Protein AF-0000000070176789 (afdb_homodimer)

Organism: Crotalus adamanteus (NCBI:txid8729)

Secondary structure (DSSP, 8-state):
--HHHHHHHHHHHTSHHHHHHHHHTTTTT----S---SHHHHHHHHHHHHTSHHHHHHHHHHH---------TT--HHHHHHHHHHHHHHHHHHHHHTS-EEE-SPPP-HHHHHHSTTSHHHHHHHHHHHHHHHHHHTTSTTHHHHHHHHHTS-HHHHHHHHHHHHHHHT-TTTEEE---TT--HHHHHHHHHHHHHHHHHHHHHHHHHHHHHHHHHHHS-S-HHHHHHHHHHHHHHHHHHHHHHHHHHHHT-/--HHHHHHHHHHHTSHHHHHHHHHTTTTT----S---SHHHHHHHHHHHHT-HHHHHHHHHHH---------TT--HHHHHHHHHHHHHHHHHHHHHTS-EEE-SPPP-HHHHHHSTTSHHHHHHHHHHHHHHHHHHTTSTTHHHHHHHHHTS-HHHHHHHHHHHHHHHT-TTTEEE---TT--HHHHHHHHHHHHHHHHHHHHHHHHHHHHHHHHHHHS-S-HHHHHHHHHHHHHHHHHHHHHHHHHHHHT-

pLDDT: mean 86.07, std 14.72, range [37.22, 98.19]

Structure (mmCIF, N/CA/C/O backbone):
data_AF-0000000070176789-model_v1
#
loop_
_entity.id
_entity.type
_entity.pdbx_description
1 polymer 'Coiled-coil domain-containing protein 88B'
#
loop_
_atom_site.group_PDB
_atom_site.id
_atom_site.type_symbol
_atom_site.label_atom_id
_atom_site.label_alt_id
_atom_site.label_comp_id
_atom_site.label_asym_id
_atom_site.label_entity_id
_atom_site.label_seq_id
_atom_site.pdbx_PDB_ins_code
_atom_site.Cartn_x
_atom_site.Cartn_y
_atom_site.Cartn_z
_atom_site.occupancy
_atom_site.B_iso_or_equiv
_atom_site.auth_seq_id
_atom_site.auth_comp_id
_atom_site.auth_asym_id
_atom_site.auth_atom_id
_atom_site.pdbx_PDB_model_num
ATOM 1 N N . MET A 1 1 ? 23.734 -22.578 2.379 1 61.59 1 MET A N 1
ATOM 2 C CA . MET A 1 1 ? 22.312 -22.781 2.127 1 61.59 1 MET A CA 1
ATOM 3 C C . MET A 1 1 ? 21.594 -23.203 3.402 1 61.59 1 MET A C 1
ATOM 5 O O . MET A 1 1 ? 22.125 -23.953 4.211 1 61.59 1 MET A O 1
ATOM 9 N N . ASP A 1 2 ? 20.578 -22.469 3.783 1 75.5 2 ASP A N 1
ATOM 10 C CA . ASP A 1 2 ? 19.781 -22.641 4.992 1 75.5 2 ASP A CA 1
ATOM 11 C C . ASP A 1 2 ? 19.047 -23.984 4.984 1 75.5 2 ASP A C 1
ATOM 13 O O . ASP A 1 2 ? 18.406 -24.328 4.004 1 75.5 2 ASP A O 1
ATOM 17 N N . GLU A 1 3 ? 19.5 -24.953 5.891 1 87.19 3 GLU A N 1
ATOM 18 C CA . GLU A 1 3 ? 18.922 -26.297 5.992 1 87.19 3 GLU A CA 1
ATOM 19 C C . GLU A 1 3 ? 17.391 -26.234 5.984 1 87.19 3 GLU A C 1
ATOM 21 O O . GLU A 1 3 ? 16.734 -27.062 5.344 1 87.19 3 GLU A O 1
ATOM 26 N N . ASP A 1 4 ? 16.859 -25.281 6.672 1 92.62 4 ASP A N 1
ATOM 27 C CA . ASP A 1 4 ? 15.406 -25.109 6.715 1 92.62 4 ASP A CA 1
ATOM 28 C C . ASP A 1 4 ? 14.852 -24.766 5.336 1 92.62 4 ASP A C 1
ATOM 30 O O . ASP A 1 4 ? 13.773 -25.219 4.961 1 92.62 4 ASP A O 1
ATOM 34 N N . GLY A 1 5 ? 15.656 -24.078 4.633 1 93.69 5 GLY A N 1
ATOM 35 C CA . GLY A 1 5 ? 15.258 -23.703 3.285 1 93.69 5 GLY A CA 1
ATOM 36 C C . GLY A 1 5 ? 15.234 -24.875 2.322 1 93.69 5 GLY A C 1
ATOM 37 O O . GLY A 1 5 ? 14.32 -25 1.511 1 93.69 5 GLY A O 1
ATOM 38 N N . LEU A 1 6 ? 16.156 -25.734 2.457 1 92.81 6 LEU A N 1
ATOM 39 C CA . LEU A 1 6 ? 16.25 -26.906 1.598 1 92.81 6 LEU A CA 1
ATOM 40 C C . LEU A 1 6 ? 15.102 -27.875 1.891 1 92.81 6 LEU A C 1
ATOM 42 O O . LEU A 1 6 ? 14.523 -28.453 0.97 1 92.81 6 LEU A O 1
ATOM 46 N N . GLU A 1 7 ? 14.828 -27.938 3.172 1 94.12 7 GLU A N 1
ATOM 47 C CA . GLU A 1 7 ? 13.711 -28.797 3.562 1 94.12 7 GLU A CA 1
ATOM 48 C C . GLU A 1 7 ? 12.391 -28.266 3.014 1 94.12 7 GLU A C 1
ATOM 50 O O . GLU A 1 7 ? 11.57 -29.031 2.518 1 94.12 7 GLU A O 1
ATOM 55 N N . ALA A 1 8 ? 12.18 -26.984 3.15 1 95.69 8 ALA A N 1
ATOM 56 C CA . ALA A 1 8 ? 10.977 -26.344 2.625 1 95.69 8 ALA A CA 1
ATOM 57 C C . ALA A 1 8 ? 10.867 -26.531 1.113 1 95.69 8 ALA A C 1
ATOM 59 O O . ALA A 1 8 ? 9.789 -26.812 0.587 1 95.69 8 ALA A O 1
ATOM 60 N N . MET A 1 9 ? 11.969 -26.453 0.484 1 95.5 9 MET A N 1
ATOM 61 C CA . MET A 1 9 ? 12.016 -26.609 -0.967 1 95.5 9 MET A CA 1
ATOM 62 C C . MET A 1 9 ? 11.641 -28.031 -1.37 1 95.5 9 MET A C 1
ATOM 64 O O . MET A 1 9 ? 10.852 -28.234 -2.293 1 95.5 9 MET A O 1
ATOM 68 N N . GLU A 1 10 ? 12.195 -28.969 -0.683 1 94.81 10 GLU A N 1
ATOM 69 C CA . GLU A 1 10 ? 11.898 -30.375 -0.982 1 94.81 10 GLU A CA 1
ATOM 70 C C . GLU A 1 10 ? 10.422 -30.672 -0.773 1 94.81 10 GLU A C 1
ATOM 72 O O . GLU A 1 10 ? 9.805 -31.375 -1.581 1 94.81 10 GLU A O 1
ATOM 77 N N . GLU A 1 11 ? 9.906 -30.125 0.283 1 94.81 11 GLU A N 1
ATOM 78 C CA . GLU A 1 11 ? 8.492 -30.312 0.571 1 94.81 11 GLU A CA 1
ATOM 79 C C . GLU A 1 11 ? 7.617 -29.703 -0.521 1 94.81 11 GLU A C 1
ATOM 81 O O . GLU A 1 11 ? 6.613 -30.281 -0.925 1 94.81 11 GLU A O 1
ATOM 86 N N . PHE A 1 12 ? 7.996 -28.609 -0.911 1 96.75 12 PHE A N 1
ATOM 87 C CA . PHE A 1 12 ? 7.254 -27.938 -1.965 1 96.75 12 PHE A CA 1
ATOM 88 C C . PHE A 1 12 ? 7.312 -28.734 -3.266 1 96.75 12 PHE A C 1
ATOM 90 O O . PHE A 1 12 ? 6.281 -28.953 -3.906 1 96.75 12 PHE A O 1
ATOM 97 N N . VAL A 1 13 ? 8.5 -29.141 -3.66 1 95.06 13 VAL A N 1
ATOM 98 C CA . VAL A 1 13 ? 8.719 -29.828 -4.93 1 95.06 13 VAL A CA 1
ATOM 99 C C . VAL A 1 13 ? 7.988 -31.156 -4.926 1 95.06 13 VAL A C 1
ATOM 101 O O . VAL A 1 13 ? 7.484 -31.609 -5.965 1 95.06 13 VAL A O 1
ATOM 104 N N . SER A 1 14 ? 7.867 -31.797 -3.771 1 93.81 14 SER A N 1
ATOM 105 C CA . SER A 1 14 ? 7.16 -33.062 -3.652 1 93.81 14 SER A CA 1
ATOM 106 C C . SER A 1 14 ? 5.684 -32.844 -3.348 1 93.81 14 SER A C 1
ATOM 108 O O . SER A 1 14 ? 4.938 -33.812 -3.148 1 93.81 14 SER A O 1
ATOM 110 N N . GLY A 1 15 ? 5.199 -31.625 -3.32 1 95.44 15 GLY A N 1
ATOM 111 C CA . GLY A 1 15 ? 3.854 -31.281 -2.895 1 95.44 15 GLY A CA 1
ATOM 112 C C . GLY A 1 15 ? 2.848 -31.281 -4.031 1 95.44 15 GLY A C 1
ATOM 113 O O . GLY A 1 15 ? 3.205 -31.547 -5.184 1 95.44 15 GLY A O 1
ATOM 114 N N . PRO A 1 16 ? 1.619 -31.047 -3.719 1 97.44 16 PRO A N 1
ATOM 115 C CA . PRO A 1 16 ? 0.519 -31.141 -4.68 1 97.44 16 PRO A CA 1
ATOM 116 C C . PRO A 1 16 ? 0.633 -30.109 -5.809 1 97.44 16 PRO A C 1
ATOM 118 O O . PRO A 1 16 ? 0.314 -30.422 -6.961 1 97.44 16 PRO A O 1
ATOM 121 N N . LEU A 1 17 ? 1.053 -28.938 -5.508 1 97.38 17 LEU A N 1
ATOM 122 C CA . LEU A 1 17 ? 1.133 -27.891 -6.512 1 97.38 17 LEU A CA 1
ATOM 123 C C . LEU A 1 17 ? 2.117 -28.266 -7.617 1 97.38 17 LEU A C 1
ATOM 125 O O . LEU A 1 17 ? 1.815 -28.109 -8.805 1 97.38 17 LEU A O 1
ATOM 129 N N . VAL A 1 18 ? 3.254 -28.719 -7.199 1 95.75 18 VAL A N 1
ATOM 130 C CA . VAL A 1 18 ? 4.273 -29.094 -8.172 1 95.75 18 VAL A CA 1
ATOM 131 C C . VAL A 1 18 ? 3.832 -30.359 -8.922 1 95.75 18 VAL A C 1
ATOM 133 O O . VAL A 1 18 ? 4.082 -30.484 -10.125 1 95.75 18 VAL A O 1
ATOM 136 N N . THR A 1 19 ? 3.217 -31.297 -8.219 1 95.56 19 THR A N 1
ATOM 137 C CA . THR A 1 19 ? 2.656 -32.469 -8.883 1 95.56 19 THR A CA 1
ATOM 138 C C . THR A 1 19 ? 1.736 -32.062 -10.023 1 95.56 19 THR A C 1
ATOM 140 O O . THR A 1 19 ? 1.806 -32.625 -11.117 1 95.56 19 THR A O 1
ATOM 143 N N . TRP A 1 20 ? 0.928 -31.109 -9.805 1 96.69 20 TRP A N 1
ATOM 144 C CA . TRP A 1 20 ? 0.055 -30.578 -10.844 1 96.69 20 TRP A CA 1
ATOM 145 C C . TRP A 1 20 ? 0.871 -29.953 -11.969 1 96.69 20 TRP A C 1
ATOM 147 O O . TRP A 1 20 ? 0.614 -30.203 -13.148 1 96.69 20 TRP A O 1
ATOM 157 N N . MET A 1 21 ? 1.822 -29.156 -11.648 1 94.62 21 MET A N 1
ATOM 158 C CA . MET A 1 21 ? 2.656 -28.5 -12.648 1 94.62 21 MET A CA 1
ATOM 159 C C . MET A 1 21 ? 3.318 -29.516 -13.562 1 94.62 21 MET A C 1
ATOM 161 O O . MET A 1 21 ? 3.439 -29.297 -14.773 1 94.62 21 MET A O 1
ATOM 165 N N . GLN A 1 22 ? 3.736 -30.578 -12.977 1 92.25 22 GLN A N 1
ATOM 166 C CA . GLN A 1 22 ? 4.41 -31.641 -13.734 1 92.25 22 GLN A CA 1
ATOM 167 C C . GLN A 1 22 ? 3.492 -32.219 -14.797 1 92.25 22 GLN A C 1
ATOM 169 O O . GLN A 1 22 ? 3.953 -32.625 -15.867 1 92.25 22 GLN A O 1
ATOM 174 N N . THR A 1 23 ? 2.238 -32.281 -14.484 1 93.94 23 THR A N 1
ATOM 175 C CA . THR A 1 23 ? 1.288 -32.812 -15.461 1 93.94 23 THR A CA 1
ATOM 176 C C . THR A 1 23 ? 1.19 -31.891 -16.672 1 93.94 23 THR A C 1
ATOM 178 O O . THR A 1 23 ? 0.666 -32.281 -17.719 1 93.94 23 THR A O 1
ATOM 181 N N . LEU A 1 24 ? 1.646 -30.641 -16.562 1 94.38 24 LEU A N 1
ATOM 182 C CA . LEU A 1 24 ? 1.505 -29.672 -17.641 1 94.38 24 LEU A CA 1
ATOM 183 C C . LEU A 1 24 ? 2.73 -29.672 -18.547 1 94.38 24 LEU A C 1
ATOM 185 O O . LEU A 1 24 ? 2.725 -29.047 -19.609 1 94.38 24 LEU A O 1
ATOM 189 N N . GLU A 1 25 ? 3.756 -30.297 -18.062 1 90.06 25 GLU A N 1
ATOM 190 C CA . GLU A 1 25 ? 5.023 -30.266 -18.797 1 90.06 25 GLU A CA 1
ATOM 191 C C . GLU A 1 25 ? 4.855 -30.766 -20.219 1 90.06 25 GLU A C 1
ATOM 193 O O . GLU A 1 25 ? 5.461 -30.234 -21.156 1 90.06 25 GLU A O 1
ATOM 198 N N . ASP A 1 26 ? 4.098 -31.781 -20.344 1 88 26 ASP A N 1
ATOM 199 C CA . ASP A 1 26 ? 3.898 -32.344 -21.672 1 88 26 ASP A CA 1
ATOM 200 C C . ASP A 1 26 ? 3.131 -31.391 -22.578 1 88 26 ASP A C 1
ATOM 202 O O . ASP A 1 26 ? 3.295 -31.406 -23.797 1 88 26 ASP A O 1
ATOM 206 N N . LEU A 1 27 ? 2.309 -30.562 -22 1 86.06 27 LEU A N 1
ATOM 207 C CA . LEU A 1 27 ? 1.509 -29.609 -22.766 1 86.06 27 LEU A CA 1
ATOM 208 C C . LEU A 1 27 ? 2.381 -28.5 -23.328 1 86.06 27 LEU A C 1
ATOM 210 O O . LEU A 1 27 ? 2.084 -27.938 -24.391 1 86.06 27 LEU A O 1
ATOM 214 N N . VAL A 1 28 ? 3.412 -28.172 -22.609 1 83.12 28 VAL A N 1
ATOM 215 C CA . VAL A 1 28 ? 4.242 -27.047 -23.016 1 83.12 28 VAL A CA 1
ATOM 216 C C . VAL A 1 28 ? 5.5 -27.562 -23.719 1 83.12 28 VAL A C 1
ATOM 218 O O . VAL A 1 28 ? 6.41 -26.797 -24.031 1 83.12 28 VAL A O 1
ATOM 221 N N . GLY A 1 29 ? 5.594 -28.797 -24.031 1 76.69 29 GLY A N 1
ATOM 222 C CA . GLY A 1 29 ? 6.699 -29.391 -24.766 1 76.69 29 GLY A CA 1
ATOM 223 C C . GLY A 1 29 ? 7.98 -29.453 -23.953 1 76.69 29 GLY A C 1
ATOM 224 O O . GLY A 1 29 ? 9.078 -29.359 -24.516 1 76.69 29 GLY A O 1
ATOM 225 N N . ARG A 1 30 ? 7.809 -29.375 -22.688 1 68.94 30 ARG A N 1
ATOM 226 C CA . ARG A 1 30 ? 8.969 -29.469 -21.812 1 68.94 30 ARG A CA 1
ATOM 227 C C . ARG A 1 30 ? 8.945 -30.75 -21 1 68.94 30 ARG A C 1
ATOM 229 O O . ARG A 1 30 ? 7.871 -31.281 -20.703 1 68.94 30 ARG A O 1
ATOM 236 N N . SER A 1 31 ? 10.062 -31.5 -20.969 1 63.84 31 SER A N 1
ATOM 237 C CA . SER A 1 31 ? 10.18 -32.625 -20.062 1 63.84 31 SER A CA 1
ATOM 238 C C . SER A 1 31 ? 11.211 -32.375 -18.969 1 63.84 31 SER A C 1
ATOM 240 O O . SER A 1 31 ? 12.383 -32.094 -19.266 1 63.84 31 SER A O 1
ATOM 242 N N . PHE A 1 32 ? 10.562 -31.859 -17.828 1 62.25 32 PHE A N 1
ATOM 243 C CA . PHE A 1 32 ? 11.508 -31.797 -16.719 1 62.25 32 PHE A CA 1
ATOM 244 C C . PHE A 1 32 ? 11.836 -33.188 -16.203 1 62.25 32 PHE A C 1
ATOM 246 O O . PHE A 1 32 ? 10.984 -34.094 -16.25 1 62.25 32 PHE A O 1
ATOM 253 N N . ASN A 1 33 ? 12.836 -33.781 -16.438 1 58.66 33 ASN A N 1
ATOM 254 C CA . ASN A 1 33 ? 13.188 -35.125 -16.062 1 58.66 33 ASN A CA 1
ATOM 255 C C . ASN A 1 33 ? 12.336 -35.625 -14.891 1 58.66 33 ASN A C 1
ATOM 257 O O . ASN A 1 33 ? 11.609 -34.844 -14.273 1 58.66 33 ASN A O 1
ATOM 261 N N . GLN A 1 34 ? 12.539 -36.969 -14.336 1 59.84 34 GLN A N 1
ATOM 262 C CA . GLN A 1 34 ? 11.828 -37.812 -13.375 1 59.84 34 GLN A CA 1
ATOM 263 C C . GLN A 1 34 ? 11.594 -37.062 -12.062 1 59.84 34 GLN A C 1
ATOM 265 O O . GLN A 1 34 ? 12.297 -36.094 -11.758 1 59.84 34 GLN A O 1
ATOM 270 N N . ARG A 1 35 ? 10.359 -37.312 -11.43 1 64.25 35 ARG A N 1
ATOM 271 C CA . ARG A 1 35 ? 10.078 -36.844 -10.07 1 64.25 35 ARG A CA 1
ATOM 272 C C . ARG A 1 35 ? 11.344 -36.844 -9.227 1 64.25 35 ARG A C 1
ATOM 274 O O . ARG A 1 35 ? 12.031 -37.875 -9.125 1 64.25 35 ARG A O 1
ATOM 281 N N . PRO A 1 36 ? 11.719 -35.594 -8.781 1 66.12 36 PRO A N 1
ATOM 282 C CA . PRO A 1 36 ? 12.945 -35.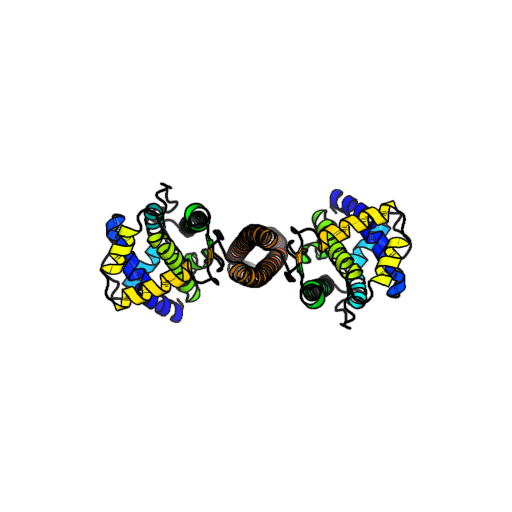531 -7.988 1 66.12 36 PRO A CA 1
ATOM 283 C C . PRO A 1 36 ? 12.938 -36.469 -6.801 1 66.12 36 PRO A C 1
ATOM 285 O O . PRO A 1 36 ? 11.977 -36.5 -6.023 1 66.12 36 PRO A O 1
ATOM 288 N N . GLN A 1 37 ? 13.719 -37.531 -6.852 1 68 37 GLN A N 1
ATOM 289 C CA . GLN A 1 37 ? 13.828 -38.5 -5.754 1 68 37 GLN A CA 1
ATOM 290 C C . GLN A 1 37 ? 14.906 -38.062 -4.758 1 68 37 GLN A C 1
ATOM 292 O O . GLN A 1 37 ? 14.844 -38.438 -3.58 1 68 37 GLN A O 1
ATOM 297 N N . ARG A 1 38 ? 15.82 -37.344 -5.234 1 81.06 38 ARG A N 1
ATOM 298 C CA . ARG A 1 38 ? 16.922 -36.906 -4.387 1 81.06 38 ARG A CA 1
ATOM 299 C C . ARG A 1 38 ? 16.938 -35.375 -4.238 1 81.06 38 ARG A C 1
ATOM 301 O O . ARG A 1 38 ? 16.328 -34.656 -5.043 1 81.06 38 ARG A O 1
ATOM 308 N N . GLU A 1 39 ? 17.469 -35 -3.254 1 83.88 39 GLU A N 1
ATOM 309 C CA . GLU A 1 39 ? 17.578 -33.562 -2.941 1 83.88 39 GLU A CA 1
ATOM 310 C C . GLU A 1 39 ? 18.172 -32.781 -4.113 1 83.88 39 GLU A C 1
ATOM 312 O O . GLU A 1 39 ? 17.703 -31.703 -4.438 1 83.88 39 GLU A O 1
ATOM 317 N N . GLU A 1 40 ? 19.125 -33.375 -4.684 1 85.62 40 GLU A N 1
ATOM 318 C CA . GLU A 1 40 ? 19.812 -32.719 -5.797 1 85.62 40 GLU A CA 1
ATOM 319 C C . GLU A 1 40 ? 18.859 -32.5 -6.98 1 85.62 40 GLU A C 1
ATOM 321 O O . GLU A 1 40 ? 18.891 -31.469 -7.633 1 85.62 40 GLU A O 1
ATOM 326 N N . GLU A 1 41 ? 18.109 -33.531 -7.188 1 87.06 41 GLU A N 1
ATOM 327 C CA . GLU A 1 41 ? 17.141 -33.438 -8.281 1 87.06 41 GLU A CA 1
ATOM 328 C C . GLU A 1 41 ? 16.062 -32.406 -7.988 1 87.06 41 GLU A C 1
ATOM 330 O O . GLU A 1 41 ? 15.625 -31.672 -8.883 1 87.06 41 GLU A O 1
ATOM 335 N N . ALA A 1 42 ? 15.625 -32.406 -6.738 1 90.38 42 ALA A N 1
ATOM 336 C CA . ALA A 1 42 ? 14.617 -31.438 -6.312 1 90.38 42 ALA A CA 1
ATOM 337 C C . ALA A 1 42 ? 15.133 -30.016 -6.473 1 90.38 42 ALA A C 1
ATOM 339 O O . ALA A 1 42 ? 14.398 -29.125 -6.922 1 90.38 42 ALA A O 1
ATOM 340 N N . SER A 1 43 ? 16.375 -29.828 -6.117 1 91 43 SER A N 1
ATOM 341 C CA . SER A 1 43 ? 17 -28.5 -6.23 1 91 43 SER A CA 1
ATOM 342 C C . SER A 1 43 ? 17.078 -28.062 -7.684 1 91 43 SER A C 1
ATOM 344 O O . SER A 1 43 ? 16.844 -26.891 -7.996 1 91 43 SER A O 1
ATOM 346 N N . LYS A 1 44 ? 17.438 -28.984 -8.516 1 89.38 44 LYS A N 1
ATOM 347 C CA . LYS A 1 44 ? 17.531 -28.672 -9.938 1 89.38 44 LYS A CA 1
ATOM 348 C C . LYS A 1 44 ? 16.172 -28.281 -10.5 1 89.38 44 LYS A C 1
ATOM 350 O O . LYS A 1 44 ? 16.047 -27.328 -11.266 1 89.38 44 LYS A O 1
ATOM 355 N N . TYR A 1 45 ? 15.188 -29.062 -10.125 1 90.69 45 TYR A N 1
ATOM 356 C CA . TYR A 1 45 ? 13.828 -28.781 -10.562 1 90.69 45 TYR A CA 1
ATOM 357 C C . TYR A 1 45 ? 13.383 -27.406 -10.094 1 90.69 45 TYR A C 1
ATOM 359 O O . TYR A 1 45 ? 12.82 -26.625 -10.875 1 90.69 45 TYR A O 1
ATOM 367 N N . PHE A 1 46 ? 13.625 -27.156 -8.82 1 94 46 PHE A N 1
ATOM 368 C CA . PHE A 1 46 ? 13.203 -25.891 -8.234 1 94 46 PHE A CA 1
ATOM 369 C C . PHE A 1 46 ? 13.883 -24.719 -8.938 1 94 46 PHE A C 1
ATOM 371 O O . PHE A 1 46 ? 13.258 -23.688 -9.172 1 94 46 PHE A O 1
ATOM 378 N N . ARG A 1 47 ? 15.07 -24.859 -9.336 1 90.06 47 ARG A N 1
ATOM 379 C CA . ARG A 1 47 ? 15.789 -23.812 -10.062 1 90.06 47 ARG A CA 1
ATOM 380 C C . ARG A 1 47 ? 15.133 -23.547 -11.414 1 90.06 47 ARG A C 1
ATOM 382 O O . ARG A 1 47 ? 15.078 -22.391 -11.859 1 90.06 47 ARG A O 1
ATOM 389 N N . LYS A 1 48 ? 14.711 -24.578 -11.977 1 88.31 48 LYS A N 1
ATOM 390 C CA . LYS A 1 48 ? 14.016 -24.422 -13.258 1 88.31 48 LYS A CA 1
ATOM 391 C C . LYS A 1 48 ? 12.727 -23.641 -13.086 1 88.31 48 LYS A C 1
ATOM 393 O O . LYS A 1 48 ? 12.352 -22.859 -13.961 1 88.31 48 LYS A O 1
ATOM 398 N N . LEU A 1 49 ? 12.078 -23.844 -11.977 1 91.88 49 LEU A N 1
ATOM 399 C CA . LEU A 1 49 ? 10.859 -23.094 -11.688 1 91.88 49 LEU A CA 1
ATOM 400 C C . LEU A 1 49 ? 11.188 -21.625 -11.453 1 91.88 49 LEU A C 1
ATOM 402 O O . LEU A 1 49 ? 10.477 -20.734 -11.945 1 91.88 49 LEU A O 1
ATOM 406 N N . VAL A 1 50 ? 12.258 -21.422 -10.758 1 93.62 50 VAL A N 1
ATOM 407 C CA . VAL A 1 50 ? 12.648 -20.062 -10.352 1 93.62 50 VAL A CA 1
ATOM 408 C C . VAL A 1 50 ? 13.07 -19.266 -11.578 1 93.62 50 VAL A C 1
ATOM 410 O O . VAL A 1 50 ? 12.984 -18.031 -11.586 1 93.62 50 VAL A O 1
ATOM 413 N N . ASN A 1 51 ? 13.57 -19.953 -12.633 1 91.62 51 ASN A N 1
ATOM 414 C CA . ASN A 1 51 ? 13.961 -19.219 -13.828 1 91.62 51 ASN A CA 1
ATOM 415 C C . ASN A 1 51 ? 12.75 -18.594 -14.516 1 91.62 51 ASN A C 1
ATOM 417 O O . ASN A 1 51 ? 12.898 -17.656 -15.312 1 91.62 51 ASN A O 1
ATOM 421 N N . GLY A 1 52 ? 11.508 -19.094 -14.234 1 94.06 52 GLY A N 1
ATOM 422 C CA . GLY A 1 52 ? 10.273 -18.438 -14.625 1 94.06 52 GLY A CA 1
ATOM 423 C C . GLY A 1 52 ? 9.797 -18.844 -16 1 94.06 52 GLY A C 1
ATOM 424 O O . GLY A 1 52 ? 8.672 -18.531 -16.406 1 94.06 52 GLY A O 1
ATOM 425 N N . ASP A 1 53 ? 10.703 -19.531 -16.766 1 92.25 53 ASP A N 1
ATOM 426 C CA . ASP A 1 53 ? 10.375 -19.859 -18.156 1 92.25 53 ASP A CA 1
ATOM 427 C C . ASP A 1 53 ? 9.18 -20.812 -18.219 1 92.25 53 ASP A C 1
ATOM 429 O O . ASP A 1 53 ? 8.273 -20.594 -19.031 1 92.25 53 ASP A O 1
ATOM 433 N N . PHE A 1 54 ? 9.242 -21.844 -17.406 1 93.38 54 PHE A N 1
ATOM 434 C CA . PHE A 1 54 ? 8.133 -22.797 -17.391 1 93.38 54 PHE A CA 1
ATOM 435 C C . PHE A 1 54 ? 6.84 -22.109 -16.984 1 93.38 54 PHE A C 1
ATOM 437 O O . PHE A 1 54 ? 5.801 -22.297 -17.609 1 93.38 54 PHE A O 1
ATOM 444 N N . LEU A 1 55 ? 6.84 -21.312 -15.93 1 95.75 55 LEU A N 1
ATOM 445 C CA . LEU A 1 55 ? 5.664 -20.594 -15.461 1 95.75 55 LEU A CA 1
ATOM 446 C C . LEU A 1 55 ? 5.117 -19.672 -16.547 1 95.75 55 LEU A C 1
ATOM 448 O O . LEU A 1 55 ? 3.902 -19.547 -16.703 1 95.75 55 LEU A O 1
ATOM 452 N N . HIS A 1 56 ? 6.035 -19.047 -17.25 1 95.31 56 HIS A N 1
ATOM 453 C CA . HIS A 1 56 ? 5.648 -18.172 -18.344 1 95.31 56 HIS A CA 1
ATOM 454 C C . HIS A 1 56 ? 4.891 -18.953 -19.422 1 95.31 56 HIS A C 1
ATOM 456 O O . HIS A 1 56 ? 3.879 -18.484 -19.938 1 95.31 56 HIS A O 1
ATOM 462 N N . GLN A 1 57 ? 5.344 -20.094 -19.75 1 93.94 57 GLN A N 1
ATOM 463 C CA . GLN A 1 57 ? 4.691 -20.938 -20.75 1 93.94 57 GLN A CA 1
ATOM 464 C C . GLN A 1 57 ? 3.293 -21.344 -20.297 1 93.94 57 GLN A C 1
ATOM 466 O O . GLN A 1 57 ? 2.346 -21.312 -21.094 1 93.94 57 GLN A O 1
ATOM 471 N N . VAL A 1 58 ? 3.188 -21.766 -19.062 1 95.12 58 VAL A N 1
ATOM 472 C CA . VAL A 1 58 ? 1.888 -22.141 -18.516 1 95.12 58 VAL A CA 1
ATOM 473 C C . VAL A 1 58 ? 0.942 -20.938 -18.578 1 95.12 58 VAL A C 1
ATOM 475 O O . VAL A 1 58 ? -0.224 -21.078 -18.953 1 95.12 58 VAL A O 1
ATOM 478 N N . MET A 1 59 ? 1.471 -19.734 -18.25 1 96 59 MET A N 1
ATOM 479 C CA . MET A 1 59 ? 0.659 -18.516 -18.297 1 96 59 MET A CA 1
ATOM 480 C C . MET A 1 59 ? 0.157 -18.234 -19.703 1 96 59 MET A C 1
ATOM 482 O O . MET A 1 59 ? -0.971 -17.781 -19.891 1 96 59 MET A O 1
ATOM 486 N N . GLN A 1 60 ? 0.986 -18.547 -20.625 1 93.88 60 GLN A N 1
ATOM 487 C CA . GLN A 1 60 ? 0.589 -18.359 -22.016 1 93.88 60 GLN A CA 1
ATOM 488 C C . GLN A 1 60 ? -0.581 -19.266 -22.375 1 93.88 60 GLN A C 1
ATOM 490 O O . GLN A 1 60 ? -1.463 -18.859 -23.141 1 93.88 60 GLN A O 1
ATOM 495 N N . MET A 1 61 ? -0.587 -20.422 -21.859 1 93.5 61 MET A N 1
ATOM 496 C CA . MET A 1 61 ? -1.692 -21.344 -22.094 1 93.5 61 MET A CA 1
ATOM 497 C C . MET A 1 61 ? -2.971 -20.844 -21.422 1 93.5 61 MET A C 1
ATOM 499 O O . MET A 1 61 ? -4.07 -21.062 -21.938 1 93.5 61 MET A O 1
ATOM 503 N N . ILE A 1 62 ? -2.803 -20.188 -20.344 1 95.94 62 ILE A N 1
ATOM 504 C CA . ILE A 1 62 ? -3.939 -19.734 -19.547 1 95.94 62 ILE A CA 1
ATOM 505 C C . ILE A 1 62 ? -4.578 -18.516 -20.219 1 95.94 62 ILE A C 1
ATOM 507 O O . ILE A 1 62 ? -5.793 -18.484 -20.422 1 95.94 62 ILE A O 1
ATOM 511 N N . ASP A 1 63 ? -3.781 -17.484 -20.531 1 93.06 63 ASP A N 1
ATOM 512 C CA . ASP A 1 63 ? -4.371 -16.234 -20.984 1 93.06 63 ASP A CA 1
ATOM 513 C C . ASP A 1 63 ? -4.363 -16.125 -22.516 1 93.06 63 ASP A C 1
ATOM 515 O O . ASP A 1 63 ? -4.945 -15.203 -23.078 1 93.06 63 ASP A O 1
ATOM 519 N N . LEU A 1 64 ? -3.682 -17.078 -23.234 1 90 64 LEU A N 1
ATOM 520 C CA . LEU A 1 64 ? -3.682 -17.234 -24.688 1 90 64 LEU A CA 1
ATOM 521 C C . LEU A 1 64 ? -3.123 -15.992 -25.359 1 90 64 LEU A C 1
ATOM 523 O O . LEU A 1 64 ? -3.584 -15.602 -26.438 1 90 64 LEU A O 1
ATOM 527 N N . ILE A 1 65 ? -2.289 -15.273 -24.719 1 89.81 65 ILE A N 1
ATOM 528 C CA . ILE A 1 65 ? -1.622 -14.102 -25.266 1 89.81 65 ILE A CA 1
ATOM 529 C C . ILE A 1 65 ? -0.155 -14.422 -25.547 1 89.81 65 ILE A C 1
ATOM 531 O O . ILE A 1 65 ? 0.626 -14.633 -24.609 1 89.81 65 ILE A O 1
ATOM 535 N N . PRO A 1 66 ? 0.135 -14.453 -26.75 1 87.94 66 PRO A N 1
ATOM 536 C CA . PRO A 1 66 ? 1.533 -14.758 -27.062 1 87.94 66 PRO A CA 1
ATOM 537 C C . PRO A 1 66 ? 2.484 -13.625 -26.656 1 87.94 66 PRO A C 1
ATOM 539 O O . PRO A 1 66 ? 2.301 -12.484 -27.078 1 87.94 66 PRO A O 1
ATOM 542 N N . THR A 1 67 ? 3.375 -13.875 -25.781 1 89.19 67 THR A N 1
ATOM 543 C CA . THR A 1 67 ? 4.387 -12.938 -25.312 1 89.19 67 THR A CA 1
ATOM 544 C C . THR A 1 67 ? 5.766 -13.594 -25.297 1 89.19 67 THR A C 1
ATOM 546 O O . THR A 1 67 ? 5.93 -14.688 -24.75 1 89.19 67 THR A O 1
ATOM 549 N N . PRO A 1 68 ? 6.734 -12.945 -25.859 1 89.19 68 PRO A N 1
ATOM 550 C CA . PRO A 1 68 ? 8.07 -13.531 -25.797 1 89.19 68 PRO A CA 1
ATOM 551 C C . PRO A 1 68 ? 8.633 -13.578 -24.375 1 89.19 68 PRO A C 1
ATOM 553 O O . PRO A 1 68 ? 8.398 -12.656 -23.594 1 89.19 68 PRO A O 1
ATOM 556 N N . SER A 1 69 ? 9.289 -14.641 -24.078 1 86 69 SER A N 1
ATOM 557 C CA . SER A 1 69 ? 9.914 -14.766 -22.766 1 86 69 SER A CA 1
ATOM 558 C C . SER A 1 69 ? 11.211 -13.977 -22.703 1 86 69 SER A C 1
ATOM 560 O O . SER A 1 69 ? 12.039 -14.055 -23.609 1 86 69 SER A O 1
ATOM 562 N N . PRO A 1 70 ? 11.414 -13.258 -21.625 1 84.5 70 PRO A N 1
ATOM 563 C CA . PRO A 1 70 ? 12.695 -12.586 -21.406 1 84.5 70 PRO A CA 1
ATOM 564 C C . PRO A 1 70 ? 13.82 -13.562 -21.062 1 84.5 70 PRO A C 1
ATOM 566 O O . PRO A 1 70 ? 14.992 -13.195 -21.109 1 84.5 70 PRO A O 1
ATOM 569 N N . TRP A 1 71 ? 13.344 -14.781 -20.656 1 81.62 71 TRP A N 1
ATOM 570 C CA . TRP A 1 71 ? 14.336 -15.75 -20.188 1 81.62 71 TRP A CA 1
ATOM 571 C C . TRP A 1 71 ? 15.211 -16.219 -21.344 1 81.62 71 TRP A C 1
ATOM 573 O O . TRP A 1 71 ? 14.703 -16.578 -22.406 1 81.62 71 TRP A O 1
ATOM 583 N N . ARG A 1 72 ? 16.516 -16.047 -21.109 1 77.06 72 ARG A N 1
ATOM 584 C CA . ARG A 1 72 ? 17.516 -16.578 -22.016 1 77.06 72 ARG A CA 1
ATOM 585 C C . ARG A 1 72 ? 18.25 -17.766 -21.391 1 77.06 72 ARG A C 1
ATOM 587 O O . ARG A 1 72 ? 18.516 -17.781 -20.188 1 77.06 72 ARG A O 1
ATOM 594 N N . ASP A 1 73 ? 18.344 -18.75 -22.25 1 73.31 73 ASP A N 1
ATOM 595 C CA . ASP A 1 73 ? 19.094 -19.922 -21.797 1 73.31 73 ASP A CA 1
ATOM 596 C C . ASP A 1 73 ? 20.453 -19.5 -21.234 1 73.31 73 ASP A C 1
ATOM 598 O O . ASP A 1 73 ? 21.203 -18.766 -21.875 1 73.31 73 ASP A O 1
ATOM 602 N N . GLU A 1 74 ? 20.734 -19.641 -19.875 1 69.69 74 GLU A N 1
ATOM 603 C CA . GLU A 1 74 ? 21.922 -19.25 -19.141 1 69.69 74 GLU A CA 1
ATOM 604 C C . GLU A 1 74 ? 21.828 -17.797 -18.672 1 69.69 74 GLU A C 1
ATOM 606 O O . GLU A 1 74 ? 22.859 -17.125 -18.531 1 69.69 74 GLU A O 1
ATOM 611 N N . GLY A 1 75 ? 20.703 -17.359 -18.797 1 76.62 75 GLY A N 1
ATOM 612 C CA . GLY A 1 75 ? 20.547 -15.984 -18.344 1 76.62 75 GLY A CA 1
ATOM 613 C C . GLY A 1 75 ? 20.844 -15.812 -16.859 1 76.62 75 GLY A C 1
ATOM 614 O O . GLY A 1 75 ? 20.938 -16.797 -16.125 1 76.62 75 GLY A O 1
ATOM 615 N N . GLY A 1 76 ? 21.188 -14.586 -16.438 1 87 76 GLY A N 1
ATOM 616 C CA . GLY A 1 76 ? 21.547 -14.258 -15.07 1 87 76 GLY A CA 1
ATOM 617 C C . GLY A 1 76 ? 20.344 -13.875 -14.227 1 87 76 GLY A C 1
ATOM 618 O O . GLY A 1 76 ? 19.203 -14.227 -14.555 1 87 76 GLY A O 1
ATOM 619 N N . GLU A 1 77 ? 20.531 -13.414 -13.148 1 88.81 77 GLU A N 1
ATOM 620 C CA . GLU A 1 77 ? 19.516 -13.023 -12.172 1 88.81 77 GLU A CA 1
ATOM 621 C C . GLU A 1 77 ? 18.531 -12.031 -12.773 1 88.81 77 GLU A C 1
ATOM 623 O O . GLU A 1 77 ? 17.328 -12.102 -12.5 1 88.81 77 GLU A O 1
ATOM 628 N N . GLU A 1 78 ? 19.062 -11.164 -13.586 1 89.31 78 GLU A N 1
ATOM 629 C CA . GLU A 1 78 ? 18.219 -10.133 -14.172 1 89.31 78 GLU A CA 1
ATOM 630 C C . GLU A 1 78 ? 17.188 -10.734 -15.125 1 89.31 78 GLU A C 1
ATOM 632 O O . GLU A 1 78 ? 16.031 -10.312 -15.141 1 89.31 78 GLU A O 1
ATOM 637 N N . ASP A 1 79 ? 17.609 -11.664 -15.898 1 92.56 79 ASP A N 1
ATOM 638 C CA . ASP A 1 79 ? 16.703 -12.328 -16.828 1 92.56 79 ASP A CA 1
ATOM 639 C C . ASP A 1 79 ? 15.609 -13.086 -16.078 1 92.56 79 ASP A C 1
ATOM 641 O O . ASP A 1 79 ? 14.445 -13.062 -16.484 1 92.56 79 ASP A O 1
ATOM 645 N N . ARG A 1 80 ? 16 -13.766 -15.039 1 93.75 80 ARG A N 1
ATOM 646 C CA . ARG A 1 80 ? 15.039 -14.492 -14.211 1 93.75 80 ARG A CA 1
ATOM 647 C C . ARG A 1 80 ? 14.008 -13.547 -13.609 1 93.75 80 ARG A C 1
ATOM 649 O O . ARG A 1 80 ? 12.805 -13.82 -13.664 1 93.75 80 ARG A O 1
ATOM 656 N N . LEU A 1 81 ? 14.531 -12.43 -13.102 1 94.44 81 LEU A N 1
ATOM 657 C CA . LEU A 1 81 ? 13.656 -11.445 -12.484 1 94.44 81 LEU A CA 1
ATOM 658 C C . LEU A 1 81 ? 12.656 -10.883 -13.492 1 94.44 81 LEU A C 1
ATOM 660 O O . LEU A 1 81 ? 11.461 -10.789 -13.203 1 94.44 81 LEU A O 1
ATOM 664 N N . GLN A 1 82 ? 13.156 -10.57 -14.633 1 94.5 82 GLN A N 1
ATOM 665 C CA . GLN A 1 82 ? 12.297 -10.008 -15.664 1 94.5 82 GLN A CA 1
ATOM 666 C C . GLN A 1 82 ? 11.227 -11.008 -16.094 1 94.5 82 GLN A C 1
ATOM 668 O O . GLN A 1 82 ? 10.078 -10.641 -16.344 1 94.5 82 GLN A O 1
ATOM 673 N N . THR A 1 83 ? 11.625 -12.242 -16.219 1 95.69 83 THR A N 1
ATOM 674 C CA . THR A 1 83 ? 10.688 -13.281 -16.625 1 95.69 83 THR A CA 1
ATOM 675 C C . THR A 1 83 ? 9.594 -13.453 -15.57 1 95.69 83 THR A C 1
ATOM 677 O O . THR A 1 83 ? 8.406 -13.5 -15.914 1 95.69 83 THR A O 1
ATOM 680 N N . LEU A 1 84 ? 9.992 -13.516 -14.336 1 96.75 84 LEU A N 1
ATOM 681 C CA . LEU A 1 84 ? 9.039 -13.703 -13.25 1 96.75 84 LEU A CA 1
ATOM 682 C C . LEU A 1 84 ? 8.133 -12.484 -13.109 1 96.75 84 LEU A C 1
ATOM 684 O O . LEU A 1 84 ? 6.949 -12.617 -12.797 1 96.75 84 LEU A O 1
ATOM 688 N N . GLN A 1 85 ? 8.711 -11.281 -13.336 1 95.81 85 GLN A N 1
ATOM 689 C CA . GLN A 1 85 ? 7.914 -10.062 -13.312 1 95.81 85 GLN A CA 1
ATOM 690 C C . GLN A 1 85 ? 6.844 -10.086 -14.398 1 95.81 85 GLN A C 1
ATOM 692 O O . GLN A 1 85 ? 5.715 -9.641 -14.18 1 95.81 85 GLN A O 1
ATOM 697 N N . LEU A 1 86 ? 7.254 -10.547 -15.531 1 96.31 86 LEU A N 1
ATOM 698 C CA . LEU A 1 86 ? 6.305 -10.672 -16.625 1 96.31 86 LEU A CA 1
ATOM 699 C C . LEU A 1 86 ? 5.168 -11.617 -16.266 1 96.31 86 LEU A C 1
ATOM 701 O O . LEU A 1 86 ? 3.996 -11.312 -16.484 1 96.31 86 LEU A O 1
ATOM 705 N N . VAL A 1 87 ? 5.473 -12.742 -15.688 1 96.94 87 VAL A N 1
ATOM 706 C CA . VAL A 1 87 ? 4.48 -13.734 -15.297 1 96.94 87 VAL A CA 1
ATOM 707 C C . VAL A 1 87 ? 3.514 -13.125 -14.281 1 96.94 87 VAL A C 1
ATOM 709 O O . VAL A 1 87 ? 2.295 -13.234 -14.438 1 96.94 87 VAL A O 1
ATOM 712 N N . LEU A 1 88 ? 4.082 -12.477 -13.281 1 96.88 88 LEU A N 1
ATOM 713 C CA . LEU A 1 88 ? 3.264 -11.875 -12.227 1 96.88 88 LEU A CA 1
ATOM 714 C C . LEU A 1 88 ? 2.34 -10.805 -12.805 1 96.88 88 LEU A C 1
ATOM 716 O O . LEU A 1 88 ? 1.158 -10.75 -12.453 1 96.88 88 LEU A O 1
ATOM 720 N N . LYS A 1 89 ? 2.879 -10.008 -13.656 1 95.31 89 LYS A N 1
ATOM 721 C CA . LYS A 1 89 ? 2.082 -8.953 -14.273 1 95.31 89 LYS A CA 1
ATOM 722 C C . LYS A 1 89 ? 0.927 -9.539 -15.086 1 95.31 89 LYS A C 1
ATOM 724 O O . LYS A 1 89 ? -0.201 -9.047 -15.008 1 95.31 89 LYS A O 1
ATOM 729 N N . ARG A 1 90 ? 1.177 -10.539 -15.805 1 95.94 90 ARG A N 1
ATOM 730 C CA . ARG A 1 90 ? 0.142 -11.188 -16.609 1 95.94 90 ARG A CA 1
ATOM 731 C C . ARG A 1 90 ? -0.912 -11.836 -15.711 1 95.94 90 ARG A C 1
ATOM 733 O O . ARG A 1 90 ? -2.105 -11.789 -16.016 1 95.94 90 ARG A O 1
ATOM 740 N N . LEU A 1 91 ? -0.446 -12.422 -14.656 1 96.56 91 LEU A N 1
ATOM 741 C CA . LEU A 1 91 ? -1.362 -13.016 -13.688 1 96.56 91 LEU A CA 1
ATOM 742 C C . LEU A 1 91 ? -2.291 -11.953 -13.102 1 96.56 91 LEU A C 1
ATOM 744 O O . LEU A 1 91 ? -3.51 -12.148 -13.062 1 96.56 91 LEU A O 1
ATOM 748 N N . GLN A 1 92 ? -1.759 -10.859 -12.695 1 94.75 92 GLN A N 1
ATOM 749 C CA . GLN A 1 92 ? -2.535 -9.773 -12.117 1 94.75 92 GLN A CA 1
ATOM 750 C C . GLN A 1 92 ? -3.529 -9.211 -13.125 1 94.75 92 GLN A C 1
ATOM 752 O O . GLN A 1 92 ? -4.691 -8.961 -12.789 1 94.75 92 GLN A O 1
ATOM 757 N N . ASN A 1 93 ? -3.014 -9.008 -14.328 1 94.5 93 ASN A N 1
ATOM 758 C CA . ASN A 1 93 ? -3.893 -8.516 -15.383 1 94.5 93 ASN A CA 1
ATOM 759 C C . ASN A 1 93 ? -5.031 -9.492 -15.672 1 94.5 93 ASN A C 1
ATOM 761 O O . ASN A 1 93 ? -6.176 -9.086 -15.867 1 94.5 93 ASN A O 1
ATOM 765 N N . PHE A 1 94 ? -4.738 -10.758 -15.711 1 96.56 94 PHE A N 1
ATOM 766 C CA . PHE A 1 94 ? -5.738 -11.781 -15.984 1 96.56 94 PHE A CA 1
ATOM 767 C C . PHE A 1 94 ? -6.828 -11.773 -14.922 1 96.56 94 PHE A C 1
ATOM 769 O O . PHE A 1 94 ? -8.016 -11.781 -15.242 1 96.56 94 PHE A O 1
ATOM 776 N N . TYR A 1 95 ? -6.441 -11.781 -13.656 1 95.31 95 TYR A N 1
ATOM 777 C CA . TYR A 1 95 ? -7.402 -11.719 -12.555 1 95.31 95 TYR A CA 1
ATOM 778 C C . TYR A 1 95 ? -8.297 -10.492 -12.688 1 95.31 95 TYR A C 1
ATOM 780 O O . TYR A 1 95 ? -9.516 -10.586 -12.523 1 95.31 95 TYR A O 1
ATOM 788 N N . ARG A 1 96 ? -7.695 -9.406 -13.047 1 92.31 96 ARG A N 1
ATOM 789 C CA . ARG A 1 96 ? -8.406 -8.133 -13.102 1 92.31 96 ARG A CA 1
ATOM 790 C C . ARG A 1 96 ? -9.32 -8.07 -14.328 1 92.31 96 ARG A C 1
ATOM 792 O O . ARG A 1 96 ? -10.516 -7.809 -14.203 1 92.31 96 ARG A O 1
ATOM 799 N N . ASP A 1 97 ? -8.781 -8.398 -15.484 1 93.5 97 ASP A N 1
ATOM 800 C CA . ASP A 1 97 ? -9.461 -8.109 -16.75 1 93.5 97 ASP A CA 1
ATOM 801 C C . ASP A 1 97 ? -10.375 -9.266 -17.156 1 93.5 97 ASP A C 1
ATOM 803 O O . ASP A 1 97 ? -11.453 -9.039 -17.703 1 93.5 97 ASP A O 1
ATOM 807 N N . GLU A 1 98 ? -9.977 -10.516 -16.906 1 93.94 98 GLU A N 1
ATOM 808 C CA . GLU A 1 98 ? -10.734 -11.672 -17.375 1 93.94 98 GLU A CA 1
ATOM 809 C C . GLU A 1 98 ? -11.648 -12.203 -16.266 1 93.94 98 GLU A C 1
ATOM 811 O O . GLU A 1 98 ? -12.797 -12.555 -16.531 1 93.94 98 GLU A O 1
ATOM 816 N N . LEU A 1 99 ? -11.133 -12.25 -15.094 1 93.38 99 LEU A N 1
ATOM 817 C CA . LEU A 1 99 ? -11.898 -12.852 -14.008 1 93.38 99 LEU A CA 1
ATOM 818 C C . LEU A 1 99 ? -12.664 -11.789 -13.227 1 93.38 99 LEU A C 1
ATOM 820 O O . LEU A 1 99 ? -13.562 -12.109 -12.438 1 93.38 99 LEU A O 1
ATOM 824 N N . HIS A 1 100 ? -12.305 -10.461 -13.414 1 92.31 100 HIS A N 1
ATOM 825 C CA . HIS A 1 100 ? -12.906 -9.344 -12.695 1 92.31 100 HIS A CA 1
ATOM 826 C C . HIS A 1 100 ? -12.805 -9.539 -11.188 1 92.31 100 HIS A C 1
ATOM 828 O O . HIS A 1 100 ? -13.781 -9.359 -10.461 1 92.31 100 HIS A O 1
ATOM 834 N N . GLN A 1 101 ? -11.578 -9.984 -10.82 1 93.31 101 GLN A N 1
ATOM 835 C CA . GLN A 1 101 ? -11.227 -10.203 -9.422 1 93.31 101 GLN A CA 1
ATOM 836 C C . GLN A 1 101 ? -9.984 -9.406 -9.031 1 93.31 101 GLN A C 1
ATOM 838 O O . GLN A 1 101 ? -9.117 -9.148 -9.875 1 93.31 101 GLN A O 1
ATOM 843 N N . VAL A 1 102 ? -9.977 -8.992 -7.793 1 93.19 102 VAL A N 1
ATOM 844 C CA . VAL A 1 102 ? -8.812 -8.289 -7.266 1 93.19 102 VAL A CA 1
ATOM 845 C C . VAL A 1 102 ? -8.07 -9.18 -6.273 1 93.19 102 VAL A C 1
ATOM 847 O O . VAL A 1 102 ? -8.672 -9.711 -5.34 1 93.19 102 VAL A O 1
ATOM 850 N N . ILE A 1 103 ? -6.793 -9.414 -6.543 1 95 103 ILE A N 1
ATOM 851 C CA . ILE A 1 103 ? -5.973 -10.164 -5.598 1 95 103 ILE A CA 1
ATOM 852 C C . ILE A 1 103 ? -5.656 -9.289 -4.383 1 95 103 ILE A C 1
ATOM 854 O O . ILE A 1 103 ? -4.961 -8.273 -4.504 1 95 103 ILE A O 1
ATOM 858 N N . LEU A 1 104 ? -6.102 -9.68 -3.178 1 93.44 104 LEU A N 1
ATOM 859 C CA . LEU A 1 104 ? -5.953 -8.875 -1.975 1 93.44 104 LEU A CA 1
ATOM 860 C C . LEU A 1 104 ? -4.676 -9.242 -1.225 1 93.44 104 LEU A C 1
ATOM 862 O O . LEU A 1 104 ? -4.113 -8.422 -0.5 1 93.44 104 LEU A O 1
ATOM 866 N N . SER A 1 105 ? -4.254 -10.43 -1.357 1 92.31 105 SER A N 1
ATOM 867 C CA . SER A 1 105 ? -3.014 -10.852 -0.712 1 92.31 105 SER A CA 1
ATOM 868 C C . SER A 1 105 ? -1.81 -10.133 -1.312 1 92.31 105 SER A C 1
ATOM 870 O O . SER A 1 105 ? -1.841 -9.719 -2.473 1 92.31 105 SER A O 1
ATOM 872 N N . SER A 1 106 ? -0.739 -9.945 -0.5 1 93.25 106 SER A N 1
ATOM 873 C CA . SER A 1 106 ? 0.473 -9.305 -0.995 1 93.25 106 SER A CA 1
ATOM 874 C C . SER A 1 106 ? 1.102 -10.102 -2.131 1 93.25 106 SER A C 1
ATOM 876 O O . SER A 1 106 ? 1.06 -11.336 -2.123 1 93.25 106 SER A O 1
ATOM 878 N N . PRO A 1 107 ? 1.626 -9.391 -3.109 1 94.75 107 PRO A N 1
ATOM 879 C CA . PRO A 1 107 ? 2.281 -10.094 -4.215 1 94.75 107 PRO A CA 1
ATOM 880 C C . PRO A 1 107 ? 3.543 -10.836 -3.777 1 94.75 107 PRO A C 1
ATOM 882 O O . PRO A 1 107 ? 4.141 -10.492 -2.754 1 94.75 107 PRO A O 1
ATOM 885 N N . PRO A 1 108 ? 3.889 -11.844 -4.512 1 96.44 108 PRO A N 1
ATOM 886 C CA . PRO A 1 108 ? 5.137 -12.539 -4.191 1 96.44 108 PRO A CA 1
ATOM 887 C C . PRO A 1 108 ? 6.363 -11.648 -4.328 1 96.44 108 PRO A C 1
ATOM 889 O O . PRO A 1 108 ? 6.43 -10.812 -5.234 1 96.44 108 PRO A O 1
ATOM 892 N N . ASN A 1 109 ? 7.328 -11.797 -3.441 1 95.94 109 ASN A N 1
ATOM 893 C CA . ASN A 1 109 ? 8.602 -11.102 -3.508 1 95.94 109 ASN A CA 1
ATOM 894 C C . ASN A 1 109 ? 9.547 -11.75 -4.516 1 95.94 109 ASN A C 1
ATOM 896 O O . ASN A 1 109 ? 10.336 -12.625 -4.156 1 95.94 109 ASN A O 1
ATOM 900 N N . LEU A 1 110 ? 9.547 -11.312 -5.715 1 97 110 LEU A N 1
ATOM 901 C CA . LEU A 1 110 ? 10.305 -11.906 -6.812 1 97 110 LEU A CA 1
ATOM 902 C C . LEU A 1 110 ? 11.805 -11.695 -6.617 1 97 110 LEU A C 1
ATOM 904 O O . LEU A 1 110 ? 12.609 -12.531 -7.023 1 97 110 LEU A O 1
ATOM 908 N N . HIS A 1 111 ? 12.156 -10.602 -5.973 1 94.44 111 HIS A N 1
ATOM 909 C CA . HIS A 1 111 ? 13.57 -10.32 -5.734 1 94.44 111 HIS A CA 1
ATOM 910 C C . HIS A 1 111 ? 14.188 -11.344 -4.789 1 94.44 111 HIS A C 1
ATOM 912 O O . HIS A 1 111 ? 15.281 -11.844 -5.039 1 94.44 111 HIS A O 1
ATOM 918 N N . LEU A 1 112 ? 13.453 -11.617 -3.811 1 94 112 LEU A N 1
ATOM 919 C CA . LEU A 1 112 ? 13.906 -12.633 -2.867 1 94 112 LEU A CA 1
ATOM 920 C C . LEU A 1 112 ? 14.016 -13.992 -3.545 1 94 112 LEU A C 1
ATOM 922 O O . LEU A 1 112 ? 15 -14.711 -3.355 1 94 112 LEU A O 1
ATOM 926 N N . MET A 1 113 ? 13.062 -14.367 -4.34 1 95.5 113 MET A N 1
ATOM 927 C CA . MET A 1 113 ? 13.008 -15.648 -5.031 1 95.5 113 MET A CA 1
ATOM 928 C C . MET A 1 113 ? 14.219 -15.828 -5.945 1 95.5 113 MET A C 1
ATOM 930 O O . MET A 1 113 ? 14.742 -16.938 -6.074 1 95.5 113 MET A O 1
ATOM 934 N N . VAL A 1 114 ? 14.617 -14.766 -6.578 1 94.44 114 VAL A N 1
ATOM 935 C CA . VAL A 1 114 ? 15.695 -14.828 -7.559 1 94.44 114 VAL A CA 1
ATOM 936 C C . VAL A 1 114 ? 17.047 -14.789 -6.844 1 94.44 114 VAL A C 1
ATOM 938 O O . VAL A 1 114 ? 17.953 -15.555 -7.176 1 94.44 114 VAL A O 1
ATOM 941 N N . ARG A 1 115 ? 17.203 -14.031 -5.773 1 91.81 115 ARG A N 1
ATOM 942 C CA . ARG A 1 115 ? 18.484 -13.805 -5.117 1 91.81 115 ARG A CA 1
ATOM 943 C C . ARG A 1 115 ? 18.781 -14.914 -4.117 1 91.81 115 ARG A C 1
ATOM 945 O O . ARG A 1 115 ? 19.922 -15.375 -4.023 1 91.81 115 ARG A O 1
ATOM 952 N N . GLU A 1 116 ? 17.766 -15.273 -3.387 1 92.69 116 GLU A N 1
ATOM 953 C CA . GLU A 1 116 ? 17.922 -16.297 -2.365 1 92.69 116 GLU A CA 1
ATOM 954 C C . GLU A 1 116 ? 16.828 -17.359 -2.475 1 92.69 116 GLU A C 1
ATOM 956 O O . GLU A 1 116 ? 16.031 -17.531 -1.546 1 92.69 116 GLU A O 1
ATOM 961 N N . PRO A 1 117 ? 16.859 -18.141 -3.516 1 93.62 117 PRO A N 1
ATOM 962 C CA . PRO A 1 117 ? 15.75 -19.047 -3.844 1 93.62 117 PRO A CA 1
ATOM 963 C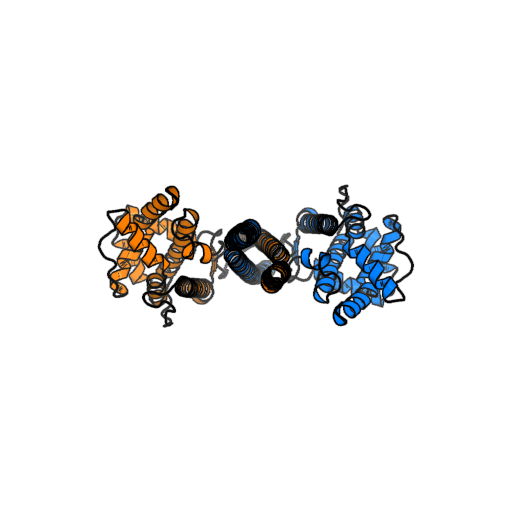 C . PRO A 1 117 ? 15.594 -20.172 -2.832 1 93.62 117 PRO A C 1
ATOM 965 O O . PRO A 1 117 ? 14.508 -20.75 -2.713 1 93.62 117 PRO A O 1
ATOM 968 N N . PHE A 1 118 ? 16.656 -20.469 -2.031 1 94.19 118 PHE A N 1
ATOM 969 C CA . PHE A 1 118 ? 16.594 -21.656 -1.194 1 94.19 118 PHE A CA 1
ATOM 970 C C . PHE A 1 118 ? 16.406 -21.281 0.27 1 94.19 118 PHE A C 1
ATOM 972 O O . PHE A 1 118 ? 16.938 -21.953 1.162 1 94.19 118 PHE A O 1
ATOM 979 N N . THR A 1 119 ? 15.711 -20.141 0.545 1 95.06 119 THR A N 1
ATOM 980 C CA . THR A 1 119 ? 15.242 -19.797 1.886 1 95.06 119 THR A CA 1
ATOM 981 C C . THR A 1 119 ? 13.789 -20.219 2.074 1 95.06 119 THR A C 1
ATOM 983 O O . THR A 1 119 ? 13.055 -20.375 1.1 1 95.06 119 THR A O 1
ATOM 986 N N . VAL A 1 120 ? 13.398 -20.422 3.277 1 96.5 120 VAL A N 1
ATOM 987 C CA . VAL A 1 120 ? 12.016 -20.797 3.588 1 96.5 120 VAL A CA 1
ATOM 988 C C . VAL A 1 120 ? 11.062 -19.75 2.996 1 96.5 120 VAL A C 1
ATOM 990 O O . VAL A 1 120 ? 10.055 -20.109 2.379 1 96.5 120 VAL A O 1
ATOM 993 N N . GLN A 1 121 ? 11.422 -18.5 3.15 1 95.56 121 GLN A N 1
ATOM 994 C CA . GLN A 1 121 ? 10.57 -17.406 2.676 1 95.56 121 GLN A CA 1
ATOM 995 C C . GLN A 1 121 ? 10.461 -17.422 1.154 1 95.56 121 GLN A C 1
ATOM 997 O O . GLN A 1 121 ? 9.383 -17.203 0.601 1 95.56 121 GLN A O 1
ATOM 1002 N N . ALA A 1 122 ? 11.562 -17.672 0.496 1 95.75 122 ALA A N 1
ATOM 1003 C CA . ALA A 1 122 ? 11.555 -17.688 -0.964 1 95.75 122 ALA A CA 1
ATOM 1004 C C . ALA A 1 122 ? 10.672 -18.812 -1.497 1 95.75 122 ALA A C 1
ATOM 1006 O O . ALA A 1 122 ? 9.945 -18.625 -2.48 1 95.75 122 ALA A O 1
ATOM 1007 N N . VAL A 1 123 ? 10.711 -19.891 -0.824 1 97.31 123 VAL A N 1
ATOM 1008 C CA . VAL A 1 123 ? 9.883 -21.031 -1.227 1 97.31 123 VAL A CA 1
ATOM 1009 C C . VAL A 1 123 ? 8.406 -20.688 -1.041 1 97.31 123 VAL A C 1
ATOM 1011 O O . VAL A 1 123 ? 7.578 -21.016 -1.89 1 97.31 123 VAL A O 1
ATOM 1014 N N . HIS A 1 124 ? 8.133 -20 0.046 1 97.38 124 HIS A N 1
ATOM 1015 C CA . HIS A 1 124 ? 6.766 -19.562 0.306 1 97.38 124 HIS A CA 1
ATOM 1016 C C . HIS A 1 124 ? 6.273 -18.625 -0.786 1 97.38 124 HIS A C 1
ATOM 1018 O O . HIS A 1 124 ? 5.121 -18.719 -1.219 1 97.38 124 HIS A O 1
ATOM 1024 N N . GLU A 1 125 ? 7.094 -17.734 -1.206 1 97.19 125 GLU A N 1
ATOM 1025 C CA . GLU A 1 125 ? 6.734 -16.812 -2.275 1 97.19 125 GLU A CA 1
ATOM 1026 C C . GLU A 1 125 ? 6.445 -17.562 -3.576 1 97.19 125 GLU A C 1
ATOM 1028 O O . GLU A 1 125 ? 5.512 -17.219 -4.301 1 97.19 125 GLU A O 1
ATOM 1033 N N . MET A 1 126 ? 7.246 -18.578 -3.861 1 97.56 126 MET A N 1
ATOM 1034 C CA . MET A 1 126 ? 7.016 -19.391 -5.047 1 97.56 126 MET A CA 1
ATOM 1035 C C . MET A 1 126 ? 5.68 -20.125 -4.953 1 97.56 126 MET A C 1
ATOM 1037 O O . MET A 1 126 ? 4.934 -20.188 -5.934 1 97.56 126 MET A O 1
ATOM 1041 N N . LYS A 1 127 ? 5.43 -20.641 -3.783 1 97.5 127 LYS A N 1
ATOM 1042 C CA . LYS A 1 127 ? 4.148 -21.297 -3.557 1 97.5 127 LYS A CA 1
ATOM 1043 C C . LYS A 1 127 ? 2.982 -20.375 -3.873 1 97.5 127 LYS A C 1
ATOM 1045 O O . LYS A 1 127 ? 2.021 -20.781 -4.531 1 97.5 127 LYS A O 1
ATOM 1050 N N . LYS A 1 128 ? 3.08 -19.125 -3.434 1 96.38 128 LYS A N 1
ATOM 1051 C CA . LYS A 1 128 ? 2.051 -18.125 -3.695 1 96.38 128 LYS A CA 1
ATOM 1052 C C . LYS A 1 128 ? 1.85 -17.922 -5.195 1 96.38 128 LYS A C 1
ATOM 1054 O O . LYS A 1 128 ? 0.714 -17.891 -5.672 1 96.38 128 LYS A O 1
ATOM 1059 N N . LEU A 1 129 ? 2.932 -17.828 -5.898 1 97.56 129 LEU A N 1
ATOM 1060 C CA . LEU A 1 129 ? 2.895 -17.578 -7.336 1 97.56 129 LEU A CA 1
ATOM 1061 C C . LEU A 1 129 ? 2.232 -18.734 -8.07 1 97.56 129 LEU A C 1
ATOM 1063 O O . LEU A 1 129 ? 1.351 -18.531 -8.906 1 97.56 129 LEU A O 1
ATOM 1067 N N . VAL A 1 130 ? 2.605 -19.953 -7.707 1 97.88 130 VAL A N 1
ATOM 1068 C CA . VAL A 1 130 ? 2.076 -21.141 -8.352 1 97.88 130 VAL A CA 1
ATOM 1069 C C . VAL A 1 130 ? 0.595 -21.297 -8.016 1 97.88 130 VAL A C 1
ATOM 1071 O O . VAL A 1 130 ? -0.2 -21.703 -8.867 1 97.88 130 VAL A O 1
ATOM 1074 N N . GLN A 1 131 ? 0.264 -20.969 -6.82 1 97.31 131 GLN A N 1
ATOM 1075 C CA . GLN A 1 131 ? -1.138 -21.031 -6.422 1 97.31 131 GLN A CA 1
ATOM 1076 C C . GLN A 1 131 ? -1.996 -20.094 -7.258 1 97.31 131 GLN A C 1
ATOM 1078 O O . GLN A 1 131 ? -3.098 -20.453 -7.68 1 97.31 131 GLN A O 1
ATOM 1083 N N . LEU A 1 132 ? -1.535 -18.891 -7.418 1 96.88 132 LEU A N 1
ATOM 1084 C CA . LEU A 1 132 ? -2.25 -17.938 -8.25 1 96.88 132 LEU A CA 1
ATOM 1085 C C . LEU A 1 132 ? -2.393 -18.453 -9.68 1 96.88 132 LEU A C 1
ATOM 1087 O O . LEU A 1 132 ? -3.443 -18.297 -10.305 1 96.88 132 LEU A O 1
ATOM 1091 N N . LEU A 1 133 ? -1.313 -19.062 -10.195 1 97.75 133 LEU A N 1
ATOM 1092 C CA . LEU A 1 133 ? -1.337 -19.656 -11.523 1 97.75 133 LEU A CA 1
ATOM 1093 C C . LEU A 1 133 ? -2.396 -20.75 -11.609 1 97.75 133 LEU A C 1
ATOM 1095 O O . LEU A 1 133 ? -3.17 -20.797 -12.562 1 97.75 133 LEU A O 1
ATOM 1099 N N . LEU A 1 134 ? -2.418 -21.594 -10.578 1 97.88 134 LEU A N 1
ATOM 1100 C CA . LEU A 1 134 ? -3.412 -22.656 -10.492 1 97.88 134 LEU A CA 1
ATOM 1101 C C . LEU A 1 134 ? -4.824 -22.078 -10.5 1 97.88 134 LEU A C 1
ATOM 1103 O O . LEU A 1 134 ? -5.688 -22.562 -11.242 1 97.88 134 LEU A O 1
ATOM 1107 N N . GLY A 1 135 ? -5.023 -21.125 -9.664 1 96.81 135 GLY A N 1
ATOM 1108 C CA . GLY A 1 135 ? -6.324 -20.469 -9.625 1 96.81 135 GLY A CA 1
ATOM 1109 C C . GLY A 1 135 ? -6.758 -19.922 -10.977 1 96.81 135 GLY A C 1
ATOM 1110 O O . GLY A 1 135 ? -7.926 -20.031 -11.352 1 96.81 135 GLY A O 1
ATOM 1111 N N . SER A 1 136 ? -5.871 -19.297 -11.688 1 97.38 136 SER A N 1
ATOM 1112 C CA . SER A 1 136 ? -6.152 -18.781 -13.023 1 97.38 136 SER A CA 1
ATOM 1113 C C . SER A 1 136 ? -6.449 -19.906 -14.008 1 97.38 136 SER A C 1
ATOM 1115 O O . SER A 1 136 ? -7.355 -19.797 -14.836 1 97.38 136 SER A O 1
ATOM 1117 N N . ALA A 1 137 ? -5.73 -20.953 -13.891 1 97.5 137 ALA A N 1
ATOM 1118 C CA . ALA A 1 137 ? -5.859 -22.094 -14.805 1 97.5 137 ALA A CA 1
ATOM 1119 C C . ALA A 1 137 ? -7.258 -22.703 -14.727 1 97.5 137 ALA A C 1
ATOM 1121 O O . ALA A 1 137 ? -7.863 -23.016 -15.758 1 97.5 137 ALA A O 1
ATOM 1122 N N . VAL A 1 138 ? -7.82 -22.812 -13.578 1 97.44 138 VAL A N 1
ATOM 1123 C CA . VAL A 1 138 ? -9.086 -23.516 -13.398 1 97.44 138 VAL A CA 1
ATOM 1124 C C . VAL A 1 138 ? -10.25 -22.562 -13.68 1 97.44 138 VAL A C 1
ATOM 1126 O O . VAL A 1 138 ? -11.414 -22.969 -13.656 1 97.44 138 VAL A O 1
ATOM 1129 N N . GLN A 1 139 ? -9.922 -21.281 -13.922 1 96.06 139 GLN A N 1
ATOM 1130 C CA . GLN A 1 139 ? -10.977 -20.312 -14.188 1 96.06 139 GLN A CA 1
ATOM 1131 C C . GLN A 1 139 ? -10.859 -19.75 -15.594 1 96.06 139 GLN A C 1
ATOM 1133 O O . GLN A 1 139 ? -11.625 -18.859 -15.984 1 96.06 139 GLN A O 1
ATOM 1138 N N . CYS A 1 140 ? -9.891 -20.156 -16.359 1 96.94 140 CYS A N 1
ATOM 1139 C CA . CYS A 1 140 ? -9.656 -19.609 -17.688 1 96.94 140 CYS A CA 1
ATOM 1140 C C . CYS A 1 140 ? -10.578 -20.25 -18.719 1 96.94 140 CYS A C 1
ATOM 1142 O O . CYS A 1 140 ? -11.445 -21.047 -18.359 1 96.94 140 CYS A O 1
ATOM 1144 N N . GLU A 1 141 ? -10.477 -19.828 -20 1 95.5 141 GLU A N 1
ATOM 1145 C CA . GLU A 1 141 ? -11.305 -20.328 -21.094 1 95.5 141 GLU A CA 1
ATOM 1146 C C . GLU A 1 141 ? -11.062 -21.812 -21.328 1 95.5 141 GLU A C 1
ATOM 1148 O O . GLU A 1 141 ? -12 -22.562 -21.609 1 95.5 141 GLU A O 1
ATOM 1153 N N . GLU A 1 142 ? -9.758 -22.344 -21.172 1 94.38 142 GLU A N 1
ATOM 1154 C CA . GLU A 1 142 ? -9.383 -23.734 -21.391 1 94.38 142 GLU A CA 1
ATOM 1155 C C . GLU A 1 142 ? -9.359 -24.516 -20.078 1 94.38 142 GLU A C 1
ATOM 1157 O O . GLU A 1 142 ? -8.578 -25.438 -19.906 1 94.38 142 GLU A O 1
ATOM 1162 N N . ARG A 1 143 ? -10.172 -24.125 -19.156 1 96.62 143 ARG A N 1
ATOM 1163 C CA . ARG A 1 143 ? -10.148 -24.688 -17.812 1 96.62 143 ARG A CA 1
ATOM 1164 C C . ARG A 1 143 ? -10.344 -26.203 -17.844 1 96.62 143 ARG A C 1
ATOM 1166 O O . ARG A 1 143 ? -9.836 -26.906 -16.969 1 96.62 143 ARG A O 1
ATOM 1173 N N . ASP A 1 144 ? -11.055 -26.734 -18.828 1 97.12 144 ASP A N 1
ATOM 1174 C CA . ASP A 1 144 ? -11.352 -28.156 -18.891 1 97.12 144 ASP A CA 1
ATOM 1175 C C . ASP A 1 144 ? -10.07 -28.984 -19 1 97.12 144 ASP A C 1
ATOM 1177 O O . ASP A 1 144 ? -9.977 -30.078 -18.453 1 97.12 144 ASP A O 1
ATOM 1181 N N . VAL A 1 145 ? -9.125 -28.453 -19.75 1 96 145 VAL A N 1
ATOM 1182 C CA . VAL A 1 145 ? -7.836 -29.125 -19.906 1 96 145 VAL A CA 1
ATOM 1183 C C . VAL A 1 145 ? -7.141 -29.219 -18.547 1 96 145 VAL A C 1
ATOM 1185 O O . VAL A 1 145 ? -6.699 -30.297 -18.141 1 96 145 VAL A O 1
ATOM 1188 N N . PHE A 1 146 ? -7.098 -28.125 -17.797 1 96.94 146 PHE A N 1
ATOM 1189 C CA . PHE A 1 146 ? -6.402 -28.062 -16.516 1 96.94 146 PHE A CA 1
ATOM 1190 C C . PHE A 1 146 ? -7.141 -28.875 -15.453 1 96.94 146 PHE A C 1
ATOM 1192 O O . PHE A 1 146 ? -6.52 -29.562 -14.656 1 96.94 146 PHE A O 1
ATOM 1199 N N . ILE A 1 147 ? -8.438 -28.734 -15.438 1 97.75 147 ILE A N 1
ATOM 1200 C CA . ILE A 1 147 ? -9.25 -29.484 -14.484 1 97.75 147 ILE A CA 1
ATOM 1201 C C . ILE A 1 147 ? -9.094 -30.984 -14.742 1 97.75 147 ILE A C 1
ATOM 1203 O O . ILE A 1 147 ? -8.984 -31.781 -13.805 1 97.75 147 ILE A O 1
ATOM 1207 N N . GLY A 1 148 ? -9.07 -31.391 -16.031 1 97.5 148 GLY A N 1
ATOM 1208 C CA . GLY A 1 148 ? -8.844 -32.781 -16.391 1 97.5 148 GLY A CA 1
ATOM 1209 C C . GLY A 1 148 ? -7.531 -33.312 -15.844 1 97.5 148 GLY A C 1
ATOM 1210 O O . GLY A 1 148 ? -7.477 -34.438 -15.352 1 97.5 148 GLY A O 1
ATOM 1211 N N . ARG A 1 149 ? -6.473 -32.5 -15.898 1 96.44 149 ARG A N 1
ATOM 1212 C CA . ARG A 1 149 ? -5.172 -32.906 -15.375 1 96.44 149 ARG A CA 1
ATOM 1213 C C . ARG A 1 149 ? -5.23 -33.094 -13.859 1 96.44 149 ARG A C 1
ATOM 1215 O O . ARG A 1 149 ? -4.664 -34.062 -13.32 1 96.44 149 ARG A O 1
ATOM 1222 N N . ILE A 1 150 ? -5.938 -32.219 -13.172 1 97.75 150 ILE A N 1
ATOM 1223 C CA . ILE A 1 150 ? -6.082 -32.312 -11.727 1 97.75 150 ILE A CA 1
ATOM 1224 C C . ILE A 1 150 ? -6.852 -33.562 -11.359 1 97.75 150 ILE A C 1
ATOM 1226 O O . ILE A 1 150 ? -6.473 -34.281 -10.43 1 97.75 150 ILE A O 1
ATOM 1230 N N . GLN A 1 151 ? -7.879 -33.906 -12.086 1 97.31 151 GLN A N 1
ATOM 1231 C CA . GLN A 1 151 ? -8.758 -35.031 -11.797 1 97.31 151 GLN A CA 1
ATOM 1232 C C . GLN A 1 151 ? -8.047 -36.344 -12.016 1 97.31 151 GLN A C 1
ATOM 1234 O O . GLN A 1 151 ? -8.484 -37.406 -11.523 1 97.31 151 GLN A O 1
ATOM 1239 N N . SER A 1 152 ? -6.984 -36.344 -12.836 1 96.5 152 SER A N 1
ATOM 1240 C CA . SER A 1 152 ? -6.242 -37.562 -13.133 1 96.5 152 SER A CA 1
ATOM 1241 C C . SER A 1 152 ? -5.273 -37.906 -12.008 1 96.5 152 SER A C 1
ATOM 1243 O O . SER A 1 152 ? -4.676 -39 -12 1 96.5 152 SER A O 1
ATOM 1245 N N . LEU A 1 153 ? -5.105 -37 -11.008 1 97 153 LEU A N 1
ATOM 1246 C CA . LEU A 1 153 ? -4.152 -37.188 -9.922 1 97 153 LEU A CA 1
ATOM 1247 C C . LEU A 1 153 ? -4.785 -37.969 -8.773 1 97 153 LEU A C 1
ATOM 1249 O O . LEU A 1 153 ? -5.977 -38.281 -8.812 1 97 153 LEU A O 1
ATOM 1253 N N . ASP A 1 154 ? -3.967 -38.406 -7.844 1 97 154 ASP A N 1
ATOM 1254 C CA . ASP A 1 154 ? -4.445 -39.125 -6.672 1 97 154 ASP A CA 1
ATOM 1255 C C . ASP A 1 154 ? -5.422 -38.281 -5.859 1 97 154 ASP A C 1
ATOM 1257 O O . ASP A 1 154 ? -5.305 -37.062 -5.836 1 97 154 ASP A O 1
ATOM 1261 N N . ILE A 1 155 ? -6.32 -38.875 -5.191 1 97.25 155 ILE A N 1
ATOM 1262 C CA . ILE A 1 155 ? -7.418 -38.219 -4.48 1 97.25 155 ILE A CA 1
ATOM 1263 C C . ILE A 1 155 ? -6.855 -37.25 -3.449 1 97.25 155 ILE A C 1
ATOM 1265 O O . ILE A 1 155 ? -7.391 -36.156 -3.268 1 97.25 155 ILE A O 1
ATOM 1269 N N . SER A 1 156 ? -5.852 -37.656 -2.783 1 97.06 156 SER A N 1
ATOM 1270 C CA . SER A 1 156 ? -5.266 -36.812 -1.764 1 97.06 156 SER A CA 1
ATOM 1271 C C . SER A 1 156 ? -4.695 -35.531 -2.381 1 97.06 156 SER A C 1
ATOM 1273 O O . SER A 1 156 ? -4.824 -34.438 -1.808 1 97.06 156 SER A O 1
ATOM 1275 N N . VAL A 1 157 ? -4.055 -35.656 -3.525 1 97.19 157 VAL A N 1
ATOM 1276 C CA . VAL A 1 157 ? -3.49 -34.5 -4.234 1 97.19 157 VAL A CA 1
ATOM 1277 C C . VAL A 1 157 ? -4.617 -33.625 -4.75 1 97.19 157 VAL A C 1
ATOM 1279 O O . VAL A 1 157 ? -4.543 -32.375 -4.648 1 97.19 157 VAL A O 1
ATOM 1282 N N . GLN A 1 158 ? -5.715 -34.219 -5.199 1 97.69 158 GLN A N 1
ATOM 1283 C CA . GLN A 1 158 ? -6.875 -33.469 -5.672 1 97.69 158 GLN A CA 1
ATOM 1284 C C . GLN A 1 158 ? -7.453 -32.625 -4.559 1 97.69 158 GLN A C 1
ATOM 1286 O O . GLN A 1 158 ? -7.766 -31.438 -4.781 1 97.69 158 GLN A O 1
ATOM 1291 N N . ALA A 1 159 ? -7.551 -33.219 -3.434 1 97.81 159 ALA A N 1
ATOM 1292 C CA . ALA A 1 159 ? -8.117 -32.5 -2.289 1 97.81 159 ALA A CA 1
ATOM 1293 C C . ALA A 1 159 ? -7.25 -31.312 -1.91 1 97.81 159 ALA A C 1
ATOM 1295 O O . ALA A 1 159 ? -7.77 -30.234 -1.623 1 97.81 159 ALA A O 1
ATOM 1296 N N . ALA A 1 160 ? -5.969 -31.516 -1.881 1 97.88 160 ALA A N 1
ATOM 1297 C CA . ALA A 1 160 ? -5.043 -30.438 -1.557 1 97.88 160 ALA A CA 1
ATOM 1298 C C . ALA A 1 160 ? -5.121 -29.328 -2.592 1 97.88 160 ALA A C 1
ATOM 1300 O O . ALA A 1 160 ? -5.102 -28.141 -2.24 1 97.88 160 ALA A O 1
ATOM 1301 N N . LEU A 1 161 ? -5.199 -29.688 -3.846 1 98.19 161 LEU A N 1
ATOM 1302 C CA . LEU A 1 161 ? -5.301 -28.703 -4.918 1 98.19 161 LEU A CA 1
ATOM 1303 C C . LEU A 1 161 ? -6.625 -27.953 -4.84 1 98.19 161 LEU A C 1
ATOM 1305 O O . LEU A 1 161 ? -6.672 -26.734 -5.082 1 98.19 161 LEU A O 1
ATOM 1309 N N . ALA A 1 162 ? -7.742 -28.703 -4.504 1 97.06 162 ALA A N 1
ATOM 1310 C CA . ALA A 1 162 ? -9.039 -28.047 -4.328 1 97.06 162 ALA A CA 1
ATOM 1311 C C . ALA A 1 162 ? -8.977 -26.969 -3.248 1 97.06 162 ALA A C 1
ATOM 1313 O O . ALA A 1 162 ? -9.523 -25.891 -3.416 1 97.06 162 ALA A O 1
ATOM 1314 N N . SER A 1 163 ? -8.305 -27.312 -2.217 1 96.62 163 SER A N 1
ATOM 1315 C CA . SER A 1 163 ? -8.125 -26.344 -1.135 1 96.62 163 SER A CA 1
ATOM 1316 C C . SER A 1 163 ? -7.312 -25.141 -1.595 1 96.62 163 SER A C 1
ATOM 1318 O O . SER A 1 163 ? -7.652 -24 -1.277 1 96.62 163 SER A O 1
ATOM 1320 N N . ALA A 1 164 ? -6.238 -25.375 -2.324 1 95.94 164 ALA A N 1
ATOM 1321 C CA . ALA A 1 164 ? -5.398 -24.297 -2.852 1 95.94 164 ALA A CA 1
ATOM 1322 C C . ALA A 1 164 ? -6.195 -23.391 -3.791 1 95.94 164 ALA A C 1
ATOM 1324 O O . ALA A 1 164 ? -6.059 -22.172 -3.742 1 95.94 164 ALA A O 1
ATOM 1325 N N . ILE A 1 165 ? -7 -23.984 -4.605 1 96.19 165 ILE A N 1
ATOM 1326 C CA . ILE A 1 165 ? -7.832 -23.25 -5.551 1 96.19 165 ILE A CA 1
ATOM 1327 C C . ILE A 1 165 ? -8.812 -22.359 -4.793 1 96.19 165 ILE A C 1
ATOM 1329 O O . ILE A 1 165 ? -8.984 -21.188 -5.129 1 96.19 165 ILE A O 1
ATOM 1333 N N . ARG A 1 166 ? -9.438 -22.922 -3.791 1 93.88 166 ARG A N 1
ATOM 1334 C CA . ARG A 1 166 ? -10.391 -22.156 -2.979 1 93.88 166 ARG A CA 1
ATOM 1335 C C . ARG A 1 166 ? -9.727 -20.938 -2.348 1 93.88 166 ARG A C 1
ATOM 1337 O O . ARG A 1 166 ? -10.32 -19.859 -2.289 1 93.88 166 ARG A O 1
ATOM 1344 N N . GLU A 1 167 ? -8.57 -21.078 -1.936 1 91.56 167 GLU A N 1
ATOM 1345 C CA . GLU A 1 167 ? -7.832 -20.016 -1.27 1 91.56 167 GLU A CA 1
ATOM 1346 C C . GLU A 1 167 ? -7.617 -18.828 -2.203 1 91.56 167 GLU A C 1
ATOM 1348 O O . GLU A 1 167 ? -7.645 -17.672 -1.766 1 91.56 167 GLU A O 1
ATOM 1353 N N . VAL A 1 168 ? -7.449 -19.062 -3.484 1 90.44 168 VAL A N 1
ATOM 1354 C CA . VAL A 1 168 ? -7.066 -17.984 -4.387 1 90.44 168 VAL A CA 1
ATOM 1355 C C . VAL A 1 168 ? -8.25 -17.594 -5.273 1 90.44 168 VAL A C 1
ATOM 1357 O O . VAL A 1 168 ? -8.125 -16.75 -6.156 1 90.44 168 VAL A O 1
ATOM 1360 N N . SER A 1 169 ? -9.445 -18.172 -5.066 1 87.31 169 SER A N 1
ATOM 1361 C CA . SER A 1 169 ? -10.594 -17.859 -5.918 1 87.31 169 SER A CA 1
ATOM 1362 C C . SER A 1 169 ? -11.812 -17.5 -5.086 1 87.31 169 SER A C 1
ATOM 1364 O O . SER A 1 169 ? -12.711 -16.797 -5.559 1 87.31 169 SER A O 1
ATOM 1366 N N . GLN A 1 170 ? -11.867 -17.984 -3.811 1 83.31 170 GLN A N 1
ATOM 1367 C CA . GLN A 1 170 ? -13.109 -17.828 -3.066 1 83.31 170 GLN A CA 1
ATOM 1368 C C . GLN A 1 170 ? -12.859 -17.188 -1.702 1 83.31 170 GLN A C 1
ATOM 1370 O O . GLN A 1 170 ? -13.781 -16.672 -1.078 1 83.31 170 GLN A O 1
ATOM 1375 N N . GLU A 1 171 ? -11.633 -17.281 -1.268 1 86 171 GLU A N 1
ATOM 1376 C CA . GLU A 1 171 ? -11.352 -16.734 0.054 1 86 171 GLU A CA 1
ATOM 1377 C C . GLU A 1 171 ? -11.297 -15.211 0.019 1 86 171 GLU A C 1
ATOM 1379 O O . GLU A 1 171 ? -10.414 -14.633 -0.613 1 86 171 GLU A O 1
ATOM 1384 N N . PRO A 1 172 ? -12.156 -14.594 0.738 1 80.44 172 PRO A N 1
ATOM 1385 C CA . PRO A 1 172 ? -12.289 -13.141 0.667 1 80.44 172 PRO A CA 1
ATOM 1386 C C . PRO A 1 172 ? -11.031 -12.406 1.131 1 80.44 172 PRO A C 1
ATOM 1388 O O . PRO A 1 172 ? -10.828 -11.242 0.778 1 80.44 172 PRO A O 1
ATOM 1391 N N . GLU A 1 173 ? -10.242 -13.078 1.9 1 82.75 173 GLU A N 1
ATOM 1392 C CA . GLU A 1 173 ? -9.023 -12.453 2.395 1 82.75 173 GLU A CA 1
ATOM 1393 C C . GLU A 1 173 ? -7.961 -12.375 1.3 1 82.75 173 GLU A C 1
ATOM 1395 O O . GLU A 1 173 ? -7.035 -11.562 1.382 1 82.75 173 GLU A O 1
ATOM 1400 N N . ASN A 1 174 ? -8.227 -13.18 0.304 1 89.81 174 ASN A N 1
ATOM 1401 C CA . ASN A 1 174 ? -7.164 -13.281 -0.693 1 89.81 174 ASN A CA 1
ATOM 1402 C C . ASN A 1 174 ? -7.602 -12.703 -2.035 1 89.81 174 ASN A C 1
ATOM 1404 O O . ASN A 1 174 ? -6.777 -12.172 -2.787 1 89.81 174 ASN A O 1
ATOM 1408 N N . VAL A 1 175 ? -8.883 -12.836 -2.299 1 92.12 175 VAL A N 1
ATOM 1409 C CA . VAL A 1 175 ? -9.398 -12.383 -3.586 1 92.12 175 VAL A CA 1
ATOM 1410 C C . VAL A 1 175 ? -10.789 -11.781 -3.4 1 92.12 175 VAL A C 1
ATOM 1412 O O . VAL A 1 175 ? -11.594 -12.281 -2.607 1 92.12 175 VAL A O 1
ATOM 1415 N N . LEU A 1 176 ? -11.047 -10.719 -4.109 1 91.44 176 LEU A N 1
ATOM 1416 C CA . LEU A 1 176 ? -12.336 -10.047 -4.066 1 91.44 176 LEU A CA 1
ATOM 1417 C C . LEU A 1 176 ? -12.961 -9.969 -5.457 1 91.44 176 LEU A C 1
ATOM 1419 O O . LEU A 1 176 ? -12.359 -9.43 -6.387 1 91.44 176 LEU A O 1
ATOM 1423 N N . GLY A 1 177 ? -14.102 -10.609 -5.516 1 90.38 177 GLY A N 1
ATOM 1424 C CA . GLY A 1 177 ? -14.859 -10.469 -6.75 1 90.38 177 GLY A CA 1
ATOM 1425 C C . GLY A 1 177 ? -15.555 -9.125 -6.875 1 90.38 177 GLY A C 1
ATOM 1426 O O . GLY A 1 177 ? -16.078 -8.602 -5.891 1 90.38 177 GLY A O 1
ATOM 1427 N N . LEU A 1 178 ? -15.578 -8.484 -8.047 1 83.69 178 LEU A N 1
ATOM 1428 C CA . LEU A 1 178 ? -16.141 -7.152 -8.234 1 83.69 178 LEU A CA 1
ATOM 1429 C C . LEU A 1 178 ? -17.469 -7.227 -8.992 1 83.69 178 LEU A C 1
ATOM 1431 O O . LEU A 1 178 ? -18.062 -6.195 -9.305 1 83.69 178 LEU A O 1
ATOM 1435 N N . GLN A 1 179 ? -18.016 -8.406 -9.234 1 79.62 179 GLN A N 1
ATOM 1436 C CA . GLN A 1 179 ? -19.281 -8.547 -9.922 1 79.62 179 GLN A CA 1
ATOM 1437 C C . GLN A 1 179 ? -20.438 -8.688 -8.922 1 79.62 179 GLN A C 1
ATOM 1439 O O . GLN A 1 179 ? -20.922 -9.797 -8.68 1 79.62 179 GLN A O 1
ATOM 1444 N N . TRP A 1 180 ? -20.906 -7.562 -8.391 1 75.69 180 TRP A N 1
ATOM 1445 C CA . TRP A 1 180 ? -21.922 -7.559 -7.34 1 75.69 180 TRP A CA 1
ATOM 1446 C C . TRP A 1 180 ? -23.312 -7.406 -7.93 1 75.69 180 TRP A C 1
ATOM 1448 O O . TRP A 1 180 ? -24.234 -6.918 -7.262 1 75.69 180 TRP A O 1
ATOM 1458 N N . ARG A 1 181 ? -23.672 -8.047 -8.992 1 75.25 181 ARG A N 1
ATOM 1459 C CA . ARG A 1 181 ? -25.016 -7.922 -9.562 1 75.25 181 ARG A CA 1
ATOM 1460 C C . ARG A 1 181 ? -26.016 -8.773 -8.797 1 75.25 181 ARG A C 1
ATOM 1462 O O . ARG A 1 181 ? -25.688 -9.875 -8.344 1 75.25 181 ARG A O 1
ATOM 1469 N N . GLU A 1 182 ? -27.188 -8.188 -8.562 1 78.06 182 GLU A N 1
ATOM 1470 C CA . GLU A 1 182 ? -28.391 -8.844 -8.078 1 78.06 182 GLU A CA 1
ATOM 1471 C C . GLU A 1 182 ? -28.234 -9.312 -6.637 1 78.06 182 GLU A C 1
ATOM 1473 O O . GLU A 1 182 ? -28.484 -10.477 -6.324 1 78.06 182 GLU A O 1
ATOM 1478 N N . MET A 1 183 ? -27.656 -8.531 -5.789 1 84.56 183 MET A N 1
ATOM 1479 C CA . MET A 1 183 ? -27.531 -8.875 -4.375 1 84.56 183 MET A CA 1
ATOM 1480 C C . MET A 1 183 ? -28.703 -8.336 -3.566 1 84.56 183 MET A C 1
ATOM 1482 O O . MET A 1 183 ? -29.219 -7.262 -3.871 1 84.56 183 MET A O 1
ATOM 1486 N N . ASP A 1 184 ? -29.125 -9.18 -2.748 1 89.81 184 ASP A N 1
ATOM 1487 C CA . ASP A 1 184 ? -30.141 -8.68 -1.819 1 89.81 184 ASP A CA 1
ATOM 1488 C C . ASP A 1 184 ? -29.531 -7.645 -0.863 1 89.81 184 ASP A C 1
ATOM 1490 O O . ASP A 1 184 ? -28.328 -7.648 -0.619 1 89.81 184 ASP A O 1
ATOM 1494 N N . PRO A 1 185 ? -30.375 -6.816 -0.326 1 88.62 185 PRO A N 1
ATOM 1495 C CA . PRO A 1 185 ? -29.891 -5.707 0.496 1 88.62 185 PRO A CA 1
ATOM 1496 C C . PRO A 1 185 ? -29.062 -6.176 1.698 1 88.62 185 PRO A C 1
ATOM 1498 O O . PRO A 1 185 ? -28.078 -5.539 2.061 1 88.62 185 PRO A O 1
ATOM 1501 N N . ALA A 1 186 ? -29.453 -7.23 2.264 1 89.62 186 ALA A N 1
ATOM 1502 C CA . ALA A 1 186 ? -28.734 -7.73 3.43 1 89.62 186 ALA A CA 1
ATOM 1503 C C . ALA A 1 186 ? -27.328 -8.18 3.053 1 89.62 186 ALA A C 1
ATOM 1505 O O . ALA A 1 186 ? -26.375 -7.895 3.771 1 89.62 186 ALA A O 1
ATOM 1506 N N . SER A 1 187 ? -27.25 -8.867 2.004 1 89.94 187 SER A N 1
ATOM 1507 C CA . SER A 1 187 ? -25.953 -9.32 1.507 1 89.94 187 SER A CA 1
ATOM 1508 C C . SER A 1 187 ? -25.062 -8.148 1.103 1 89.94 187 SER A C 1
ATOM 1510 O O . SER A 1 187 ? -23.859 -8.164 1.331 1 89.94 187 SER A O 1
ATOM 1512 N N . MET A 1 188 ? -25.672 -7.18 0.56 1 89.94 188 MET A N 1
ATOM 1513 C CA . MET A 1 188 ? -24.938 -5.98 0.158 1 89.94 188 MET A CA 1
ATOM 1514 C C . MET A 1 188 ? -24.359 -5.262 1.373 1 89.94 188 MET A C 1
ATOM 1516 O O . MET A 1 188 ? -23.203 -4.828 1.351 1 89.94 188 MET A O 1
ATOM 1520 N N . GLN A 1 189 ? -25.219 -5.176 2.365 1 90.06 189 GLN A N 1
ATOM 1521 C CA . GLN A 1 189 ? -24.781 -4.523 3.596 1 90.06 189 GLN A CA 1
ATOM 1522 C C . GLN A 1 189 ? -23.594 -5.25 4.211 1 90.06 189 GLN A C 1
ATOM 1524 O O . GLN A 1 189 ? -22.641 -4.617 4.66 1 90.06 189 GLN A O 1
ATOM 1529 N N . GLN A 1 190 ? -23.688 -6.551 4.207 1 89.69 190 GLN A N 1
ATOM 1530 C CA . GLN A 1 190 ? -22.594 -7.344 4.746 1 89.69 190 GLN A CA 1
ATOM 1531 C C . GLN A 1 190 ? -21.312 -7.145 3.934 1 89.69 190 GLN A C 1
ATOM 1533 O O . GLN A 1 190 ? -20.219 -7.031 4.496 1 89.69 190 GLN A O 1
ATOM 1538 N N . LEU A 1 191 ? -21.453 -7.129 2.66 1 90 191 LEU A N 1
ATOM 1539 C CA . LEU A 1 191 ? -20.312 -6.922 1.776 1 90 191 LEU A CA 1
ATOM 1540 C C . LEU A 1 191 ? -19.688 -5.547 1.999 1 90 191 LEU A C 1
ATOM 1542 O O . LEU A 1 191 ? -18.469 -5.402 1.977 1 90 191 LEU A O 1
ATOM 1546 N N . LEU A 1 192 ? -20.5 -4.582 2.248 1 90.62 192 LEU A N 1
ATOM 1547 C CA . LEU A 1 192 ? -20.016 -3.232 2.521 1 90.62 192 LEU A CA 1
ATOM 1548 C C . LEU A 1 192 ? -19.156 -3.209 3.781 1 90.62 192 LEU A C 1
ATOM 1550 O O . LEU A 1 192 ? -18.094 -2.584 3.803 1 90.62 192 LEU A O 1
ATOM 1554 N N . TRP A 1 193 ? -19.594 -3.893 4.75 1 89.19 193 TRP A N 1
ATOM 1555 C CA . TRP A 1 193 ? -18.828 -3.971 5.996 1 89.19 193 TRP A CA 1
ATOM 1556 C C . TRP A 1 193 ? -17.5 -4.672 5.773 1 89.19 193 TRP A C 1
ATOM 1558 O O . TRP A 1 193 ? -16.453 -4.191 6.227 1 89.19 193 TRP A O 1
ATOM 1568 N N . ASP A 1 194 ? -17.531 -5.742 5.055 1 89.75 194 ASP A N 1
ATOM 1569 C CA . ASP A 1 194 ? -16.312 -6.488 4.766 1 89.75 194 ASP A CA 1
ATOM 1570 C C . ASP A 1 194 ? -15.32 -5.637 3.98 1 89.75 194 ASP A C 1
ATOM 1572 O O . ASP A 1 194 ? -14.125 -5.652 4.262 1 89.75 194 ASP A O 1
ATOM 1576 N N . LEU A 1 195 ? -15.898 -4.934 3.045 1 90.88 195 LEU A N 1
ATOM 1577 C CA . LEU A 1 195 ? -15.047 -4.082 2.221 1 90.88 195 LEU A CA 1
ATOM 1578 C C . LEU A 1 195 ? -14.438 -2.953 3.047 1 90.88 195 LEU A C 1
ATOM 1580 O O . LEU A 1 195 ? -13.289 -2.568 2.83 1 90.88 195 LEU A O 1
ATOM 1584 N N . GLY A 1 196 ? -15.25 -2.416 3.965 1 90.81 196 GLY A N 1
ATOM 1585 C CA . GLY A 1 196 ? -14.719 -1.398 4.859 1 90.81 196 GLY A CA 1
ATOM 1586 C C . GLY A 1 196 ? -13.516 -1.868 5.652 1 90.81 196 GLY A C 1
ATOM 1587 O O . GLY A 1 196 ? -12.508 -1.157 5.742 1 90.81 196 GLY A O 1
ATOM 1588 N N . VAL A 1 197 ? -13.586 -3.041 6.129 1 90.75 197 VAL A N 1
ATOM 1589 C CA . VAL A 1 197 ? -12.492 -3.635 6.898 1 90.75 197 VAL A CA 1
ATOM 1590 C C . VAL A 1 197 ? -11.281 -3.842 5.992 1 90.75 197 VA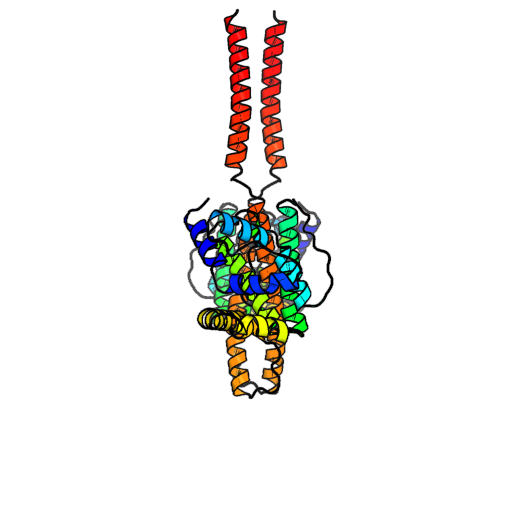L A C 1
ATOM 1592 O O . VAL A 1 197 ? -10.148 -3.543 6.383 1 90.75 197 VAL A O 1
ATOM 1595 N N . ARG A 1 198 ? -11.555 -4.301 4.805 1 92.56 198 ARG A N 1
ATOM 1596 C CA . ARG A 1 198 ? -10.477 -4.562 3.861 1 92.56 198 ARG A CA 1
ATOM 1597 C C . ARG A 1 198 ? -9.773 -3.268 3.467 1 92.56 198 ARG A C 1
ATOM 1599 O O . ARG A 1 198 ? -8.539 -3.232 3.359 1 92.56 198 ARG A O 1
ATOM 1606 N N . VAL A 1 199 ? -10.547 -2.285 3.225 1 93.75 199 VAL A N 1
ATOM 1607 C CA . VAL A 1 199 ? -9.992 -0.989 2.85 1 93.75 199 VAL A CA 1
ATOM 1608 C C . VAL A 1 199 ? -9.078 -0.478 3.957 1 93.75 199 VAL A C 1
ATOM 1610 O O . VAL A 1 199 ? -7.969 -0.007 3.686 1 93.75 199 VAL A O 1
ATOM 1613 N N . GLN A 1 200 ? -9.5 -0.603 5.156 1 93.75 200 GLN A N 1
ATOM 1614 C CA . GLN A 1 200 ? -8.672 -0.174 6.285 1 93.75 200 GLN A CA 1
ATOM 1615 C C . GLN A 1 200 ? -7.355 -0.94 6.324 1 93.75 200 GLN A C 1
ATOM 1617 O O . GLN A 1 200 ? -6.293 -0.348 6.531 1 93.75 200 GLN A O 1
ATOM 1622 N N . LYS A 1 201 ? -7.461 -2.17 6.117 1 94.06 201 LYS A N 1
ATOM 1623 C CA . LYS A 1 201 ? -6.27 -3.012 6.121 1 94.06 201 LYS A CA 1
ATOM 1624 C C . LYS A 1 201 ? -5.32 -2.627 4.992 1 94.06 201 LYS A C 1
ATOM 1626 O O . LYS A 1 201 ? -4.113 -2.502 5.203 1 94.06 201 LYS A O 1
ATOM 1631 N N . LEU A 1 202 ? -5.879 -2.449 3.83 1 94.94 202 LEU A N 1
ATOM 1632 C CA . LEU A 1 202 ? -5.082 -2.109 2.656 1 94.94 202 LEU A CA 1
ATOM 1633 C C . LEU A 1 202 ? -4.402 -0.754 2.836 1 94.94 202 LEU A C 1
ATOM 1635 O O . LEU A 1 202 ? -3.24 -0.584 2.465 1 94.94 202 LEU A O 1
ATOM 1639 N N . VAL A 1 203 ? -5.109 0.21 3.389 1 95.75 203 VAL A N 1
ATOM 1640 C CA . VAL A 1 203 ? -4.543 1.528 3.654 1 95.75 203 VAL A CA 1
ATOM 1641 C C . VAL A 1 203 ? -3.377 1.402 4.633 1 95.75 203 VAL A C 1
ATOM 1643 O O . VAL A 1 203 ? -2.316 1.993 4.422 1 95.75 203 VAL A O 1
ATOM 1646 N N . SER A 1 204 ? -3.568 0.643 5.668 1 94.81 204 SER A N 1
ATOM 1647 C CA . SER A 1 204 ? -2.516 0.442 6.656 1 94.81 204 SER A CA 1
ATOM 1648 C C . SER A 1 204 ? -1.276 -0.186 6.027 1 94.81 204 SER A C 1
ATOM 1650 O O . SER A 1 204 ? -0.152 0.241 6.301 1 94.81 204 SER A O 1
ATOM 1652 N N . GLU A 1 205 ? -1.479 -1.171 5.195 1 94.12 205 GLU A N 1
ATOM 1653 C CA . GLU A 1 205 ? -0.37 -1.834 4.52 1 94.12 205 GLU A CA 1
ATOM 1654 C C . GLU A 1 205 ? 0.353 -0.876 3.574 1 94.12 205 GLU A C 1
ATOM 1656 O O . GLU A 1 205 ? 1.584 -0.839 3.543 1 94.12 205 GLU A O 1
ATOM 1661 N N . ARG A 1 206 ? -0.454 -0.193 2.822 1 94.5 206 ARG A N 1
ATOM 1662 C CA . ARG A 1 206 ? 0.106 0.786 1.897 1 94.5 206 ARG A CA 1
ATOM 1663 C C . ARG A 1 206 ? 0.932 1.831 2.639 1 94.5 206 ARG A C 1
ATOM 1665 O O . ARG A 1 206 ? 2.061 2.135 2.244 1 94.5 206 ARG A O 1
ATOM 1672 N N . ASP A 1 207 ? 0.402 2.375 3.713 1 94.38 207 ASP A N 1
ATOM 1673 C CA . ASP A 1 207 ? 1.078 3.42 4.473 1 94.38 207 ASP A CA 1
ATOM 1674 C C . ASP A 1 207 ? 2.361 2.891 5.109 1 94.38 207 ASP A C 1
ATOM 1676 O O . ASP A 1 207 ? 3.389 3.572 5.105 1 94.38 207 ASP A O 1
ATOM 1680 N N . ALA A 1 208 ? 2.324 1.708 5.641 1 93.31 208 ALA A N 1
ATOM 1681 C CA . ALA A 1 208 ? 3.502 1.087 6.242 1 93.31 208 ALA A CA 1
ATOM 1682 C C . ALA A 1 208 ? 4.605 0.887 5.203 1 93.31 208 ALA A C 1
ATOM 1684 O O . ALA A 1 208 ? 5.777 1.156 5.477 1 93.31 208 ALA A O 1
ATOM 1685 N N . GLY A 1 209 ? 4.168 0.396 4.059 1 92.19 209 GLY A N 1
ATOM 1686 C CA . GLY A 1 209 ? 5.133 0.214 2.984 1 92.19 209 GLY A CA 1
ATOM 1687 C C . GLY A 1 209 ? 5.781 1.512 2.539 1 92.19 209 GLY A C 1
ATOM 1688 O O . GLY A 1 209 ? 6.992 1.564 2.322 1 92.19 209 GLY A O 1
ATOM 1689 N N . LEU A 1 210 ? 5.023 2.531 2.422 1 93.19 210 LEU A N 1
ATOM 1690 C CA . LEU A 1 210 ? 5.535 3.834 2.014 1 93.19 210 LEU A CA 1
ATOM 1691 C C . LEU A 1 210 ? 6.512 4.383 3.049 1 93.19 210 LEU A C 1
ATOM 1693 O O . LEU A 1 210 ? 7.566 4.91 2.693 1 93.19 210 LEU A O 1
ATOM 1697 N N . GLU A 1 211 ? 6.16 4.25 4.266 1 91.12 211 GLU A N 1
ATOM 1698 C CA . GLU A 1 211 ? 7.031 4.734 5.332 1 91.12 211 GLU A CA 1
ATOM 1699 C C . GLU A 1 211 ? 8.383 4.031 5.301 1 91.12 211 GLU A C 1
ATOM 1701 O O . GLU A 1 211 ? 9.43 4.68 5.43 1 91.12 211 GLU A O 1
ATOM 1706 N N . GLN A 1 212 ? 8.367 2.779 5.137 1 92.19 212 GLN A N 1
ATOM 1707 C CA . GLN A 1 212 ? 9.609 2.018 5.051 1 92.19 212 GLN A CA 1
ATOM 1708 C C . GLN A 1 212 ? 10.414 2.426 3.822 1 92.19 212 GLN A C 1
ATOM 1710 O O . GLN A 1 212 ? 11.641 2.535 3.891 1 92.19 212 GLN A O 1
ATOM 1715 N N . LEU A 1 213 ? 9.734 2.59 2.779 1 92.25 213 LEU A N 1
ATOM 1716 C CA . LEU A 1 213 ? 10.375 3.002 1.53 1 92.25 213 LEU A CA 1
ATOM 1717 C C . LEU A 1 213 ? 11.078 4.344 1.695 1 92.25 213 LEU A C 1
ATOM 1719 O O . LEU A 1 213 ? 12.242 4.488 1.318 1 92.25 213 LEU A O 1
ATOM 1723 N N . TRP A 1 214 ? 10.398 5.293 2.312 1 91.12 214 TRP A N 1
ATOM 1724 C CA . TRP A 1 214 ? 10.961 6.625 2.516 1 91.12 214 TRP A CA 1
ATOM 1725 C C . TRP A 1 214 ? 12.148 6.574 3.471 1 91.12 214 TRP A C 1
ATOM 1727 O O . TRP A 1 214 ? 13.156 7.25 3.252 1 91.12 214 TRP A O 1
ATOM 1737 N N . GLU A 1 215 ? 12.008 5.777 4.469 1 88.06 215 GLU A N 1
ATOM 1738 C CA . GLU A 1 215 ? 13.102 5.602 5.418 1 88.06 215 GLU A CA 1
ATOM 1739 C C . GLU A 1 215 ? 14.352 5.043 4.734 1 88.06 215 GLU A C 1
ATOM 1741 O O . GLU A 1 215 ? 15.461 5.527 4.961 1 88.06 215 GLU A O 1
ATOM 1746 N N . LEU A 1 216 ? 14.188 4.121 3.9 1 87.38 216 LEU A N 1
ATOM 1747 C CA . LEU A 1 216 ? 15.297 3.488 3.199 1 87.38 216 LEU A CA 1
ATOM 1748 C C . LEU A 1 216 ? 15.914 4.445 2.184 1 87.38 216 LEU A C 1
ATOM 1750 O O . LEU A 1 216 ? 17.125 4.445 1.982 1 87.38 216 LEU A O 1
ATOM 1754 N N . GLN A 1 217 ? 15.117 5.195 1.567 1 85.12 217 GLN A N 1
ATOM 1755 C CA . GLN A 1 217 ? 15.594 6.152 0.57 1 85.12 217 GLN A CA 1
ATOM 1756 C C . GLN A 1 217 ? 16.453 7.242 1.214 1 85.12 217 GLN A C 1
ATOM 1758 O O . GLN A 1 217 ? 17.359 7.781 0.579 1 85.12 217 GLN A O 1
ATOM 1763 N N . GLN A 1 218 ? 16.172 7.574 2.402 1 77.62 218 GLN A N 1
ATOM 1764 C CA . GLN A 1 218 ? 16.922 8.609 3.109 1 77.62 218 GLN A CA 1
ATOM 1765 C C . GLN A 1 218 ? 18.266 8.086 3.605 1 77.62 218 GLN A C 1
ATOM 1767 O O . GLN A 1 218 ? 19.234 8.836 3.662 1 77.62 218 GLN A O 1
ATOM 1772 N N . LYS A 1 219 ? 18.188 6.895 4.133 1 70.25 219 LYS A N 1
ATOM 1773 C CA . LYS A 1 219 ? 19.453 6.297 4.562 1 70.25 219 LYS A CA 1
ATOM 1774 C C . LYS A 1 219 ? 20.422 6.184 3.396 1 70.25 219 LYS A C 1
ATOM 1776 O O . LYS A 1 219 ? 21.641 6.172 3.598 1 70.25 219 LYS A O 1
ATOM 1781 N N . GLU A 1 220 ? 19.938 5.953 2.299 1 61.59 220 GLU A N 1
ATOM 1782 C CA . GLU A 1 220 ? 20.812 5.895 1.131 1 61.59 220 GLU A CA 1
ATOM 1783 C C . GLU A 1 220 ? 21.375 7.273 0.799 1 61.59 220 GLU A C 1
ATOM 1785 O O . GLU A 1 220 ? 20.672 8.133 0.282 1 61.59 220 GLU A O 1
ATOM 1790 N N . GLY A 1 221 ? 21.766 8.055 1.808 1 50.53 221 GLY A N 1
ATOM 1791 C CA . GLY A 1 221 ? 22.5 9.289 1.607 1 50.53 221 GLY A CA 1
ATOM 1792 C C . GLY A 1 221 ? 23.031 9.453 0.193 1 50.53 221 GLY A C 1
ATOM 1793 O O . GLY A 1 221 ? 22.828 8.57 -0.648 1 50.53 221 GLY A O 1
ATOM 1794 N N . PRO A 1 222 ? 23.875 10.555 -0.161 1 46.97 222 PRO A N 1
ATOM 1795 C CA . PRO A 1 222 ? 24.469 10.695 -1.489 1 46.97 222 PRO A CA 1
ATOM 1796 C C . PRO A 1 222 ? 25 9.375 -2.047 1 46.97 222 PRO A C 1
ATOM 1798 O O . PRO A 1 222 ? 25.375 8.484 -1.281 1 46.97 222 PRO A O 1
ATOM 1801 N N . PRO A 1 223 ? 24.688 9.086 -3.307 1 43.09 223 PRO A N 1
ATOM 1802 C CA . PRO A 1 223 ? 25.188 7.836 -3.895 1 43.09 223 PRO A CA 1
ATOM 1803 C C . PRO A 1 223 ? 26.516 7.383 -3.297 1 43.09 223 PRO A C 1
ATOM 1805 O O . PRO A 1 223 ? 27.344 8.219 -2.932 1 43.09 223 PRO A O 1
ATOM 1808 N N . LEU A 1 224 ? 26.609 6.191 -2.799 1 40.44 224 LEU A N 1
ATOM 1809 C CA . LEU A 1 224 ? 27.844 5.52 -2.406 1 40.44 224 LEU A CA 1
ATOM 1810 C C . LEU A 1 224 ? 29.031 6.07 -3.178 1 40.44 224 LEU A C 1
ATOM 1812 O O . LEU A 1 224 ? 30.156 6.09 -2.666 1 40.44 224 LEU A O 1
ATOM 1816 N N . ALA A 1 225 ? 28.75 6.422 -4.332 1 42.94 225 ALA A N 1
ATOM 1817 C CA . ALA A 1 225 ? 29.766 6.992 -5.207 1 42.94 225 ALA A CA 1
ATOM 1818 C C . ALA A 1 225 ? 30.312 8.305 -4.637 1 42.94 225 ALA A C 1
ATOM 1820 O O . ALA A 1 225 ? 31.516 8.547 -4.672 1 42.94 225 ALA A O 1
ATOM 1821 N N . ALA A 1 226 ? 29.484 9.078 -4.062 1 47.06 226 ALA A N 1
ATOM 1822 C CA . ALA A 1 226 ? 29.984 10.336 -3.518 1 47.06 226 ALA A CA 1
ATOM 1823 C C . ALA A 1 226 ? 30.75 10.102 -2.223 1 47.06 226 ALA A C 1
ATOM 1825 O O . ALA A 1 226 ? 31.766 10.758 -1.971 1 47.06 226 ALA A O 1
ATOM 1826 N N . GLN A 1 227 ? 30.438 9.148 -1.479 1 44.41 227 GLN A N 1
ATOM 1827 C CA . GLN A 1 227 ? 31.172 8.734 -0.296 1 44.41 227 GLN A CA 1
ATOM 1828 C C . GLN A 1 227 ? 32.438 7.973 -0.683 1 44.41 227 GLN A C 1
ATOM 1830 O O . GLN A 1 227 ? 33.5 8.133 -0.046 1 44.41 227 GLN A O 1
ATOM 1835 N N . LEU A 1 228 ? 32.281 7.113 -1.633 1 43.28 228 LEU A N 1
ATOM 1836 C CA . LEU A 1 228 ? 33.438 6.426 -2.203 1 43.28 228 LEU A CA 1
ATOM 1837 C C . LEU A 1 228 ? 34.375 7.414 -2.881 1 43.28 228 LEU A C 1
ATOM 1839 O O . LEU A 1 228 ? 35.594 7.289 -2.77 1 43.28 228 LEU A O 1
ATOM 1843 N N . GLU A 1 229 ? 33.812 8.32 -3.541 1 49.34 229 GLU A N 1
ATOM 1844 C CA . GLU A 1 229 ? 34.625 9.359 -4.164 1 49.34 229 GLU A CA 1
ATOM 1845 C C . GLU A 1 229 ? 35.281 10.242 -3.113 1 49.34 229 GLU A C 1
ATOM 1847 O O . GLU A 1 229 ? 36.438 10.625 -3.271 1 49.34 229 GLU A O 1
ATOM 1852 N N . SER A 1 230 ? 34.625 10.508 -2.09 1 50.34 230 SER A N 1
ATOM 1853 C CA . SER A 1 230 ? 35.25 11.297 -1.022 1 50.34 230 SER A CA 1
ATOM 1854 C C . SER A 1 230 ? 36.312 10.492 -0.285 1 50.34 230 SER A C 1
ATOM 1856 O O . SER A 1 230 ? 37.375 11.008 0.018 1 50.34 230 SER A O 1
ATOM 1858 N N . ASN A 1 231 ? 35.969 9.266 -0.004 1 48.44 231 ASN A N 1
ATOM 1859 C CA . ASN A 1 231 ? 36.938 8.383 0.618 1 48.44 231 ASN A CA 1
ATOM 1860 C C . ASN A 1 231 ? 38.094 8.07 -0.333 1 48.44 231 ASN A C 1
ATOM 1862 O O . ASN A 1 231 ? 39.25 8.016 0.083 1 48.44 231 ASN A O 1
ATOM 1866 N N . GLN A 1 232 ? 37.75 7.762 -1.519 1 49.91 232 GLN A N 1
ATOM 1867 C CA . GLN A 1 232 ? 38.781 7.551 -2.52 1 49.91 232 GLN A CA 1
ATOM 1868 C C . GLN A 1 232 ? 39.625 8.812 -2.717 1 49.91 232 GLN A C 1
ATOM 1870 O O . GLN A 1 232 ? 40.844 8.734 -2.896 1 49.91 232 GLN A O 1
ATOM 1875 N N . SER A 1 233 ? 38.875 9.875 -2.689 1 56.03 233 SER A N 1
ATOM 1876 C CA . SER A 1 233 ? 39.625 11.125 -2.797 1 56.03 233 SER A CA 1
ATOM 1877 C C . SER A 1 233 ? 40.531 11.336 -1.593 1 56.03 233 SER A C 1
ATOM 1879 O O . SER A 1 233 ? 41.688 11.711 -1.747 1 56.03 233 SER A O 1
ATOM 1881 N N . HIS A 1 234 ? 40.031 11.055 -0.441 1 56.22 234 HIS A N 1
ATOM 1882 C CA . HIS A 1 234 ? 40.844 11.188 0.77 1 56.22 234 HIS A CA 1
ATOM 1883 C C . HIS A 1 234 ? 41.969 10.172 0.798 1 56.22 234 HIS A C 1
ATOM 1885 O O . HIS A 1 234 ? 43.125 10.516 1.093 1 56.22 234 HIS A O 1
ATOM 1891 N N . LEU A 1 235 ? 41.688 8.844 0.52 1 54.47 235 LEU A N 1
ATOM 1892 C CA . LEU A 1 235 ? 42.719 7.809 0.486 1 54.47 235 LEU A CA 1
ATOM 1893 C C . LEU A 1 235 ? 43.688 8.039 -0.671 1 54.47 235 LEU A C 1
ATOM 1895 O O . LEU A 1 235 ? 44.875 7.793 -0.541 1 54.47 235 LEU A O 1
ATOM 1899 N N . GLY A 1 236 ? 43.156 8.508 -1.754 1 57.44 236 GLY A N 1
ATOM 1900 C CA . GLY A 1 236 ? 44 8.875 -2.885 1 57.44 236 GLY A CA 1
ATOM 1901 C C . GLY A 1 236 ? 45 9.992 -2.566 1 57.44 236 GLY A C 1
ATOM 1902 O O . GLY A 1 236 ? 46.156 9.945 -2.971 1 57.44 236 GLY A O 1
ATOM 1903 N N . VAL A 1 237 ? 44.438 10.938 -1.829 1 62.06 237 VAL A N 1
ATOM 1904 C CA . VAL A 1 237 ? 45.312 12.031 -1.394 1 62.06 237 VAL A CA 1
ATOM 1905 C C . VAL A 1 237 ? 46.375 11.508 -0.439 1 62.06 237 VAL A C 1
ATOM 1907 O O . VAL A 1 237 ? 47.531 11.867 -0.557 1 62.06 237 VAL A O 1
ATOM 1910 N N . GLN A 1 238 ? 45.938 10.594 0.462 1 60.56 238 GLN A N 1
ATOM 1911 C CA . GLN A 1 238 ? 46.906 10.023 1.393 1 60.56 238 GLN A CA 1
ATOM 1912 C C . GLN A 1 238 ? 47.938 9.148 0.664 1 60.56 238 GLN A C 1
ATOM 1914 O O . GLN A 1 238 ? 49.125 9.172 0.977 1 60.56 238 GLN A O 1
ATOM 1919 N N . LEU A 1 239 ? 47.344 8.344 -0.246 1 57.41 239 LEU A N 1
ATOM 1920 C CA . LEU A 1 239 ? 48.219 7.488 -1.039 1 57.41 239 LEU A CA 1
ATOM 1921 C C . LEU A 1 239 ? 49.188 8.32 -1.868 1 57.41 239 LEU A C 1
ATOM 1923 O O . LEU A 1 239 ? 50.375 8.008 -1.931 1 57.41 239 LEU A O 1
ATOM 1927 N N . ALA A 1 240 ? 48.75 9.438 -2.463 1 65.56 240 ALA A N 1
ATOM 1928 C CA . ALA A 1 240 ? 49.594 10.328 -3.262 1 65.56 240 ALA A CA 1
ATOM 1929 C C . ALA A 1 240 ? 50.656 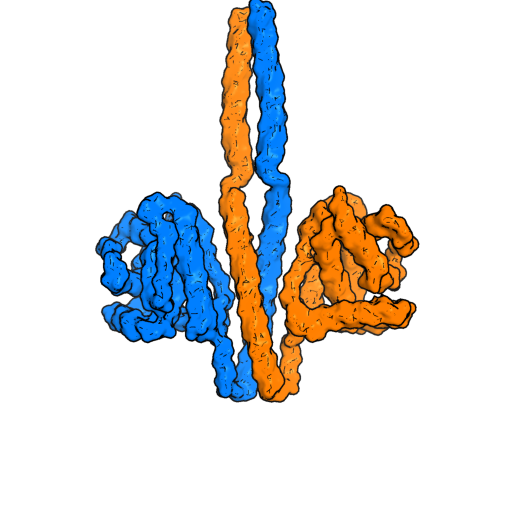11.016 -2.396 1 65.56 240 ALA A C 1
ATOM 1931 O O . ALA A 1 240 ? 51.812 11.141 -2.801 1 65.56 240 ALA A O 1
ATOM 1932 N N . GLU A 1 241 ? 50.219 11.367 -1.245 1 66.62 241 GLU A N 1
ATOM 1933 C CA . GLU A 1 241 ? 51.125 11.992 -0.306 1 66.62 241 GLU A CA 1
ATOM 1934 C C . GLU A 1 241 ? 52.219 11.016 0.126 1 66.62 241 GLU A C 1
ATOM 1936 O O . GLU A 1 241 ? 53.406 11.391 0.226 1 66.62 241 GLU A O 1
ATOM 1941 N N . ARG A 1 242 ? 51.75 9.734 0.305 1 57.66 242 ARG A N 1
ATOM 1942 C CA . ARG A 1 242 ? 52.719 8.734 0.714 1 57.66 242 ARG A CA 1
ATOM 1943 C C . ARG A 1 242 ? 53.656 8.367 -0.445 1 57.66 242 ARG A C 1
ATOM 1945 O O . ARG A 1 242 ? 54.844 8.156 -0.25 1 57.66 242 ARG A O 1
ATOM 1952 N N . GLN A 1 243 ? 53.094 8.305 -1.57 1 64.44 243 GLN A N 1
ATOM 1953 C CA . GLN A 1 243 ? 53.875 8.047 -2.766 1 64.44 243 GLN A CA 1
ATOM 1954 C C . GLN A 1 243 ? 54.906 9.164 -3.006 1 64.44 243 GLN A C 1
ATOM 1956 O O . GLN A 1 243 ? 56.031 8.906 -3.361 1 64.44 243 GLN A O 1
ATOM 1961 N N . ALA A 1 244 ? 54.438 10.414 -2.797 1 68.31 244 ALA A N 1
ATOM 1962 C CA . ALA A 1 244 ? 55.312 11.57 -2.916 1 68.31 244 ALA A CA 1
ATOM 1963 C C . ALA A 1 244 ? 56.438 11.508 -1.88 1 68.31 244 ALA A C 1
ATOM 1965 O O . ALA A 1 244 ? 57.594 11.828 -2.184 1 68.31 244 ALA A O 1
ATOM 1966 N N . GLN A 1 245 ? 56.062 11 -0.773 1 65.56 245 GLN A N 1
ATOM 1967 C CA . GLN A 1 245 ? 57.031 10.867 0.293 1 65.56 245 GLN A CA 1
ATOM 1968 C C . GLN A 1 245 ? 58.062 9.789 -0.042 1 65.56 245 GLN A C 1
ATOM 1970 O O . GLN A 1 245 ? 59.25 9.969 0.205 1 65.56 245 GLN A O 1
ATOM 1975 N N . VAL A 1 246 ? 57.5 8.703 -0.624 1 60.19 246 VAL A N 1
ATOM 1976 C CA . VAL A 1 246 ? 58.375 7.629 -1.063 1 60.19 246 VAL A CA 1
ATOM 1977 C C . VAL A 1 246 ? 59.344 8.148 -2.146 1 60.19 246 VAL A C 1
ATOM 1979 O O . VAL A 1 246 ? 60.531 7.875 -2.111 1 60.19 246 VAL A O 1
ATOM 1982 N N . ARG A 1 247 ? 58.875 8.891 -3.09 1 61.81 247 ARG A N 1
ATOM 1983 C CA . ARG A 1 247 ? 59.656 9.445 -4.176 1 61.81 247 ARG A CA 1
ATOM 1984 C C . ARG A 1 247 ? 60.719 10.391 -3.639 1 61.81 247 ARG A C 1
ATOM 1986 O O . ARG A 1 247 ? 61.875 10.375 -4.102 1 61.81 247 ARG A O 1
ATOM 1993 N N . ARG A 1 248 ? 60.25 11.203 -2.697 1 62.16 248 ARG A N 1
ATOM 1994 C CA . ARG A 1 248 ? 61.188 12.156 -2.1 1 62.16 248 ARG A CA 1
ATOM 1995 C C . ARG A 1 248 ? 62.344 11.43 -1.392 1 62.16 248 ARG A C 1
ATOM 1997 O O . ARG A 1 248 ? 63.5 11.828 -1.502 1 62.16 248 ARG A O 1
ATOM 2004 N N . LEU A 1 249 ? 61.906 10.352 -0.806 1 57.41 249 LEU A N 1
ATOM 2005 C CA . LEU A 1 249 ? 62.906 9.594 -0.061 1 57.41 249 LEU A CA 1
ATOM 2006 C C . LEU A 1 249 ? 63.844 8.82 -1.008 1 57.41 249 LEU A C 1
ATOM 2008 O O . LEU A 1 249 ? 65 8.641 -0.721 1 57.41 249 LEU A O 1
ATOM 2012 N N . GLN A 1 250 ? 63.281 8.438 -2.084 1 59.75 250 GLN A N 1
ATOM 2013 C CA . GLN A 1 250 ? 64.125 7.742 -3.074 1 59.75 250 GLN A CA 1
ATOM 2014 C C . GLN A 1 250 ? 65 8.719 -3.826 1 59.75 250 GLN A C 1
ATOM 2016 O O . GLN A 1 250 ? 66.125 8.367 -4.223 1 59.75 250 GLN A O 1
ATOM 2021 N N . GLY A 1 251 ? 64.5 9.906 -4.211 1 61.16 251 GLY A N 1
ATOM 2022 C CA . GLY A 1 251 ? 65.375 10.883 -4.895 1 61.16 251 GLY A CA 1
ATOM 2023 C C . GLY A 1 251 ? 66.5 11.43 -4.02 1 61.16 251 GLY A C 1
ATOM 2024 O O . GLY A 1 251 ? 67.438 11.977 -4.527 1 61.16 251 GLY A O 1
ATOM 2025 N N . GLU A 1 252 ? 66.188 11.656 -2.727 1 50.81 252 GLU A N 1
ATOM 2026 C CA . GLU A 1 252 ? 67.312 12.109 -1.903 1 50.81 252 GLU A CA 1
ATOM 2027 C C . GLU A 1 252 ? 68.438 11.031 -1.802 1 50.81 252 GLU A C 1
ATOM 2029 O O . GLU A 1 252 ? 69.438 11.234 -1.149 1 50.81 252 GLU A O 1
ATOM 2034 N N . LEU A 1 253 ? 68.125 9.922 -2.545 1 37.22 253 LEU A N 1
ATOM 2035 C CA . LEU A 1 253 ? 69.312 9.109 -2.688 1 37.22 253 LEU A CA 1
ATOM 2036 C C . LEU A 1 253 ? 70.062 9.438 -3.992 1 37.22 253 LEU A C 1
ATOM 2038 O O . LEU A 1 253 ? 69.438 9.734 -5.004 1 37.22 253 LEU A O 1
ATOM 2042 N N . MET B 1 1 ? 19.391 26.078 -1.825 1 61.31 1 MET B N 1
ATOM 2043 C CA . MET B 1 1 ? 17.953 26.016 -1.609 1 61.31 1 MET B CA 1
ATOM 2044 C C . MET B 1 1 ? 17.203 26.312 -2.902 1 61.31 1 MET B C 1
ATOM 2046 O O . MET B 1 1 ? 17.625 27.141 -3.703 1 61.31 1 MET B O 1
ATOM 2050 N N . ASP B 1 2 ? 16.344 25.406 -3.291 1 75.56 2 ASP B N 1
ATOM 2051 C CA . ASP B 1 2 ? 15.547 25.422 -4.516 1 75.56 2 ASP B CA 1
ATOM 2052 C C . ASP B 1 2 ? 14.586 26.609 -4.539 1 75.56 2 ASP B C 1
ATOM 2054 O O . ASP B 1 2 ? 13.844 26.828 -3.578 1 75.56 2 ASP B O 1
ATOM 2058 N N . GLU B 1 3 ? 14.883 27.672 -5.434 1 87.19 3 GLU B N 1
ATOM 2059 C CA . GLU B 1 3 ? 14.07 28.891 -5.555 1 87.19 3 GLU B CA 1
ATOM 2060 C C . GLU B 1 3 ? 12.586 28.547 -5.605 1 87.19 3 GLU B C 1
ATOM 2062 O O . GLU B 1 3 ? 11.766 29.234 -4.984 1 87.19 3 GLU B O 1
ATOM 2067 N N . ASP B 1 4 ? 12.266 27.516 -6.32 1 92.69 4 ASP B N 1
ATOM 2068 C CA . ASP B 1 4 ? 10.875 27.094 -6.418 1 92.69 4 ASP B CA 1
ATOM 2069 C C . ASP B 1 4 ? 10.344 26.641 -5.059 1 92.69 4 ASP B C 1
ATOM 2071 O O . ASP B 1 4 ? 9.188 26.891 -4.723 1 92.69 4 ASP B O 1
ATOM 2075 N N . GLY B 1 5 ? 11.227 26.109 -4.324 1 93.75 5 GLY B N 1
ATOM 2076 C CA . GLY B 1 5 ? 10.852 25.656 -2.99 1 93.75 5 GLY B CA 1
ATOM 2077 C C . GLY B 1 5 ? 10.586 26.797 -2.029 1 93.75 5 GLY B C 1
ATOM 2078 O O . GLY B 1 5 ? 9.625 26.75 -1.252 1 93.75 5 GLY B O 1
ATOM 2079 N N . LEU B 1 6 ? 11.359 27.812 -2.133 1 92.81 6 LEU B N 1
ATOM 2080 C CA . LEU B 1 6 ? 11.195 28.984 -1.27 1 92.81 6 LEU B CA 1
ATOM 2081 C C . LEU B 1 6 ? 9.906 29.719 -1.604 1 92.81 6 LEU B C 1
ATOM 2083 O O . LEU B 1 6 ? 9.195 30.188 -0.703 1 92.81 6 LEU B O 1
ATOM 2087 N N . GLU B 1 7 ? 9.672 29.75 -2.891 1 94.12 7 GLU B N 1
ATOM 2088 C CA . GLU B 1 7 ? 8.438 30.406 -3.318 1 94.12 7 GLU B CA 1
ATOM 2089 C C . GLU B 1 7 ? 7.215 29.641 -2.82 1 94.12 7 GLU B C 1
ATOM 2091 O O . GLU B 1 7 ? 6.246 30.234 -2.354 1 94.12 7 GLU B O 1
ATOM 2096 N N . ALA B 1 8 ? 7.234 28.328 -2.971 1 95.62 8 ALA B N 1
ATOM 2097 C CA . ALA B 1 8 ? 6.145 27.5 -2.486 1 95.62 8 ALA B CA 1
ATOM 2098 C C . ALA B 1 8 ? 5.957 27.656 -0.98 1 95.62 8 ALA B C 1
ATOM 2100 O O . ALA B 1 8 ? 4.824 27.719 -0.493 1 95.62 8 ALA B O 1
ATOM 2101 N N . MET B 1 9 ? 7.031 27.766 -0.315 1 95.44 9 MET B N 1
ATOM 2102 C CA . MET B 1 9 ? 6.996 27.922 1.137 1 95.44 9 MET B CA 1
ATOM 2103 C C . MET B 1 9 ? 6.355 29.25 1.527 1 95.44 9 MET B C 1
ATOM 2105 O O . MET B 1 9 ? 5.512 29.297 2.424 1 95.44 9 MET B O 1
ATOM 2109 N N . GLU B 1 10 ? 6.762 30.281 0.862 1 94.75 10 GLU B N 1
ATOM 2110 C CA . GLU B 1 10 ? 6.207 31.594 1.151 1 94.75 10 GLU B CA 1
ATOM 2111 C C . GLU B 1 10 ? 4.703 31.625 0.891 1 94.75 10 GLU B C 1
ATOM 2113 O O . GLU B 1 10 ? 3.945 32.188 1.676 1 94.75 10 GLU B O 1
ATOM 2118 N N . GLU B 1 11 ? 4.332 31 -0.179 1 94.75 11 GLU B N 1
ATOM 2119 C CA . GLU B 1 11 ? 2.914 30.938 -0.517 1 94.75 11 GLU B CA 1
ATOM 2120 C C . GLU B 1 11 ? 2.131 30.156 0.543 1 94.75 11 GLU B C 1
ATOM 2122 O O . GLU B 1 11 ? 1.021 30.562 0.911 1 94.75 11 GLU B O 1
ATOM 2127 N N . PHE B 1 12 ? 2.699 29.156 0.937 1 96.75 12 PHE B N 1
ATOM 2128 C CA . PHE B 1 12 ? 2.057 28.344 1.963 1 96.75 12 PHE B CA 1
ATOM 2129 C C . PHE B 1 12 ? 1.921 29.125 3.266 1 96.75 12 PHE B C 1
ATOM 2131 O O . PHE B 1 12 ? 0.846 29.156 3.867 1 96.75 12 PHE B O 1
ATOM 2138 N N . VAL B 1 13 ? 2.998 29.75 3.703 1 95 13 VAL B N 1
ATOM 2139 C CA . VAL B 1 13 ? 3.043 30.453 4.98 1 95 13 VAL B CA 1
ATOM 2140 C C . VAL B 1 13 ? 2.08 31.641 4.949 1 95 13 VAL B C 1
ATOM 2142 O O . VAL B 1 13 ? 1.473 31.984 5.969 1 95 13 VAL B O 1
ATOM 2145 N N . SER B 1 14 ? 1.886 32.25 3.793 1 93.69 14 SER B N 1
ATOM 2146 C CA . SER B 1 14 ? 0.968 33.375 3.648 1 93.69 14 SER B CA 1
ATOM 2147 C C . SER B 1 14 ? -0.437 32.906 3.291 1 93.69 14 SER B C 1
ATOM 2149 O O . SER B 1 14 ? -1.334 33.719 3.064 1 93.69 14 SER B O 1
ATOM 2151 N N . GLY B 1 15 ? -0.688 31.609 3.246 1 95.38 15 GLY B N 1
ATOM 2152 C CA . GLY B 1 15 ? -1.934 31.016 2.773 1 95.38 15 GLY B CA 1
ATOM 2153 C C . GLY B 1 15 ? -2.961 30.828 3.873 1 95.38 15 GLY B C 1
ATOM 2154 O O . GLY B 1 15 ? -2.697 31.156 5.035 1 95.38 15 GLY B O 1
ATOM 2155 N N . PRO B 1 16 ? -4.113 30.375 3.518 1 97.38 16 PRO B N 1
ATOM 2156 C CA . PRO B 1 16 ? -5.246 30.266 4.441 1 97.38 16 PRO B CA 1
ATOM 2157 C C . PRO B 1 16 ? -4.984 29.266 5.574 1 97.38 16 PRO B C 1
ATOM 2159 O O . PRO B 1 16 ? -5.391 29.516 6.715 1 97.38 16 PRO B O 1
ATOM 2162 N N . LEU B 1 17 ? -4.352 28.188 5.285 1 97.31 17 LEU B N 1
ATOM 2163 C CA . LEU B 1 17 ? -4.117 27.172 6.293 1 97.31 17 LEU B CA 1
ATOM 2164 C C . LEU B 1 17 ? -3.254 27.703 7.426 1 97.31 17 LEU B C 1
ATOM 2166 O O . LEU B 1 17 ? -3.562 27.5 8.602 1 97.31 17 LEU B O 1
ATOM 2170 N N . VAL B 1 18 ? -2.205 28.375 7.047 1 95.69 18 VAL B N 1
ATOM 2171 C CA . VAL B 1 18 ? -1.305 28.922 8.055 1 95.69 18 VAL B CA 1
ATOM 2172 C C . VAL B 1 18 ? -1.989 30.078 8.789 1 95.69 18 VAL B C 1
ATOM 2174 O O . VAL B 1 18 ? -1.807 30.25 10 1 95.69 18 VAL B O 1
ATOM 2177 N N . THR B 1 19 ? -2.742 30.891 8.078 1 95.44 19 THR B N 1
ATOM 2178 C CA . THR B 1 19 ? -3.525 31.953 8.719 1 95.44 19 THR B CA 1
ATOM 2179 C C . THR B 1 19 ? -4.395 31.375 9.828 1 95.44 19 THR B C 1
ATOM 2181 O O . THR B 1 19 ? -4.465 31.938 10.922 1 95.44 19 THR B O 1
ATOM 2184 N N . TRP B 1 20 ? -5.012 30.281 9.586 1 96.62 20 TRP B N 1
ATOM 2185 C CA . TRP B 1 20 ? -5.809 29.594 10.586 1 96.62 20 TRP B CA 1
ATOM 2186 C C . TRP B 1 20 ? -4.934 29.125 11.742 1 96.62 20 TRP B C 1
ATOM 2188 O O . TRP B 1 20 ? -5.273 29.328 12.914 1 96.62 20 TRP B O 1
ATOM 2198 N N . MET B 1 21 ? -3.844 28.516 11.453 1 94.5 21 MET B N 1
ATOM 2199 C CA . MET B 1 21 ? -2.939 28.016 12.484 1 94.5 21 MET B CA 1
ATOM 2200 C C . MET B 1 21 ? -2.504 29.141 13.422 1 94.5 21 MET B C 1
ATOM 2202 O O . MET B 1 21 ? -2.387 28.922 14.625 1 94.5 21 MET B O 1
ATOM 2206 N N . GLN B 1 22 ? -2.262 30.266 12.836 1 92.12 22 GLN B N 1
ATOM 2207 C CA . GLN B 1 22 ? -1.815 31.422 13.617 1 92.12 22 GLN B CA 1
ATOM 2208 C C . GLN B 1 22 ? -2.861 31.812 14.656 1 92.12 22 GLN B C 1
ATOM 2210 O O . GLN B 1 22 ? -2.52 32.312 15.734 1 92.12 22 GLN B O 1
ATOM 2215 N N . THR B 1 23 ? -4.094 31.656 14.289 1 93.69 23 THR B N 1
ATOM 2216 C CA . THR B 1 23 ? -5.156 32 15.227 1 93.69 23 THR B CA 1
ATOM 2217 C C . THR B 1 23 ? -5.129 31.062 16.438 1 93.69 23 THR B C 1
ATOM 2219 O O . THR B 1 23 ? -5.75 31.359 17.469 1 93.69 23 THR B O 1
ATOM 2222 N N . LEU B 1 24 ? -4.465 29.922 16.344 1 94.19 24 LEU B N 1
ATOM 2223 C CA . LEU B 1 24 ? -4.461 28.922 17.422 1 94.19 24 LEU B CA 1
ATOM 2224 C C . LEU B 1 24 ? -3.289 29.141 18.359 1 94.19 24 LEU B C 1
ATOM 2226 O O . LEU B 1 24 ? -3.221 28.531 19.438 1 94.19 24 LEU B O 1
ATOM 2230 N N . GLU B 1 25 ? -2.367 29.953 17.922 1 89.75 25 GLU B N 1
ATOM 2231 C CA . GLU B 1 25 ? -1.142 30.141 18.703 1 89.75 25 GLU B CA 1
ATOM 2232 C C . GLU B 1 25 ? -1.449 30.609 20.125 1 89.75 25 GLU B C 1
ATOM 2234 O O . GLU B 1 25 ? -0.792 30.188 21.078 1 89.75 25 GLU B O 1
ATOM 2239 N N . ASP B 1 26 ? -2.381 31.453 20.203 1 87.56 26 ASP B N 1
ATOM 2240 C CA . ASP B 1 26 ? -2.729 31.984 21.516 1 87.56 26 ASP B CA 1
ATOM 2241 C C . ASP B 1 26 ? -3.346 30.891 22.391 1 87.56 26 ASP B C 1
ATOM 2243 O O . ASP B 1 26 ? -3.234 30.938 23.625 1 87.56 26 ASP B O 1
ATOM 2247 N N . LEU B 1 27 ? -3.986 29.938 21.797 1 85.62 27 LEU B N 1
ATOM 2248 C CA . LEU B 1 27 ? -4.629 28.859 22.547 1 85.62 27 LEU B CA 1
ATOM 2249 C C . LEU B 1 27 ? -3.592 27.906 23.141 1 85.62 27 LEU B C 1
ATOM 2251 O O . LEU B 1 27 ? -3.828 27.312 24.188 1 85.62 27 LEU B O 1
ATOM 2255 N N . VAL B 1 28 ? -2.494 27.781 22.453 1 82.62 28 VAL B N 1
ATOM 2256 C CA . VAL B 1 28 ? -1.49 26.828 22.906 1 82.62 28 VAL B CA 1
ATOM 2257 C C . VAL B 1 28 ? -0.377 27.562 23.656 1 82.62 28 VAL B C 1
ATOM 2259 O O . VAL B 1 28 ? 0.643 26.969 24 1 82.62 28 VAL B O 1
ATOM 2262 N N . GLY B 1 29 ? -0.514 28.766 23.953 1 76.5 29 GLY B N 1
ATOM 2263 C CA . GLY B 1 29 ? 0.434 29.562 24.719 1 76.5 29 GLY B CA 1
ATOM 2264 C C . GLY B 1 29 ? 1.714 29.859 23.969 1 76.5 29 GLY B C 1
ATOM 2265 O O . GLY B 1 29 ? 2.785 29.953 24.562 1 76.5 29 GLY B O 1
ATOM 2266 N N . ARG B 1 30 ? 1.612 29.75 22.703 1 68 30 ARG B N 1
ATOM 2267 C CA . ARG B 1 30 ? 2.771 30.047 21.875 1 68 30 ARG B CA 1
ATOM 2268 C C . ARG B 1 30 ? 2.539 31.312 21.047 1 68 30 ARG B C 1
ATOM 2270 O O . ARG B 1 30 ? 1.398 31.625 20.703 1 68 30 ARG B O 1
ATOM 2277 N N . SER B 1 31 ? 3.498 32.25 21.078 1 63.28 31 SER B N 1
ATOM 2278 C CA . SER B 1 31 ? 3.434 33.406 20.172 1 63.28 31 SER B CA 1
ATOM 2279 C C . SER B 1 31 ? 4.527 33.312 19.109 1 63.28 31 SER B C 1
ATOM 2281 O O . SER B 1 31 ? 5.715 33.25 19.438 1 63.28 31 SER B O 1
ATOM 2283 N N . PHE B 1 32 ? 4.016 32.688 17.938 1 62.19 32 PHE B N 1
ATOM 2284 C CA . PHE B 1 32 ? 4.992 32.812 16.859 1 62.19 32 PHE B CA 1
ATOM 2285 C C . PHE B 1 32 ? 5.074 34.25 16.375 1 62.19 32 PHE B C 1
ATOM 2287 O O . PHE B 1 32 ? 4.078 34.969 16.391 1 62.19 32 PHE B O 1
ATOM 2294 N N . ASN B 1 33 ? 5.953 35 16.625 1 58.28 33 ASN B N 1
ATOM 2295 C CA . ASN B 1 33 ? 6.062 36.406 16.266 1 58.28 33 ASN B CA 1
ATOM 2296 C C . ASN B 1 33 ? 5.176 36.75 15.062 1 58.28 33 ASN B C 1
ATOM 2298 O O . ASN B 1 33 ? 4.621 35.844 14.422 1 58.28 33 ASN B O 1
ATOM 2302 N N . GLN B 1 34 ? 5.148 38.094 14.508 1 59.5 34 GLN B N 1
ATOM 2303 C CA . GLN B 1 34 ? 4.34 38.781 13.523 1 59.5 34 GLN B CA 1
ATOM 2304 C C . GLN B 1 34 ? 4.293 38.031 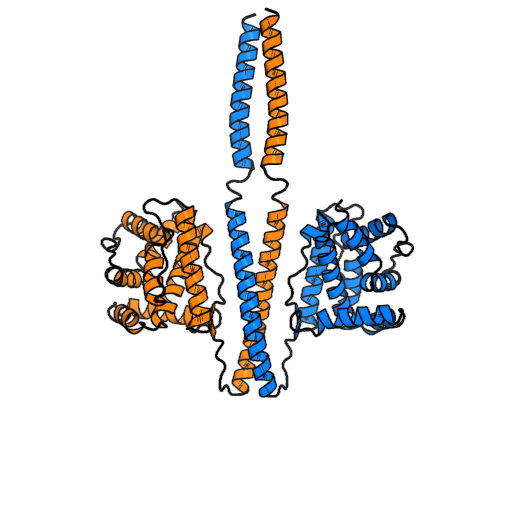12.203 1 59.5 34 GLN B C 1
ATOM 2306 O O . GLN B 1 34 ? 5.16 37.188 11.93 1 59.5 34 GLN B O 1
ATOM 2311 N N . ARG B 1 35 ? 3.053 38.031 11.516 1 64.12 35 ARG B N 1
ATOM 2312 C CA . ARG B 1 35 ? 2.912 37.531 10.148 1 64.12 35 ARG B CA 1
ATOM 2313 C C . ARG B 1 35 ? 4.184 37.781 9.352 1 64.12 35 ARG B C 1
ATOM 2315 O O . ARG B 1 35 ? 4.672 38.906 9.273 1 64.12 35 ARG B O 1
ATOM 2322 N N . PRO B 1 36 ? 4.812 36.625 8.914 1 66.38 36 PRO B N 1
ATOM 2323 C CA . PRO B 1 36 ? 6.062 36.812 8.172 1 66.38 36 PRO B CA 1
ATOM 2324 C C . PRO B 1 36 ? 5.918 37.75 6.988 1 66.38 36 PRO B C 1
ATOM 2326 O O . PRO B 1 36 ? 4.996 37.594 6.18 1 66.38 36 PRO B O 1
ATOM 2329 N N . GLN B 1 37 ? 6.484 38.938 7.062 1 67.81 37 GLN B N 1
ATOM 2330 C CA . GLN B 1 37 ? 6.457 39.906 5.973 1 67.81 37 GLN B CA 1
ATOM 2331 C C . GLN B 1 37 ? 7.629 39.688 5.016 1 67.81 37 GLN B C 1
ATOM 2333 O O . GLN B 1 37 ? 7.551 40.062 3.84 1 67.81 37 GLN B O 1
ATOM 2338 N N . ARG B 1 38 ? 8.641 39.094 5.508 1 80.81 38 ARG B N 1
ATOM 2339 C CA . ARG B 1 38 ? 9.828 38.875 4.695 1 80.81 38 ARG B CA 1
ATOM 2340 C C . ARG B 1 38 ? 10.125 37.375 4.551 1 80.81 38 ARG B C 1
ATOM 2342 O O . ARG B 1 38 ? 9.633 36.562 5.336 1 80.81 38 ARG B O 1
ATOM 2349 N N . GLU B 1 39 ? 10.75 37.125 3.59 1 83.81 39 GLU B N 1
ATOM 2350 C CA . GLU B 1 39 ? 11.125 35.75 3.285 1 83.81 39 GLU B CA 1
ATOM 2351 C C . GLU B 1 39 ? 11.812 35.062 4.477 1 83.81 39 GLU B C 1
ATOM 2353 O O . GLU B 1 39 ? 11.539 33.906 4.789 1 83.81 39 GLU B O 1
ATOM 2358 N N . GLU B 1 40 ? 12.641 35.812 5.082 1 85.44 40 GLU B N 1
ATOM 2359 C CA . GLU B 1 40 ? 13.391 35.281 6.215 1 85.44 40 GLU B CA 1
ATOM 2360 C C . GLU B 1 40 ? 12.461 34.906 7.371 1 85.44 40 GLU B C 1
ATOM 2362 O O . GLU B 1 40 ? 12.648 33.875 8.023 1 85.44 40 GLU B O 1
ATOM 2367 N N . GLU B 1 41 ? 11.523 35.781 7.555 1 86.81 41 GLU B N 1
ATOM 2368 C CA . GLU B 1 41 ? 10.562 35.5 8.617 1 86.81 41 GLU B CA 1
ATOM 2369 C C . GLU B 1 41 ? 9.688 34.312 8.289 1 86.81 41 GLU B C 1
ATOM 2371 O O . GLU B 1 41 ? 9.375 33.5 9.164 1 86.81 41 GLU B O 1
ATOM 2376 N N . ALA B 1 42 ? 9.305 34.219 7.02 1 90.19 42 ALA B N 1
ATOM 2377 C CA . ALA B 1 42 ? 8.508 33.094 6.562 1 90.19 42 ALA B CA 1
ATOM 2378 C C . ALA B 1 42 ? 9.266 31.781 6.746 1 90.19 42 ALA B C 1
ATOM 2380 O O . ALA B 1 42 ? 8.688 30.781 7.168 1 90.19 42 ALA B O 1
ATOM 2381 N N . SER B 1 43 ? 10.531 31.828 6.426 1 90.94 43 SER B N 1
ATOM 2382 C CA . SER B 1 43 ? 11.367 30.641 6.562 1 90.94 43 SER B CA 1
ATOM 2383 C C . SER B 1 43 ? 11.484 30.219 8.023 1 90.94 43 SER B C 1
ATOM 2385 O O . SER B 1 43 ? 11.445 29.016 8.328 1 90.94 43 SER B O 1
ATOM 2387 N N . LYS B 1 44 ? 11.648 31.188 8.875 1 89.31 44 LYS B N 1
ATOM 2388 C CA . LYS B 1 44 ? 11.742 30.891 10.297 1 89.31 44 LYS B CA 1
ATOM 2389 C C . LYS B 1 44 ? 10.445 30.266 10.812 1 89.31 44 LYS B C 1
ATOM 2391 O O . LYS B 1 44 ? 10.484 29.297 11.578 1 89.31 44 LYS B O 1
ATOM 2396 N N . TYR B 1 45 ? 9.359 30.844 10.391 1 90.56 45 TYR B N 1
ATOM 2397 C CA . TYR B 1 45 ? 8.062 30.312 10.789 1 90.56 45 TYR B CA 1
ATOM 2398 C C . TYR B 1 45 ? 7.887 28.891 10.305 1 90.56 45 TYR B C 1
ATOM 2400 O O . TYR B 1 45 ? 7.445 28.016 11.07 1 90.56 45 TYR B O 1
ATOM 2408 N N . PHE B 1 46 ? 8.211 28.703 9.039 1 93.88 46 PHE B N 1
ATOM 2409 C CA . PHE B 1 46 ? 8.047 27.375 8.438 1 93.88 46 PHE B CA 1
ATOM 2410 C C . PHE B 1 46 ? 8.906 26.344 9.164 1 93.88 46 PHE B C 1
ATOM 2412 O O . PHE B 1 46 ? 8.469 25.219 9.383 1 93.88 46 PHE B O 1
ATOM 2419 N N . ARG B 1 47 ? 10.031 26.703 9.609 1 89.94 47 ARG B N 1
ATOM 2420 C CA . ARG B 1 47 ? 10.898 25.797 10.367 1 89.94 47 ARG B CA 1
ATOM 2421 C C . ARG B 1 47 ? 10.258 25.406 11.688 1 89.94 47 ARG B C 1
ATOM 2423 O O . ARG B 1 47 ? 10.391 24.266 12.133 1 89.94 47 ARG B O 1
ATOM 2430 N N . LYS B 1 48 ? 9.641 26.344 12.227 1 88.12 48 LYS B N 1
ATOM 2431 C CA . LYS B 1 48 ? 8.945 26.062 13.484 1 88.12 48 LYS B CA 1
ATOM 2432 C C . LYS B 1 48 ? 7.82 25.062 13.273 1 88.12 48 LYS B C 1
ATOM 2434 O O . LYS B 1 48 ? 7.562 24.219 14.133 1 88.12 48 LYS B O 1
ATOM 2439 N N . LEU B 1 49 ? 7.18 25.156 12.141 1 91.75 49 LEU B N 1
ATOM 2440 C CA . LEU B 1 49 ? 6.133 24.188 11.805 1 91.75 49 LEU B CA 1
ATOM 2441 C C . LEU B 1 49 ? 6.719 22.797 11.594 1 91.75 49 LEU B C 1
ATOM 2443 O O . LEU B 1 49 ? 6.164 21.797 12.062 1 91.75 49 LEU B O 1
ATOM 2447 N N . VAL B 1 50 ? 7.836 22.812 10.93 1 93.5 50 VAL B N 1
ATOM 2448 C CA . VAL B 1 50 ? 8.469 21.547 10.539 1 93.5 50 VAL B CA 1
ATOM 2449 C C . VAL B 1 50 ? 8.992 20.828 11.781 1 93.5 50 VAL B C 1
ATOM 2451 O O . VAL B 1 50 ? 9.125 19.594 11.781 1 93.5 50 VAL B O 1
ATOM 2454 N N . ASN B 1 51 ? 9.32 21.594 12.852 1 91.5 51 ASN B N 1
ATOM 2455 C CA . ASN B 1 51 ? 9.797 20.922 14.062 1 91.5 51 ASN B CA 1
ATOM 2456 C C . ASN B 1 51 ? 8.695 20.078 14.703 1 91.5 51 ASN B C 1
ATOM 2458 O O . ASN B 1 51 ? 8.984 19.188 15.5 1 91.5 51 ASN B O 1
ATOM 2462 N N . GLY B 1 52 ? 7.402 20.359 14.383 1 93.94 52 GLY B N 1
ATOM 2463 C CA . GLY B 1 52 ? 6.285 19.5 14.734 1 93.94 52 GLY B CA 1
ATOM 2464 C C . GLY B 1 52 ? 5.699 19.797 16.094 1 93.94 52 GLY B C 1
ATOM 2465 O O . GLY B 1 52 ? 4.641 19.281 16.453 1 93.94 52 GLY B O 1
ATOM 2466 N N . ASP B 1 53 ? 6.441 20.641 16.891 1 92.12 53 ASP B N 1
ATOM 2467 C CA . ASP B 1 53 ? 6.016 20.891 18.266 1 92.12 53 ASP B CA 1
ATOM 2468 C C . ASP B 1 53 ? 4.668 21.609 18.297 1 92.12 53 ASP B C 1
ATOM 2470 O O . ASP B 1 53 ? 3.779 21.234 19.062 1 92.12 53 ASP B O 1
ATOM 2474 N N . PHE B 1 54 ? 4.57 22.641 17.484 1 93.12 54 PHE B N 1
ATOM 2475 C CA . PHE B 1 54 ? 3.312 23.375 17.422 1 93.12 54 PHE B CA 1
ATOM 2476 C C . PHE B 1 54 ? 2.176 22.469 16.969 1 93.12 54 PHE B C 1
ATOM 2478 O O . PHE B 1 54 ? 1.099 22.469 17.562 1 93.12 54 PHE B O 1
ATOM 2485 N N . LEU B 1 55 ? 2.355 21.672 15.914 1 95.62 55 LEU B N 1
ATOM 2486 C CA . LEU B 1 55 ? 1.343 20.766 15.406 1 95.62 55 LEU B CA 1
ATOM 2487 C C . LEU B 1 55 ? 0.936 19.75 16.469 1 95.62 55 LEU B C 1
ATOM 2489 O O . LEU B 1 55 ? -0.243 19.406 16.594 1 95.62 55 LEU B O 1
ATOM 2493 N N . HIS B 1 56 ? 1.933 19.312 17.203 1 95.25 56 HIS B N 1
ATOM 2494 C CA . HIS B 1 56 ? 1.671 18.391 18.297 1 95.25 56 HIS B CA 1
ATOM 2495 C C . HIS B 1 56 ? 0.751 19 19.344 1 95.25 56 HIS B C 1
ATOM 2497 O O . HIS B 1 56 ? -0.177 18.359 19.812 1 95.25 56 HIS B O 1
ATOM 2503 N N . GLN B 1 57 ? 0.979 20.219 19.688 1 93.81 57 GLN B N 1
ATOM 2504 C CA . GLN B 1 57 ? 0.153 20.906 20.656 1 93.81 57 GLN B CA 1
ATOM 2505 C C . GLN B 1 57 ? -1.281 21.062 20.156 1 93.81 57 GLN B C 1
ATOM 2507 O O . GLN B 1 57 ? -2.232 20.859 20.922 1 93.81 57 GLN B O 1
ATOM 2512 N N . VAL B 1 58 ? -1.415 21.469 18.922 1 94.94 58 VAL B N 1
ATOM 2513 C CA . VAL B 1 58 ? -2.742 21.594 18.328 1 94.94 58 VAL B CA 1
ATOM 2514 C C . VAL B 1 58 ? -3.457 20.25 18.359 1 94.94 58 VAL B C 1
ATOM 2516 O O . VAL B 1 58 ? -4.641 20.172 18.703 1 94.94 58 VAL B O 1
ATOM 2519 N N . MET B 1 59 ? -2.717 19.156 18.062 1 95.81 59 MET B N 1
ATOM 2520 C CA . MET B 1 59 ? -3.295 17.812 18.062 1 95.81 59 MET B CA 1
ATOM 2521 C C . MET B 1 59 ? -3.785 17.438 19.469 1 95.81 59 MET B C 1
ATOM 2523 O O . MET B 1 59 ? -4.812 16.781 19.609 1 95.81 59 MET B O 1
ATOM 2527 N N . GLN B 1 60 ? -3.061 17.891 20.406 1 93.56 60 GLN B N 1
ATOM 2528 C CA . GLN B 1 60 ? -3.461 17.625 21.781 1 93.56 60 GLN B CA 1
ATOM 2529 C C . GLN B 1 60 ? -4.789 18.297 22.109 1 93.56 60 GLN B C 1
ATOM 2531 O O . GLN B 1 60 ? -5.609 17.75 22.844 1 93.56 60 GLN B O 1
ATOM 2536 N N . MET B 1 61 ? -4.984 19.438 21.578 1 93.12 61 MET B N 1
ATOM 2537 C CA . MET B 1 61 ? -6.246 20.141 21.781 1 93.12 61 MET B CA 1
ATOM 2538 C C . MET B 1 61 ? -7.387 19.422 21.062 1 93.12 61 MET B C 1
ATOM 2540 O O . MET B 1 61 ? -8.523 19.422 21.547 1 93.12 61 MET B O 1
ATOM 2544 N N . ILE B 1 62 ? -7.074 18.812 19.984 1 95.69 62 ILE B N 1
ATOM 2545 C CA . ILE B 1 62 ? -8.078 18.172 19.156 1 95.69 62 ILE B CA 1
ATOM 2546 C C . ILE B 1 62 ? -8.508 16.859 19.812 1 95.69 62 ILE B C 1
ATOM 2548 O O . ILE B 1 62 ? -9.703 16.594 19.969 1 95.69 62 ILE B O 1
ATOM 2552 N N . ASP B 1 63 ? -7.551 15.992 20.156 1 92.75 63 ASP B N 1
ATOM 2553 C CA . ASP B 1 63 ? -7.918 14.648 20.578 1 92.75 63 ASP B CA 1
ATOM 2554 C C . ASP B 1 63 ? -7.945 14.547 22.109 1 92.75 63 ASP B C 1
ATOM 2556 O O . ASP B 1 63 ? -8.367 13.523 22.656 1 92.75 63 ASP B O 1
ATOM 2560 N N . LEU B 1 64 ? -7.477 15.586 22.859 1 89.31 64 LEU B N 1
ATOM 2561 C CA . LEU B 1 64 ? -7.555 15.727 24.312 1 89.31 64 LEU B CA 1
ATOM 2562 C C . LEU B 1 64 ? -6.809 14.602 25 1 89.31 64 LEU B C 1
ATOM 2564 O O . LEU B 1 64 ? -7.234 14.133 26.062 1 89.31 64 LEU B O 1
ATOM 2568 N N . ILE B 1 65 ? -5.859 14.039 24.391 1 88.88 65 ILE B N 1
ATOM 2569 C CA . ILE B 1 65 ? -5.016 13 24.969 1 88.88 65 ILE B CA 1
ATOM 2570 C C . ILE B 1 65 ? -3.637 13.57 25.297 1 88.88 65 ILE B C 1
ATOM 2572 O O . ILE B 1 65 ? -2.877 13.93 24.391 1 88.88 65 ILE B O 1
ATOM 2576 N N . PRO B 1 66 ? -3.395 13.656 26.484 1 87.31 66 PRO B N 1
ATOM 2577 C CA . PRO B 1 66 ? -2.084 14.195 26.844 1 87.31 66 PRO B CA 1
ATOM 2578 C C . PRO B 1 66 ? -0.936 13.258 26.469 1 87.31 66 PRO B C 1
ATOM 2580 O O . PRO B 1 66 ? -0.927 12.094 26.891 1 87.31 66 PRO B O 1
ATOM 2583 N N . THR B 1 67 ? -0.075 13.672 25.625 1 88.94 67 THR B N 1
ATOM 2584 C CA . THR B 1 67 ? 1.104 12.93 25.188 1 88.94 67 THR B CA 1
ATOM 2585 C C . THR B 1 67 ? 2.344 13.82 25.219 1 88.94 67 THR B C 1
ATOM 2587 O O . THR B 1 67 ? 2.326 14.93 24.703 1 88.94 67 THR B O 1
ATOM 2590 N N . PRO B 1 68 ? 3.385 13.352 25.828 1 88.94 68 PRO B N 1
ATOM 2591 C CA . PRO B 1 68 ? 4.598 14.172 25.828 1 88.94 68 PRO B CA 1
ATOM 2592 C C . PRO B 1 68 ? 5.195 14.328 24.422 1 88.94 68 PRO B C 1
ATOM 2594 O O . PRO B 1 68 ? 5.16 13.383 23.625 1 88.94 68 PRO B O 1
ATOM 2597 N N . SER B 1 69 ? 5.66 15.492 24.141 1 85.81 69 SER B N 1
ATOM 2598 C CA . SER B 1 69 ? 6.297 15.734 22.859 1 85.81 69 SER B CA 1
ATOM 2599 C C . SER B 1 69 ? 7.727 15.195 22.828 1 85.81 69 SER B C 1
ATOM 2601 O O . SER B 1 69 ? 8.492 15.414 23.781 1 85.81 69 SER B O 1
ATOM 2603 N N . PRO B 1 70 ? 8.078 14.555 21.766 1 84.31 70 PRO B N 1
ATOM 2604 C CA . PRO B 1 70 ? 9.469 14.133 21.594 1 84.31 70 PRO B CA 1
ATOM 2605 C C . PRO B 1 70 ? 10.406 15.297 21.281 1 84.31 70 PRO B C 1
ATOM 2607 O O . PRO B 1 70 ? 11.625 15.156 21.375 1 84.31 70 PRO B O 1
ATOM 2610 N N . TRP B 1 71 ? 9.742 16.391 20.859 1 81.12 71 TRP B N 1
ATOM 2611 C CA . TRP B 1 71 ? 10.555 17.531 20.438 1 81.12 71 TRP B CA 1
ATOM 2612 C C . TRP B 1 71 ? 11.281 18.156 21.625 1 81.12 71 TRP B C 1
ATOM 2614 O O . TRP B 1 71 ? 10.68 18.406 22.672 1 81.12 71 TRP B O 1
ATOM 2624 N N . ARG B 1 72 ? 12.617 18.234 21.453 1 76.19 72 ARG B N 1
ATOM 2625 C CA . ARG B 1 72 ? 13.469 18.938 22.406 1 76.19 72 ARG B CA 1
ATOM 2626 C C . ARG B 1 72 ? 13.992 20.25 21.812 1 76.19 72 ARG B C 1
ATOM 2628 O O . ARG B 1 72 ? 14.289 20.312 20.625 1 76.19 72 ARG B O 1
ATOM 2635 N N . ASP B 1 73 ? 13.844 21.203 22.641 1 73.44 73 ASP B N 1
ATOM 2636 C CA . ASP B 1 73 ? 14.406 22.484 22.219 1 73.44 73 ASP B CA 1
ATOM 2637 C C . ASP B 1 73 ? 15.828 22.328 21.703 1 73.44 73 ASP B C 1
ATOM 2639 O O . ASP B 1 73 ? 16.672 21.719 22.359 1 73.44 73 ASP B O 1
ATOM 2643 N N . GLU B 1 74 ? 16.109 22.547 20.328 1 69.81 74 GLU B N 1
ATOM 2644 C CA . GLU B 1 74 ? 17.375 22.375 19.625 1 69.81 74 GLU B CA 1
ATOM 2645 C C . GLU B 1 74 ? 17.578 20.938 19.156 1 69.81 74 GLU B C 1
ATOM 2647 O O . GLU B 1 74 ? 18.703 20.469 19.047 1 69.81 74 GLU B O 1
ATOM 2652 N N . GLY B 1 75 ? 16.562 20.297 19.266 1 76.75 75 GLY B N 1
ATOM 2653 C CA . GLY B 1 75 ? 16.672 18.922 18.797 1 76.75 75 GLY B CA 1
ATOM 2654 C C . GLY B 1 75 ? 17.047 18.812 17.328 1 76.75 75 GLY B C 1
ATOM 2655 O O . GLY B 1 75 ? 16.984 19.797 16.594 1 76.75 75 GLY B O 1
ATOM 2656 N N . GLY B 1 76 ? 17.641 17.672 16.922 1 87.06 76 GLY B N 1
ATOM 2657 C CA . GLY B 1 76 ? 18.078 17.422 15.562 1 87.06 76 GLY B CA 1
ATOM 2658 C C . GLY B 1 76 ? 17 16.828 14.68 1 87.06 76 GLY B C 1
ATOM 2659 O O . GLY B 1 76 ? 15.812 16.969 14.969 1 87.06 76 GLY B O 1
ATOM 2660 N N . GLU B 1 77 ? 17.328 16.422 13.609 1 88.88 77 GLU B N 1
ATOM 2661 C CA . GLU B 1 77 ? 16.438 15.859 12.602 1 88.88 77 GLU B CA 1
ATOM 2662 C C . GLU B 1 77 ? 15.625 14.695 13.164 1 88.88 77 GLU B C 1
ATOM 2664 O O . GLU B 1 77 ? 14.438 14.555 12.852 1 88.88 77 GLU B O 1
ATOM 2669 N N . GLU B 1 78 ? 16.281 13.93 14 1 89.31 78 GLU B N 1
ATOM 2670 C CA . GLU B 1 78 ? 15.609 12.758 14.555 1 89.31 78 GLU B CA 1
ATOM 2671 C C . GLU B 1 78 ? 14.453 13.156 15.469 1 89.31 78 GLU B C 1
ATOM 2673 O O . GLU B 1 78 ? 13.391 12.539 15.445 1 89.31 78 GLU B O 1
ATOM 2678 N N . ASP B 1 79 ? 14.688 14.148 16.25 1 92.62 79 ASP B N 1
ATOM 2679 C CA . ASP B 1 79 ? 13.648 14.633 17.156 1 92.62 79 ASP B CA 1
ATOM 2680 C C . ASP B 1 79 ? 12.461 15.18 16.359 1 92.62 79 ASP B C 1
ATOM 2682 O O . ASP B 1 79 ? 11.305 14.945 16.734 1 92.62 79 ASP B O 1
ATOM 2686 N N . ARG B 1 80 ? 12.758 15.922 15.336 1 93.75 80 ARG B N 1
ATOM 2687 C CA . ARG B 1 80 ? 11.711 16.469 14.477 1 93.75 80 ARG B CA 1
ATOM 2688 C C . ARG B 1 80 ? 10.883 15.359 13.844 1 93.75 80 ARG B C 1
ATOM 2690 O O . ARG B 1 80 ? 9.648 15.414 13.859 1 93.75 80 ARG B O 1
ATOM 2697 N N . LEU B 1 81 ? 11.609 14.359 13.352 1 94.44 81 LEU B N 1
ATOM 2698 C CA . LEU B 1 81 ? 10.953 13.234 12.703 1 94.44 81 LEU B CA 1
ATOM 2699 C C . LEU B 1 81 ? 10.039 12.5 13.68 1 94.44 81 LEU B C 1
ATOM 2701 O O . LEU B 1 81 ? 8.891 12.188 13.352 1 94.44 81 LEU B O 1
ATOM 2705 N N . GLN B 1 82 ? 10.547 12.266 14.836 1 94.44 82 GLN B N 1
ATOM 2706 C CA . GLN B 1 82 ? 9.766 11.555 15.844 1 94.44 82 GLN B CA 1
ATOM 2707 C C . GLN B 1 82 ? 8.523 12.352 16.234 1 94.44 82 GLN B C 1
ATOM 2709 O O . GLN B 1 82 ? 7.449 11.773 16.438 1 94.44 82 GLN B O 1
ATOM 2714 N N . THR B 1 83 ? 8.688 13.633 16.375 1 95.62 83 THR B N 1
ATOM 2715 C CA . THR B 1 83 ? 7.562 14.484 16.734 1 95.62 83 THR B CA 1
ATOM 2716 C C . THR B 1 83 ? 6.488 14.469 15.656 1 95.62 83 THR B C 1
ATOM 2718 O O . THR B 1 83 ? 5.305 14.289 15.953 1 95.62 83 THR B O 1
ATOM 2721 N N . LEU B 1 84 ? 6.918 14.602 14.43 1 96.69 84 LEU B N 1
ATOM 2722 C CA . LEU B 1 84 ? 5.98 14.617 13.32 1 96.69 84 LEU B CA 1
ATOM 2723 C C . LEU B 1 84 ? 5.316 13.258 13.148 1 96.69 84 LEU B C 1
ATOM 2725 O O . LEU B 1 84 ? 4.141 13.172 12.789 1 96.69 84 LEU B O 1
ATOM 2729 N N . GLN B 1 85 ? 6.09 12.188 13.383 1 95.81 85 GLN B N 1
ATOM 2730 C CA . GLN B 1 85 ? 5.527 10.836 13.336 1 95.81 85 GLN B CA 1
ATOM 2731 C C . GLN B 1 85 ? 4.434 10.656 14.383 1 95.81 85 GLN B C 1
ATOM 2733 O O . GLN B 1 85 ? 3.412 10.023 14.125 1 95.81 85 GLN B O 1
ATOM 2738 N N . LEU B 1 86 ? 4.734 11.18 15.523 1 96.25 86 LEU B N 1
ATOM 2739 C CA . LEU B 1 86 ? 3.738 11.117 16.594 1 96.25 86 LEU B CA 1
ATOM 2740 C C . LEU B 1 86 ? 2.465 11.852 16.188 1 96.25 86 LEU B C 1
ATOM 2742 O O . LEU B 1 86 ? 1.36 11.336 16.359 1 96.25 86 LEU B O 1
ATOM 2746 N N . VAL B 1 87 ? 2.578 13.023 15.633 1 96.88 87 VAL B N 1
ATOM 2747 C CA . VAL B 1 87 ? 1.436 13.82 15.203 1 96.88 87 VAL B CA 1
ATOM 2748 C C . VAL B 1 87 ? 0.631 13.047 14.156 1 96.88 87 VAL B C 1
ATOM 2750 O O . VAL B 1 87 ? -0.592 12.938 14.266 1 96.88 87 VAL B O 1
ATOM 2753 N N . LEU B 1 88 ? 1.34 12.516 13.172 1 96.81 88 LEU B N 1
ATOM 2754 C CA . LEU B 1 88 ? 0.68 11.789 12.094 1 96.81 88 LEU B CA 1
ATOM 2755 C C . LEU B 1 88 ? -0.053 10.562 12.633 1 96.81 88 LEU B C 1
ATOM 2757 O O . LEU B 1 88 ? -1.194 10.297 12.242 1 96.81 88 LEU B O 1
ATOM 2761 N N . LYS B 1 89 ? 0.582 9.883 13.5 1 95.19 89 LYS B N 1
ATOM 2762 C CA . LYS B 1 89 ? -0.031 8.695 14.094 1 95.19 89 LYS B CA 1
ATOM 2763 C C . LYS B 1 89 ? -1.3 9.055 14.859 1 95.19 89 LYS B C 1
ATOM 2765 O O . LYS B 1 89 ? -2.318 8.367 14.742 1 95.19 89 LYS B O 1
ATOM 2770 N N . ARG B 1 90 ? -1.243 10.078 15.594 1 95.75 90 ARG B N 1
ATOM 2771 C CA . ARG B 1 90 ? -2.406 10.523 16.359 1 95.75 90 ARG B CA 1
ATOM 2772 C C . ARG B 1 90 ? -3.527 10.977 15.422 1 95.75 90 ARG B C 1
ATOM 2774 O O . ARG B 1 90 ? -4.703 10.711 15.688 1 95.75 90 ARG B O 1
ATOM 2781 N N . LEU B 1 91 ? -3.143 11.641 14.383 1 96.44 91 LEU B N 1
ATOM 2782 C CA . LEU B 1 91 ? -4.117 12.062 13.383 1 96.44 91 LEU B CA 1
ATOM 2783 C C . LEU B 1 91 ? -4.82 10.859 12.773 1 96.44 91 LEU B C 1
ATOM 2785 O O . LEU B 1 91 ? -6.051 10.828 12.688 1 96.44 91 LEU B O 1
ATOM 2789 N N . GLN B 1 92 ? -4.086 9.875 12.375 1 94.69 92 GLN B N 1
ATOM 2790 C CA . GLN B 1 92 ? -4.633 8.672 11.773 1 94.69 92 GLN B CA 1
ATOM 2791 C C . GLN B 1 92 ? -5.547 7.93 12.742 1 94.69 92 GLN B C 1
ATOM 2793 O O . GLN B 1 92 ? -6.629 7.48 12.367 1 94.69 92 GLN B O 1
ATOM 2798 N N . ASN B 1 93 ? -5.043 7.816 13.969 1 94.38 93 ASN B N 1
ATOM 2799 C CA . ASN B 1 93 ? -5.852 7.168 14.992 1 94.38 93 ASN B CA 1
ATOM 2800 C C . ASN B 1 93 ? -7.156 7.922 15.234 1 94.38 93 ASN B C 1
ATOM 2802 O O . ASN B 1 93 ? -8.211 7.309 15.398 1 94.38 93 ASN B O 1
ATOM 2806 N N . PHE B 1 94 ? -7.094 9.219 15.297 1 96.44 94 PHE B N 1
ATOM 2807 C CA . PHE B 1 94 ? -8.273 10.039 15.539 1 96.44 94 PHE B CA 1
ATOM 2808 C C . PHE B 1 94 ? -9.305 9.844 14.438 1 96.44 94 PHE B C 1
ATOM 2810 O O . PHE B 1 94 ? -10.484 9.641 14.711 1 96.44 94 PHE B O 1
ATOM 2817 N N . TYR B 1 95 ? -8.883 9.922 13.172 1 95.19 95 TYR B N 1
ATOM 2818 C CA . TYR B 1 95 ? -9.781 9.695 12.047 1 95.19 95 TYR B CA 1
ATOM 2819 C C . TYR B 1 95 ? -10.445 8.328 12.148 1 95.19 95 TYR B C 1
ATOM 2821 O O . TYR B 1 95 ? -11.656 8.203 11.945 1 95.19 95 TYR B O 1
ATOM 2829 N N . ARG B 1 96 ? -9.672 7.375 12.523 1 92.19 96 ARG B N 1
ATOM 2830 C CA . ARG B 1 96 ? -10.141 5.992 12.555 1 92.19 96 ARG B CA 1
ATOM 2831 C C . ARG B 1 96 ? -11.07 5.758 13.75 1 92.19 96 ARG B C 1
ATOM 2833 O O . ARG B 1 96 ? -12.195 5.285 13.578 1 92.19 96 ARG B O 1
ATOM 2840 N N . ASP B 1 97 ? -10.633 6.168 14.93 1 93.31 97 ASP B N 1
ATOM 2841 C CA . ASP B 1 97 ? -11.289 5.754 16.156 1 93.31 97 ASP B CA 1
ATOM 2842 C C . ASP B 1 97 ? -12.406 6.719 16.531 1 93.31 97 ASP B C 1
ATOM 2844 O O . ASP B 1 97 ? -13.453 6.297 17.047 1 93.31 97 ASP B O 1
ATOM 2848 N N . GLU B 1 98 ? -12.242 8.008 16.312 1 93.75 98 GLU B N 1
ATOM 2849 C CA . GLU B 1 98 ? -13.211 9.008 16.75 1 93.75 98 GLU B CA 1
ATOM 2850 C C . GLU B 1 98 ? -14.172 9.367 15.609 1 93.75 98 GLU B C 1
ATOM 2852 O O . GLU B 1 98 ? -15.375 9.5 15.828 1 93.75 98 GLU B O 1
ATOM 2857 N N . LEU B 1 99 ? -13.641 9.516 14.453 1 93.19 99 LEU B N 1
ATOM 2858 C CA . LEU B 1 99 ? -14.469 9.977 13.336 1 93.19 99 LEU B CA 1
ATOM 2859 C C . LEU B 1 99 ? -14.992 8.789 12.531 1 93.19 99 LEU B C 1
ATOM 2861 O O . LEU B 1 99 ? -15.906 8.945 11.719 1 93.19 99 LEU B O 1
ATOM 2865 N N . HIS B 1 100 ? -14.398 7.551 12.742 1 92.19 100 HIS B N 1
ATOM 2866 C CA . HIS B 1 100 ? -14.766 6.348 12 1 92.19 100 HIS B CA 1
ATOM 2867 C C . HIS B 1 100 ? -14.648 6.574 10.5 1 92.19 100 HIS B C 1
ATOM 2869 O O . HIS B 1 100 ? -15.555 6.219 9.742 1 92.19 100 HIS B O 1
ATOM 2875 N N . GLN B 1 101 ? -13.516 7.234 10.164 1 93.25 101 GLN B N 1
ATOM 2876 C CA . GLN B 1 101 ? -13.164 7.523 8.781 1 93.25 101 GLN B CA 1
ATOM 2877 C C . GLN B 1 101 ? -11.789 6.969 8.438 1 93.25 101 GLN B C 1
ATOM 2879 O O . GLN B 1 101 ? -10.922 6.867 9.305 1 93.25 101 GLN B O 1
ATOM 2884 N N . VAL B 1 102 ? -11.664 6.562 7.203 1 93.12 102 VAL B N 1
ATOM 2885 C CA . VAL B 1 102 ? -10.383 6.082 6.711 1 93.12 102 VAL B CA 1
ATOM 2886 C C . VAL B 1 102 ? -9.781 7.102 5.746 1 93.12 102 VAL B C 1
ATOM 2888 O O . VAL B 1 102 ? -10.438 7.527 4.797 1 93.12 102 VAL B O 1
ATOM 2891 N N . ILE B 1 103 ? -8.57 7.559 6.055 1 95.06 103 ILE B N 1
ATOM 2892 C CA . ILE B 1 103 ? -7.867 8.453 5.141 1 95.06 103 ILE B CA 1
ATOM 2893 C C . ILE B 1 103 ? -7.352 7.664 3.939 1 95.06 103 ILE B C 1
ATOM 2895 O O . ILE B 1 103 ? -6.484 6.797 4.082 1 95.06 103 ILE B O 1
ATOM 2899 N N . LEU B 1 104 ? -7.824 7.973 2.717 1 93.5 104 LEU B N 1
ATOM 2900 C CA . LEU B 1 104 ? -7.484 7.211 1.521 1 93.5 104 LEU B CA 1
ATOM 2901 C C . LEU B 1 104 ? -6.273 7.816 0.816 1 93.5 104 LEU B C 1
ATOM 2903 O O . LEU B 1 104 ? -5.547 7.113 0.11 1 93.5 104 LEU B O 1
ATOM 2907 N N . SER B 1 105 ? -6.078 9.062 0.971 1 92.25 105 SER B N 1
ATOM 2908 C CA . SER B 1 105 ? -4.914 9.703 0.372 1 92.25 105 SER B CA 1
ATOM 2909 C C . SER B 1 105 ? -3.621 9.211 1.011 1 92.25 105 SER B C 1
ATOM 2911 O O . SER B 1 105 ? -3.617 8.789 2.168 1 92.25 105 SER B O 1
ATOM 2913 N N . SER B 1 106 ? -2.506 9.227 0.243 1 93.19 106 SER B N 1
ATOM 2914 C CA . SER B 1 106 ? -1.215 8.812 0.779 1 93.19 106 SER B CA 1
ATOM 2915 C C . SER B 1 106 ? -0.781 9.703 1.936 1 93.19 106 SER B C 1
ATOM 2917 O O . SER B 1 106 ? -1.035 10.914 1.925 1 93.19 106 SER B O 1
ATOM 2919 N N . PRO B 1 107 ? -0.181 9.094 2.928 1 94.69 107 PRO B N 1
ATOM 2920 C CA . PRO B 1 107 ? 0.3 9.891 4.055 1 94.69 107 PRO B CA 1
ATOM 2921 C C . PRO B 1 107 ? 1.426 10.844 3.66 1 94.69 107 PRO B C 1
ATOM 2923 O O . PRO B 1 107 ? 2.115 10.617 2.662 1 94.69 107 PRO B O 1
ATOM 2926 N N . PRO B 1 108 ? 1.562 11.906 4.398 1 96.44 108 PRO B N 1
ATOM 2927 C CA . PRO B 1 108 ? 2.672 12.82 4.121 1 96.44 108 PRO B CA 1
ATOM 2928 C C . PRO B 1 108 ? 4.039 12.156 4.305 1 96.44 108 PRO B C 1
ATOM 2930 O O . PRO B 1 108 ? 4.219 11.352 5.215 1 96.44 108 PRO B O 1
ATOM 2933 N N . ASN B 1 109 ? 4.98 12.484 3.451 1 95.94 109 ASN B N 1
ATOM 2934 C CA . ASN B 1 109 ? 6.363 12.031 3.564 1 95.94 109 ASN B CA 1
ATOM 2935 C C . ASN B 1 109 ? 7.137 12.836 4.605 1 95.94 109 ASN B C 1
ATOM 2937 O O . ASN B 1 109 ? 7.758 13.844 4.277 1 95.94 109 ASN B O 1
ATOM 2941 N N . LEU B 1 110 ? 7.176 12.391 5.801 1 96.94 110 LEU B N 1
ATOM 2942 C CA . LEU B 1 110 ? 7.773 13.109 6.922 1 96.94 110 LEU B CA 1
ATOM 2943 C C . LEU B 1 110 ? 9.289 13.172 6.777 1 96.94 110 LEU B C 1
ATOM 2945 O O . LEU B 1 110 ? 9.922 14.141 7.219 1 96.94 110 LEU B O 1
ATOM 2949 N N . HIS B 1 111 ? 9.859 12.172 6.152 1 94.44 111 HIS B N 1
ATOM 2950 C CA . HIS B 1 111 ? 11.305 12.156 5.965 1 94.44 111 HIS B CA 1
ATOM 2951 C C . HIS B 1 111 ? 11.758 13.281 5.039 1 94.44 111 HIS B C 1
ATOM 2953 O O . HIS B 1 111 ? 12.742 13.969 5.328 1 94.44 111 HIS B O 1
ATOM 2959 N N . LEU B 1 112 ? 11.023 13.422 4.035 1 94.06 112 LEU B N 1
ATOM 2960 C CA . LEU B 1 112 ? 11.312 14.508 3.107 1 94.06 112 LEU B CA 1
ATOM 2961 C C . LEU B 1 112 ? 11.156 15.859 3.789 1 94.06 112 LEU B C 1
ATOM 2963 O O . LEU B 1 112 ? 12 16.75 3.633 1 94.06 112 LEU B O 1
ATOM 2967 N N . MET B 1 113 ? 10.117 16.031 4.559 1 95.5 113 MET B N 1
ATOM 2968 C CA . MET B 1 113 ? 9.812 17.281 5.25 1 95.5 113 MET B CA 1
ATOM 2969 C C . MET B 1 113 ? 10.93 17.672 6.203 1 95.5 113 MET B C 1
ATOM 2971 O O . MET B 1 113 ? 11.242 18.859 6.355 1 95.5 113 MET B O 1
ATOM 2975 N N . VAL B 1 114 ? 11.492 16.703 6.84 1 94.38 114 VAL B N 1
ATOM 2976 C CA . VAL B 1 114 ? 12.508 16.953 7.859 1 94.38 114 VAL B CA 1
ATOM 2977 C C . VAL B 1 114 ? 13.867 17.172 7.195 1 94.38 114 VAL B C 1
ATOM 2979 O O . VAL B 1 114 ? 14.609 18.078 7.566 1 94.38 114 VAL B O 1
ATOM 2982 N N . ARG B 1 115 ? 14.203 16.453 6.145 1 91.81 115 ARG B N 1
ATOM 2983 C CA . ARG B 1 115 ? 15.523 16.469 5.535 1 91.81 115 ARG B CA 1
ATOM 2984 C C . ARG B 1 115 ? 15.656 17.625 4.543 1 91.81 115 ARG B C 1
ATOM 2986 O O . ARG B 1 115 ? 16.703 18.281 4.484 1 91.81 115 ARG B O 1
ATOM 2993 N N . GLU B 1 116 ? 14.625 17.797 3.775 1 92.69 116 GLU B N 1
ATOM 2994 C CA . GLU B 1 116 ? 14.617 18.844 2.754 1 92.69 116 GLU B CA 1
ATOM 2995 C C . GLU B 1 116 ? 13.344 19.688 2.822 1 92.69 116 GLU B C 1
ATOM 2997 O O . GLU B 1 116 ? 12.57 19.719 1.867 1 92.69 116 GLU B O 1
ATOM 3002 N N . PRO B 1 117 ? 13.203 20.453 3.865 1 93.62 117 PRO B N 1
ATOM 3003 C CA . PRO B 1 117 ? 11.938 21.141 4.148 1 93.62 117 PRO B CA 1
ATOM 3004 C C . PRO B 1 117 ? 11.617 22.234 3.133 1 93.62 117 PRO B C 1
ATOM 3006 O O . PRO B 1 117 ? 10.453 22.609 2.973 1 93.62 117 PRO B O 1
ATOM 3009 N N . PHE B 1 118 ? 12.648 22.703 2.367 1 94.25 118 PHE B N 1
ATOM 3010 C CA . PHE B 1 118 ? 12.398 23.875 1.527 1 94.25 118 PHE B CA 1
ATOM 3011 C C . PHE B 1 118 ? 12.336 23.484 0.057 1 94.25 118 PHE B C 1
ATOM 3013 O O . PHE B 1 118 ? 12.766 24.234 -0.815 1 94.25 118 PHE B O 1
ATOM 3020 N N . THR B 1 119 ? 11.852 22.234 -0.227 1 95.12 119 THR B N 1
ATOM 3021 C CA . THR B 1 119 ? 11.508 21.828 -1.583 1 95.12 119 THR B CA 1
ATOM 3022 C C . THR B 1 119 ? 10.008 21.969 -1.822 1 95.12 119 THR B C 1
ATOM 3024 O O . THR B 1 119 ? 9.219 21.984 -0.873 1 95.12 119 THR B O 1
ATOM 3027 N N . VAL B 1 120 ? 9.625 22.109 -3.041 1 96.56 120 VAL B N 1
ATOM 3028 C CA . VAL B 1 120 ? 8.211 22.219 -3.4 1 96.56 120 VAL B CA 1
ATOM 3029 C C . VAL B 1 120 ? 7.441 21.031 -2.844 1 96.56 120 VAL B C 1
ATOM 3031 O O . VAL B 1 120 ? 6.363 21.188 -2.266 1 96.56 120 VAL B O 1
ATOM 3034 N N . GLN B 1 121 ? 8.031 19.859 -2.98 1 95.56 121 GLN B N 1
ATOM 3035 C CA . GLN B 1 121 ? 7.375 18.625 -2.535 1 95.56 121 GLN B CA 1
ATOM 3036 C C . GLN B 1 121 ? 7.219 18.609 -1.018 1 95.56 121 GLN B C 1
ATOM 3038 O O . GLN B 1 121 ? 6.176 18.203 -0.502 1 95.56 121 GLN B O 1
ATOM 3043 N N . ALA B 1 122 ? 8.227 19.062 -0.331 1 95.75 122 ALA B N 1
ATOM 3044 C CA . ALA B 1 122 ? 8.164 19.062 1.129 1 95.75 122 ALA B CA 1
ATOM 3045 C C . ALA B 1 122 ? 7.07 20 1.628 1 95.75 122 ALA B C 1
ATOM 3047 O O . ALA B 1 122 ? 6.359 19.688 2.584 1 95.75 122 ALA B O 1
ATOM 3048 N N . VAL B 1 123 ? 6.941 21.078 0.956 1 97.31 123 VAL B N 1
ATOM 3049 C CA . VAL B 1 123 ? 5.91 22.047 1.328 1 97.31 123 VAL B CA 1
ATOM 3050 C C . VAL B 1 123 ? 4.531 21.438 1.092 1 97.31 123 VAL B C 1
ATOM 3052 O O . VAL B 1 123 ? 3.623 21.609 1.91 1 97.31 123 VAL B O 1
ATOM 3055 N N . HIS B 1 124 ? 4.414 20.719 -0.004 1 97.38 124 HIS B N 1
ATOM 3056 C CA . HIS B 1 124 ? 3.158 20.031 -0.312 1 97.38 124 HIS B CA 1
ATOM 3057 C C . HIS B 1 124 ? 2.807 19.016 0.764 1 97.38 124 HIS B C 1
ATOM 3059 O O . HIS B 1 124 ? 1.644 18.891 1.157 1 97.38 124 HIS B O 1
ATOM 3065 N N . GLU B 1 125 ? 3.76 18.297 1.211 1 97.12 125 GLU B N 1
ATOM 3066 C CA . GLU B 1 125 ? 3.537 17.312 2.268 1 97.12 125 GLU B CA 1
ATOM 3067 C C . GLU B 1 125 ? 3.072 17.984 3.557 1 97.12 125 GLU B C 1
ATOM 3069 O O . GLU B 1 125 ? 2.193 17.469 4.25 1 97.12 125 GLU B O 1
ATOM 3074 N N . MET B 1 126 ? 3.666 19.125 3.865 1 97.56 126 MET B N 1
ATOM 3075 C CA . MET B 1 126 ? 3.25 19.891 5.043 1 97.56 126 MET B CA 1
ATOM 3076 C C . MET B 1 126 ? 1.807 20.359 4.902 1 97.56 126 MET B C 1
ATOM 3078 O O . MET B 1 126 ? 1.029 20.281 5.855 1 97.56 126 MET B O 1
ATOM 3082 N N . LYS B 1 127 ? 1.513 20.828 3.721 1 97.44 127 LYS B N 1
ATOM 3083 C CA . LYS B 1 127 ? 0.142 21.25 3.451 1 97.44 127 LYS B CA 1
ATOM 3084 C C . LYS B 1 127 ? -0.848 20.125 3.727 1 97.44 127 LYS B C 1
ATOM 3086 O O . LYS B 1 127 ? -1.886 20.344 4.355 1 97.44 127 LYS B O 1
ATOM 3091 N N . LYS B 1 128 ? -0.513 18.922 3.285 1 96.38 128 LYS B N 1
ATOM 3092 C CA . LYS B 1 128 ? -1.353 17.75 3.514 1 96.38 128 LYS B CA 1
ATOM 3093 C C . LYS B 1 128 ? -1.564 17.5 5.004 1 96.38 128 LYS B C 1
ATOM 3095 O O . LYS B 1 128 ? -2.689 17.25 5.445 1 96.38 128 LYS B O 1
ATOM 3100 N N . LEU B 1 129 ? -0.506 17.609 5.75 1 97.5 129 LEU B N 1
ATOM 3101 C CA . LEU B 1 129 ? -0.546 17.344 7.188 1 97.5 129 LEU B CA 1
ATOM 3102 C C . LEU B 1 129 ? -1.433 18.359 7.895 1 97.5 129 LEU B C 1
ATOM 3104 O O . LEU B 1 129 ? -2.291 18 8.703 1 97.5 129 LEU B O 1
ATOM 3108 N N . VAL B 1 130 ? -1.267 19.625 7.543 1 97.81 130 VAL B N 1
ATOM 3109 C CA . VAL B 1 130 ? -2.025 20.703 8.164 1 97.81 130 VAL B CA 1
ATOM 3110 C C . VAL B 1 130 ? -3.498 20.594 7.781 1 97.81 130 VAL B C 1
ATOM 3112 O O . VAL B 1 130 ? -4.383 20.844 8.602 1 97.81 130 VAL B O 1
ATOM 3115 N N . GLN B 1 131 ? -3.729 20.203 6.578 1 97.25 131 GLN B N 1
ATOM 3116 C CA . GLN B 1 131 ? -5.105 20.016 6.129 1 97.25 131 GLN B CA 1
ATOM 3117 C C . GLN B 1 131 ? -5.809 18.922 6.938 1 97.25 131 GLN B C 1
ATOM 3119 O O . GLN B 1 131 ? -6.969 19.078 7.32 1 97.25 131 GLN B O 1
ATOM 3124 N N . LEU B 1 132 ? -5.141 17.844 7.109 1 96.81 132 LEU B N 1
ATOM 3125 C CA . LEU B 1 132 ? -5.699 16.766 7.918 1 96.81 132 LEU B CA 1
ATOM 3126 C C . LEU B 1 132 ? -5.984 17.234 9.336 1 96.81 132 LEU B C 1
ATOM 3128 O O . LEU B 1 132 ? -7.008 16.891 9.922 1 96.81 132 LEU B O 1
ATOM 3132 N N . LEU B 1 133 ? -5.043 18.031 9.883 1 97.75 133 LEU B N 1
ATOM 3133 C CA . LEU B 1 133 ? -5.219 18.609 11.211 1 97.75 133 LEU B CA 1
ATOM 3134 C C . LEU B 1 133 ? -6.461 19.5 11.258 1 97.75 133 LEU B C 1
ATOM 3136 O O . LEU B 1 133 ? -7.266 19.391 12.188 1 97.75 133 LEU B O 1
ATOM 3140 N N . LEU B 1 134 ? -6.602 20.312 10.242 1 97.81 134 LEU B N 1
ATOM 3141 C CA . LEU B 1 134 ? -7.766 21.188 10.117 1 97.81 134 LEU B CA 1
ATOM 3142 C C . LEU B 1 134 ? -9.055 20.375 10.078 1 97.81 134 LEU B C 1
ATOM 3144 O O . LEU B 1 134 ? -10.016 20.688 10.789 1 97.81 134 LEU B O 1
ATOM 3148 N N . GLY B 1 135 ? -9.047 19.391 9.242 1 96.81 135 GLY B N 1
ATOM 3149 C CA . GLY B 1 135 ? -10.211 18.516 9.156 1 96.81 135 GLY B CA 1
ATOM 3150 C C . GLY B 1 135 ? -10.578 17.891 10.492 1 96.81 135 GLY B C 1
ATOM 3151 O O . GLY B 1 135 ? -11.766 17.797 10.828 1 96.81 135 GLY B O 1
ATOM 3152 N N . SER B 1 136 ? -9.617 17.438 11.234 1 97.31 136 SER B N 1
ATOM 3153 C CA . SER B 1 136 ? -9.844 16.859 12.555 1 97.31 136 SER B CA 1
ATOM 3154 C C . SER B 1 136 ? -10.375 17.922 13.531 1 97.31 136 SER B C 1
ATOM 3156 O O . SER B 1 136 ? -11.273 17.641 14.328 1 97.31 136 SER B O 1
ATOM 3158 N N . ALA B 1 137 ? -9.859 19.078 13.438 1 97.38 137 ALA B N 1
ATOM 3159 C CA . ALA B 1 137 ? -10.227 20.172 14.344 1 97.38 137 ALA B CA 1
ATOM 3160 C C . ALA B 1 137 ? -11.703 20.516 14.219 1 97.38 137 ALA B C 1
ATOM 3162 O O . ALA B 1 137 ? -12.398 20.703 15.227 1 97.38 137 ALA B O 1
ATOM 3163 N N . VAL B 1 138 ? -12.234 20.531 13.055 1 97.38 138 VAL B N 1
ATOM 3164 C CA . VAL B 1 138 ? -13.602 20.984 12.828 1 97.38 138 VAL B CA 1
ATOM 3165 C C . VAL B 1 138 ? -14.586 19.844 13.07 1 97.38 138 VAL B C 1
ATOM 3167 O O . VAL B 1 138 ? -15.797 20.031 13.008 1 97.38 138 VAL B O 1
ATOM 3170 N N . GLN B 1 139 ? -14.039 18.641 13.312 1 95.94 139 GLN B N 1
ATOM 3171 C CA . GLN B 1 139 ? -14.898 17.484 13.539 1 95.94 139 GLN B CA 1
ATOM 3172 C C . GLN B 1 139 ? -14.734 16.938 14.961 1 95.94 139 GLN B C 1
ATOM 3174 O O . GLN B 1 139 ? -15.352 15.938 15.32 1 95.94 139 GLN B O 1
ATOM 3179 N N . CYS B 1 140 ? -13.891 17.531 15.75 1 96.88 140 CYS B N 1
ATOM 3180 C CA . CYS B 1 140 ? -13.609 17.016 17.078 1 96.88 140 CYS B CA 1
ATOM 3181 C C . CYS B 1 140 ? -14.672 17.484 18.078 1 96.88 140 CYS B C 1
ATOM 3183 O O . CYS B 1 140 ? -15.656 18.109 17.688 1 96.88 140 CYS B O 1
ATOM 3185 N N . GLU B 1 141 ? -14.539 17.078 19.375 1 95.31 141 GLU B N 1
ATOM 3186 C CA . GLU B 1 141 ? -15.484 17.422 20.422 1 95.31 141 GLU B CA 1
ATOM 3187 C C . GLU B 1 141 ? -15.523 18.922 20.672 1 95.31 141 GLU B C 1
ATOM 3189 O O . GLU B 1 141 ? -16.594 19.484 20.922 1 95.31 141 GLU B O 1
ATOM 3194 N N . GLU B 1 142 ? -14.328 19.688 20.578 1 94.25 142 GLU B N 1
ATOM 3195 C CA . GLU B 1 142 ? -14.219 21.125 20.797 1 94.25 142 GLU B CA 1
ATOM 3196 C C . GLU B 1 142 ? -14.297 21.891 19.469 1 94.25 142 GLU B C 1
ATOM 3198 O O . GLU B 1 142 ? -13.68 22.938 19.328 1 94.25 142 GLU B O 1
ATOM 3203 N N . ARG B 1 143 ? -14.992 21.359 18.547 1 96.5 143 ARG B N 1
ATOM 3204 C CA . ARG B 1 143 ? -15.023 21.906 17.203 1 96.5 143 ARG B CA 1
ATOM 3205 C C . ARG B 1 143 ? -15.492 23.359 17.203 1 96.5 143 ARG B C 1
ATOM 3207 O O . ARG B 1 143 ? -15.094 24.156 16.359 1 96.5 143 ARG B O 1
ATOM 3214 N N . ASP B 1 144 ? -16.328 23.766 18.156 1 97 144 ASP B N 1
ATOM 3215 C CA . ASP B 1 144 ? -16.875 25.109 18.203 1 97 144 ASP B CA 1
ATOM 3216 C C . ASP B 1 144 ? -15.766 26.156 18.375 1 97 144 ASP B C 1
ATOM 3218 O O . ASP B 1 144 ? -15.852 27.25 17.812 1 97 144 ASP B O 1
ATOM 3222 N N . VAL B 1 145 ? -14.773 25.797 19.156 1 95.81 145 VAL B N 1
ATOM 3223 C CA . VAL B 1 145 ? -13.633 26.688 19.344 1 95.81 145 VAL B CA 1
ATOM 3224 C C . VAL B 1 145 ? -12.914 26.906 18.016 1 95.81 145 VAL B C 1
ATOM 3226 O O . VAL B 1 145 ? -12.664 28.047 17.625 1 95.81 145 VAL B O 1
ATOM 3229 N N . PHE B 1 146 ? -12.648 25.859 17.266 1 96.88 146 PHE B N 1
ATOM 3230 C CA . PHE B 1 146 ? -11.906 25.922 16.016 1 96.88 146 PHE B CA 1
ATOM 3231 C C . PHE B 1 146 ? -12.742 26.578 14.922 1 96.88 146 PHE B C 1
ATOM 3233 O O . PHE B 1 146 ? -12.227 27.391 14.148 1 96.88 146 PHE B O 1
ATOM 3240 N N . ILE B 1 147 ? -13.984 26.219 14.867 1 97.69 147 ILE B N 1
ATOM 3241 C CA . ILE B 1 147 ? -14.891 26.812 13.891 1 97.69 147 ILE B CA 1
ATOM 3242 C C . ILE B 1 147 ? -15.016 28.312 14.148 1 97.69 147 ILE B C 1
ATOM 3244 O O . ILE B 1 147 ? -15.008 29.125 13.211 1 97.69 147 ILE B O 1
ATOM 3248 N N . GLY B 1 148 ? -15.109 28.719 15.438 1 97.44 148 GLY B N 1
ATOM 3249 C CA . GLY B 1 148 ? -15.148 30.125 15.789 1 97.44 148 GLY B CA 1
ATOM 3250 C C . GLY B 1 148 ? -13.938 30.891 15.297 1 97.44 148 GLY B C 1
ATOM 3251 O O . GLY B 1 148 ? -14.07 32 14.805 1 97.44 148 GLY B O 1
ATOM 3252 N N . ARG B 1 149 ? -12.758 30.297 15.398 1 96.31 149 ARG B N 1
ATOM 3253 C CA . ARG B 1 149 ? -11.539 30.922 14.914 1 96.31 149 ARG B CA 1
ATOM 3254 C C . ARG B 1 149 ? -11.57 31.109 13.406 1 96.31 149 ARG B C 1
ATOM 3256 O O . ARG B 1 149 ? -11.164 32.156 12.891 1 96.31 149 ARG B O 1
ATOM 3263 N N . ILE B 1 150 ? -12.078 30.109 12.688 1 97.62 150 ILE B N 1
ATOM 3264 C CA . ILE B 1 150 ? -12.18 30.172 11.234 1 97.62 150 ILE B CA 1
ATOM 3265 C C . ILE B 1 150 ? -13.156 31.281 10.844 1 97.62 150 ILE B C 1
ATOM 3267 O O . ILE B 1 150 ? -12.883 32.062 9.922 1 97.62 150 ILE B O 1
ATOM 3271 N N . GLN B 1 151 ? -14.258 31.406 11.531 1 97.25 151 GLN B N 1
ATOM 3272 C CA . GLN B 1 151 ? -15.312 32.375 11.211 1 97.25 151 GLN B CA 1
ATOM 3273 C C . GLN B 1 151 ? -14.859 33.781 11.461 1 97.25 151 GLN B C 1
ATOM 3275 O O . GLN B 1 151 ? -15.469 34.75 10.953 1 97.25 151 GLN B O 1
ATOM 3280 N N . SER B 1 152 ? -13.844 33.969 12.312 1 96.44 152 SER B N 1
ATOM 3281 C CA . SER B 1 152 ? -13.344 35.312 12.633 1 96.44 152 SER B CA 1
ATOM 3282 C C . SER B 1 152 ? -12.414 35.844 11.547 1 96.44 152 SER B C 1
ATOM 3284 O O . SER B 1 152 ? -12.023 37 11.555 1 96.44 152 SER B O 1
ATOM 3286 N N . LEU B 1 153 ? -12.047 34.969 10.555 1 96.94 153 LEU B N 1
ATOM 3287 C CA . LEU B 1 153 ? -11.102 35.344 9.5 1 96.94 153 LEU B CA 1
ATOM 3288 C C . LEU B 1 153 ? -11.828 36 8.336 1 96.94 153 LEU B C 1
ATOM 3290 O O . LEU B 1 153 ? -13.055 36.094 8.328 1 96.94 153 LEU B O 1
ATOM 3294 N N . ASP B 1 154 ? -11.07 36.594 7.434 1 96.88 154 ASP B N 1
ATOM 3295 C CA . ASP B 1 154 ? -11.633 37.219 6.242 1 96.88 154 ASP B CA 1
ATOM 3296 C C . ASP B 1 154 ? -12.406 36.219 5.398 1 96.88 154 ASP B C 1
ATOM 3298 O O . ASP B 1 154 ? -12.07 35.031 5.383 1 96.88 154 ASP B O 1
ATOM 3302 N N . ILE B 1 155 ? -13.383 36.625 4.695 1 97.19 155 ILE B N 1
ATOM 3303 C CA . ILE B 1 155 ? -14.32 35.781 3.947 1 97.19 155 ILE B CA 1
ATOM 3304 C C . ILE B 1 155 ? -13.555 34.938 2.938 1 97.19 155 ILE B C 1
ATOM 3306 O O . ILE B 1 155 ? -13.875 33.75 2.74 1 97.19 155 ILE B O 1
ATOM 3310 N N . SER B 1 156 ? -12.625 35.531 2.307 1 96.94 156 SER B N 1
ATOM 3311 C CA . SER B 1 156 ? -11.859 34.812 1.311 1 96.94 156 SER B CA 1
ATOM 3312 C C . SER B 1 156 ? -11.086 33.656 1.95 1 96.94 156 SER B C 1
ATOM 3314 O O . SER B 1 156 ? -10.992 32.562 1.377 1 96.94 156 SER B O 1
ATOM 3316 N N . VAL B 1 157 ? -10.516 33.875 3.107 1 97.19 157 VAL B N 1
ATOM 3317 C CA . VAL B 1 157 ? -9.781 32.844 3.838 1 97.19 157 VAL B CA 1
ATOM 3318 C C . VAL B 1 157 ? -10.742 31.766 4.316 1 97.19 157 VAL B C 1
ATOM 3320 O O . VAL B 1 157 ? -10.438 30.578 4.223 1 97.19 157 VAL B O 1
ATOM 3323 N N . GLN B 1 158 ? -11.953 32.188 4.727 1 97.62 158 GLN B N 1
ATOM 3324 C CA . GLN B 1 158 ? -12.969 31.234 5.156 1 97.62 158 GLN B CA 1
ATOM 3325 C C . GLN B 1 158 ? -13.344 30.281 4.027 1 97.62 158 GLN B C 1
ATOM 3327 O O . GLN B 1 158 ? -13.445 29.062 4.238 1 97.62 158 GLN B O 1
ATOM 3332 N N . ALA B 1 159 ? -13.508 30.859 2.908 1 97.81 159 ALA B N 1
ATOM 3333 C CA . ALA B 1 159 ? -13.898 30.062 1.748 1 97.81 159 ALA B CA 1
ATOM 3334 C C . ALA B 1 159 ? -12.812 29.047 1.399 1 97.81 159 ALA B C 1
ATOM 3336 O O . ALA B 1 159 ? -13.117 27.891 1.097 1 97.81 159 ALA B O 1
ATOM 3337 N N . ALA B 1 160 ? -11.594 29.484 1.409 1 97.81 160 ALA B N 1
ATOM 3338 C CA . ALA B 1 160 ? -10.477 28.578 1.117 1 97.81 160 ALA B CA 1
ATOM 3339 C C . ALA B 1 160 ? -10.383 27.469 2.15 1 97.81 160 ALA B C 1
ATOM 3341 O O . ALA B 1 160 ? -10.141 26.312 1.801 1 97.81 160 ALA B O 1
ATOM 3342 N N . LEU B 1 161 ? -10.57 27.812 3.4 1 98.19 161 LEU B N 1
ATOM 3343 C CA . LEU B 1 161 ? -10.523 26.812 4.469 1 98.19 161 LEU B CA 1
ATOM 3344 C C . LEU B 1 161 ? -11.688 25.844 4.348 1 98.19 161 LEU B C 1
ATOM 3346 O O . LEU B 1 161 ? -11.523 24.641 4.59 1 98.19 161 LEU B O 1
ATOM 3350 N N . ALA B 1 162 ? -12.914 26.375 3.982 1 97 162 ALA B N 1
ATOM 3351 C CA . ALA B 1 162 ? -14.07 25.5 3.766 1 97 162 ALA B CA 1
ATOM 3352 C C . ALA B 1 162 ? -13.773 24.469 2.689 1 97 162 ALA B C 1
ATOM 3354 O O . ALA B 1 162 ? -14.125 23.281 2.838 1 97 162 ALA B O 1
ATOM 3355 N N . SER B 1 163 ? -13.141 24.922 1.683 1 96.62 163 SER B N 1
ATOM 3356 C CA . SER B 1 163 ? -12.766 24.016 0.606 1 96.62 163 SER B CA 1
ATOM 3357 C C . SER B 1 163 ? -11.766 22.969 1.092 1 96.62 163 SER B C 1
ATOM 3359 O O . SER B 1 163 ? -11.883 21.781 0.763 1 96.62 163 SER B O 1
ATOM 3361 N N . ALA B 1 164 ? -10.766 23.391 1.853 1 95.81 164 ALA B N 1
ATOM 3362 C CA . ALA B 1 164 ? -9.766 22.469 2.406 1 95.81 164 ALA B CA 1
ATOM 3363 C C . ALA B 1 164 ? -10.414 21.438 3.316 1 95.81 164 ALA B C 1
ATOM 3365 O O . ALA B 1 164 ? -10.062 20.25 3.273 1 95.81 164 ALA B O 1
ATOM 3366 N N . ILE B 1 165 ? -11.336 21.859 4.102 1 96.06 165 ILE B N 1
ATOM 3367 C CA . ILE B 1 165 ? -12.055 20.984 5.02 1 96.06 165 ILE B CA 1
ATOM 3368 C C . ILE B 1 165 ? -12.828 19.938 4.23 1 96.06 165 ILE B C 1
ATOM 3370 O O . ILE B 1 165 ? -12.797 18.75 4.559 1 96.06 165 ILE B O 1
ATOM 3374 N N . ARG B 1 166 ? -13.523 20.391 3.217 1 93.81 166 ARG B N 1
ATOM 3375 C CA . ARG B 1 166 ? -14.289 19.484 2.371 1 93.81 166 ARG B CA 1
ATOM 3376 C C . ARG B 1 166 ? -13.398 18.406 1.763 1 93.81 166 ARG B C 1
ATOM 3378 O O . ARG B 1 166 ? -13.781 17.234 1.684 1 93.81 166 ARG B O 1
ATOM 3385 N N . GLU B 1 167 ? -12.266 18.75 1.381 1 91.5 167 GLU B N 1
ATOM 3386 C CA . GLU B 1 167 ? -11.32 17.844 0.74 1 91.5 167 GLU B CA 1
ATOM 3387 C C . GLU B 1 167 ? -10.93 16.703 1.68 1 91.5 167 GLU B C 1
ATOM 3389 O O . GLU B 1 167 ? -10.727 15.57 1.24 1 91.5 167 GLU B O 1
ATOM 3394 N N . VAL B 1 168 ? -10.852 16.953 2.971 1 90.31 168 VAL B N 1
ATOM 3395 C CA . VAL B 1 168 ? -10.305 15.961 3.883 1 90.31 168 VAL B CA 1
ATOM 3396 C C . VAL B 1 168 ? -11.43 15.367 4.734 1 90.31 168 VAL B C 1
ATOM 3398 O O . VAL B 1 168 ? -11.172 14.547 5.621 1 90.31 168 VAL B O 1
ATOM 3401 N N . SER B 1 169 ? -12.695 15.719 4.488 1 87.19 169 SER B N 1
ATOM 3402 C CA . SER B 1 169 ? -13.797 15.203 5.305 1 87.19 169 SER B CA 1
ATOM 3403 C C . SER B 1 169 ? -14.914 14.633 4.438 1 87.19 169 SER B C 1
ATOM 3405 O O . SER B 1 169 ? -15.68 13.781 4.883 1 87.19 169 SER B O 1
ATOM 3407 N N . 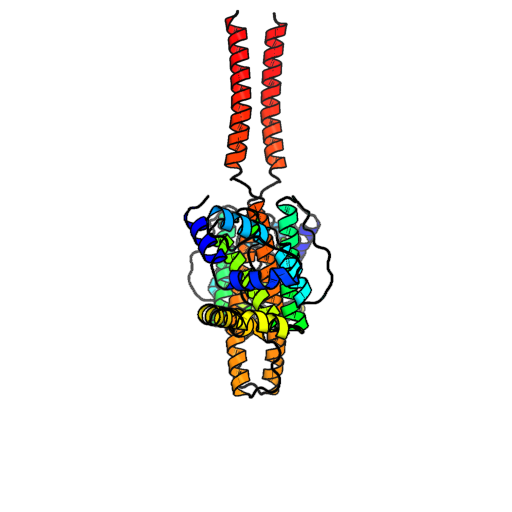GLN B 1 170 ? -15.008 15.094 3.164 1 83.38 170 GLN B N 1
ATOM 3408 C CA . GLN B 1 170 ? -16.172 14.727 2.381 1 83.38 170 GLN B CA 1
ATOM 3409 C C . GLN B 1 170 ? -15.781 14.148 1.027 1 83.38 170 GLN B C 1
ATOM 3411 O O . GLN B 1 170 ? -16.578 13.477 0.372 1 83.38 170 GLN B O 1
ATOM 3416 N N . GLU B 1 171 ? -14.578 14.445 0.63 1 85.88 171 GLU B N 1
ATOM 3417 C CA . GLU B 1 171 ? -14.156 13.969 -0.681 1 85.88 171 GLU B CA 1
ATOM 3418 C C . GLU B 1 171 ? -13.836 12.477 -0.645 1 85.88 171 GLU B C 1
ATOM 3420 O O . GLU B 1 171 ? -12.891 12.055 0.014 1 85.88 171 GLU B O 1
ATOM 3425 N N . PRO B 1 172 ? -14.555 11.727 -1.389 1 80.5 172 PRO B N 1
ATOM 3426 C CA . PRO B 1 172 ? -14.422 10.266 -1.323 1 80.5 172 PRO B CA 1
ATOM 3427 C C . PRO B 1 172 ? -13.039 9.773 -1.743 1 80.5 172 PRO B C 1
ATOM 3429 O O . PRO B 1 172 ? -12.648 8.664 -1.388 1 80.5 172 PRO B O 1
ATOM 3432 N N . GLU B 1 173 ? -12.359 10.578 -2.488 1 82.81 173 GLU B N 1
ATOM 3433 C CA . GLU B 1 173 ? -11.023 10.18 -2.939 1 82.81 173 GLU B CA 1
ATOM 3434 C C . GLU B 1 173 ? -10.008 10.289 -1.812 1 82.81 173 GLU B C 1
ATOM 3436 O O . GLU B 1 173 ? -8.945 9.664 -1.863 1 82.81 173 GLU B O 1
ATOM 3441 N N . ASN B 1 174 ? -10.438 11.039 -0.836 1 89.75 174 ASN B N 1
ATOM 3442 C CA . ASN B 1 174 ? -9.445 11.328 0.194 1 89.75 174 ASN B CA 1
ATOM 3443 C C . ASN B 1 174 ? -9.812 10.68 1.524 1 89.75 174 ASN B C 1
ATOM 3445 O O . ASN B 1 174 ? -8.93 10.305 2.301 1 89.75 174 ASN B O 1
ATOM 3449 N N . VAL B 1 175 ? -11.102 10.586 1.747 1 92.06 175 VAL B N 1
ATOM 3450 C CA . VAL B 1 175 ? -11.57 10.039 3.018 1 92.06 175 VAL B CA 1
ATOM 3451 C C . VAL B 1 175 ? -12.82 9.195 2.789 1 92.06 175 VAL B C 1
ATOM 3453 O O . VAL B 1 175 ? -13.68 9.547 1.979 1 92.06 175 VAL B O 1
ATOM 3456 N N . LEU B 1 176 ? -12.906 8.094 3.492 1 91.38 176 LEU B N 1
ATOM 3457 C CA . LEU B 1 176 ? -14.047 7.195 3.404 1 91.38 176 LEU B CA 1
ATOM 3458 C C . LEU B 1 176 ? -14.695 7 4.77 1 91.38 176 LEU B C 1
ATOM 3460 O O . LEU B 1 176 ? -14.039 6.574 5.719 1 91.38 176 LEU B O 1
ATOM 3464 N N . GLY B 1 177 ? -15.93 7.434 4.785 1 90.31 177 GLY B N 1
ATOM 3465 C CA . GLY B 1 177 ? -16.703 7.148 5.992 1 90.31 177 GLY B CA 1
ATOM 3466 C C . GLY B 1 177 ? -17.141 5.699 6.09 1 90.31 177 GLY B C 1
ATOM 3467 O O . GLY B 1 177 ? -17.531 5.094 5.09 1 90.31 177 GLY B O 1
ATOM 3468 N N . LEU B 1 178 ? -17.094 5.062 7.266 1 83.62 178 LEU B N 1
ATOM 3469 C CA . LEU B 1 178 ? -17.406 3.65 7.434 1 83.62 178 LEU B CA 1
ATOM 3470 C C . LEU B 1 178 ? -18.75 3.48 8.141 1 83.62 178 LEU B C 1
ATOM 3472 O O . LEU B 1 178 ? -19.172 2.355 8.422 1 83.62 178 LEU B O 1
ATOM 3476 N N . GLN B 1 179 ? -19.5 4.535 8.367 1 79.62 179 GLN B N 1
ATOM 3477 C CA . GLN B 1 179 ? -20.812 4.445 9.008 1 79.62 179 GLN B CA 1
ATOM 3478 C C . GLN B 1 179 ? -21.922 4.383 7.973 1 79.62 179 GLN B C 1
ATOM 3480 O O . GLN B 1 179 ? -22.594 5.387 7.707 1 79.62 179 GLN B O 1
ATOM 3485 N N . TRP B 1 180 ? -22.172 3.203 7.41 1 75.69 180 TRP B N 1
ATOM 3486 C CA . TRP B 1 180 ? -23.125 3.021 6.324 1 75.69 180 TRP B CA 1
ATOM 3487 C C . TRP B 1 180 ? -24.5 2.607 6.859 1 75.69 180 TRP B C 1
ATOM 3489 O O . TRP B 1 180 ? -25.281 1.979 6.148 1 75.69 180 TRP B O 1
ATOM 3499 N N . ARG B 1 181 ? -24.984 3.141 7.93 1 75.19 181 ARG B N 1
ATOM 3500 C CA . ARG B 1 181 ? -26.297 2.766 8.453 1 75.19 181 ARG B CA 1
ATOM 3501 C C . ARG B 1 181 ? -27.422 3.416 7.645 1 75.19 181 ARG B C 1
ATOM 3503 O O . ARG B 1 181 ? -27.281 4.555 7.188 1 75.19 181 ARG B O 1
ATOM 3510 N N . GLU B 1 182 ? -28.453 2.635 7.371 1 78.12 182 GLU B N 1
ATOM 3511 C CA . GLU B 1 182 ? -29.75 3.062 6.844 1 78.12 182 GLU B CA 1
ATOM 3512 C C . GLU B 1 182 ? -29.625 3.557 5.406 1 78.12 182 GLU B C 1
ATOM 3514 O O . GLU B 1 182 ? -30.078 4.656 5.082 1 78.12 182 GLU B O 1
ATOM 3519 N N . MET B 1 183 ? -28.875 2.898 4.586 1 84.5 183 MET B N 1
ATOM 3520 C CA . MET B 1 183 ? -28.75 3.273 3.18 1 84.5 183 MET B CA 1
ATOM 3521 C C . MET B 1 183 ? -29.781 2.531 2.332 1 84.5 183 MET B C 1
ATOM 3523 O O . MET B 1 183 ? -30.109 1.379 2.617 1 84.5 183 MET B O 1
ATOM 3527 N N . ASP B 1 184 ? -30.328 3.297 1.5 1 89.75 184 ASP B N 1
ATOM 3528 C CA . ASP B 1 184 ? -31.203 2.625 0.538 1 89.75 184 ASP B CA 1
ATOM 3529 C C . ASP B 1 184 ? -30.391 1.724 -0.394 1 89.75 184 ASP B C 1
ATOM 3531 O O . ASP B 1 184 ? -29.203 1.945 -0.599 1 89.75 184 ASP B O 1
ATOM 3535 N N . PRO B 1 185 ? -31.047 0.754 -0.957 1 88.62 185 PRO B N 1
ATOM 3536 C CA . PRO B 1 185 ? -30.344 -0.248 -1.759 1 88.62 185 PRO B CA 1
ATOM 3537 C C . PRO B 1 185 ? -29.578 0.365 -2.936 1 88.62 185 PRO B C 1
ATOM 3539 O O . PRO B 1 185 ? -28.484 -0.077 -3.262 1 88.62 185 PRO B O 1
ATOM 3542 N N . ALA B 1 186 ? -30.156 1.336 -3.518 1 89.56 186 ALA B N 1
ATOM 3543 C CA . ALA B 1 186 ? -29.484 1.962 -4.664 1 89.56 186 ALA B CA 1
ATOM 3544 C C . ALA B 1 186 ? -28.203 2.658 -4.238 1 89.56 186 ALA B C 1
ATOM 3546 O O . ALA B 1 186 ? -27.188 2.557 -4.926 1 89.56 186 ALA B O 1
ATOM 3547 N N . SER B 1 187 ? -28.281 3.344 -3.188 1 90 187 SER B N 1
ATOM 3548 C CA . SER B 1 187 ? -27.109 4.027 -2.648 1 90 187 SER B CA 1
ATOM 3549 C C . SER B 1 187 ? -26.031 3.031 -2.211 1 90 187 SER B C 1
ATOM 3551 O O . SER B 1 187 ? -24.844 3.27 -2.398 1 90 187 SER B O 1
ATOM 3553 N N . MET B 1 188 ? -26.469 1.969 -1.691 1 89.88 188 MET B N 1
ATOM 3554 C CA . MET B 1 188 ? -25.547 0.923 -1.26 1 89.88 188 MET B CA 1
ATOM 3555 C C . MET B 1 188 ? -24.812 0.325 -2.451 1 89.88 188 MET B C 1
ATOM 3557 O O . MET B 1 188 ? -23.594 0.104 -2.387 1 89.88 188 MET B O 1
ATOM 3561 N N . GLN B 1 189 ? -25.594 0.082 -3.467 1 90.12 189 GLN B N 1
ATOM 3562 C CA . GLN B 1 189 ? -25 -0.476 -4.68 1 90.12 189 GLN B CA 1
ATOM 3563 C C . GLN B 1 189 ? -23.953 0.459 -5.258 1 90.12 189 GLN B C 1
ATOM 3565 O O . GLN B 1 189 ? -22.875 0.011 -5.668 1 90.12 189 GLN B O 1
ATOM 3570 N N . GLN B 1 190 ? -24.281 1.718 -5.258 1 89.75 190 GLN B N 1
ATOM 3571 C CA . GLN B 1 190 ? -23.328 2.701 -5.762 1 89.75 190 GLN B CA 1
ATOM 3572 C C . GLN B 1 190 ? -22.062 2.734 -4.906 1 89.75 190 GLN B C 1
ATOM 3574 O O . GLN B 1 190 ? -20.953 2.826 -5.43 1 89.75 190 GLN B O 1
ATOM 3579 N N . LEU B 1 191 ? -22.25 2.686 -3.643 1 90.06 191 LEU B N 1
ATOM 3580 C CA . LEU B 1 191 ? -21.109 2.689 -2.719 1 90.06 191 LEU B CA 1
ATOM 3581 C C . LEU B 1 191 ? -20.25 1.45 -2.914 1 90.06 191 LEU B C 1
ATOM 3583 O O . LEU B 1 191 ? -19.016 1.531 -2.852 1 90.06 191 LEU B O 1
ATOM 3587 N N . LEU B 1 192 ? -20.859 0.362 -3.186 1 90.75 192 LEU B N 1
ATOM 3588 C CA . LEU B 1 192 ? -20.125 -0.875 -3.438 1 90.75 192 LEU B CA 1
ATOM 3589 C C . LEU B 1 192 ? -19.25 -0.739 -4.668 1 90.75 192 LEU B C 1
ATOM 3591 O O . LEU B 1 192 ? -18.078 -1.161 -4.652 1 90.75 192 LEU B O 1
ATOM 3595 N N . TRP B 1 193 ? -19.766 -0.153 -5.66 1 89.38 193 TRP B N 1
ATOM 3596 C CA . TRP B 1 193 ? -18.984 0.065 -6.879 1 89.38 193 TRP B CA 1
ATOM 3597 C C . TRP B 1 193 ? -17.812 0.995 -6.613 1 89.38 193 TRP B C 1
ATOM 3599 O O . TRP B 1 193 ? -16.688 0.711 -7.027 1 89.38 193 TRP B O 1
ATOM 3609 N N . ASP B 1 194 ? -18.062 2.039 -5.895 1 89.88 194 ASP B N 1
ATOM 3610 C CA . ASP B 1 194 ? -17.016 2.996 -5.57 1 89.88 194 ASP B CA 1
ATOM 3611 C C . ASP B 1 194 ? -15.906 2.336 -4.746 1 89.88 194 ASP B C 1
ATOM 3613 O O . ASP B 1 194 ? -14.719 2.568 -4.988 1 89.88 194 ASP B O 1
ATOM 3617 N N . LEU B 1 195 ? -16.375 1.539 -3.832 1 90.94 195 LEU B N 1
ATOM 3618 C CA . LEU B 1 195 ? -15.422 0.855 -2.975 1 90.94 195 LEU B CA 1
ATOM 3619 C C . LEU B 1 195 ? -14.594 -0.143 -3.775 1 90.94 195 LEU B C 1
ATOM 3621 O O . LEU B 1 195 ? -13.398 -0.31 -3.521 1 90.94 195 LEU B O 1
ATOM 3625 N N . GLY B 1 196 ? -15.25 -0.818 -4.715 1 90.88 196 GLY B N 1
ATOM 3626 C CA . GLY B 1 196 ? -14.516 -1.72 -5.586 1 90.88 196 GLY B CA 1
ATOM 3627 C C . GLY B 1 196 ? -13.383 -1.037 -6.34 1 90.88 196 GLY B C 1
ATOM 3628 O O . GLY B 1 196 ? -12.266 -1.555 -6.398 1 90.88 196 GLY B O 1
ATOM 3629 N N . VAL B 1 197 ? -13.648 0.104 -6.828 1 90.94 197 VAL B N 1
ATOM 3630 C CA . VAL B 1 197 ? -12.664 0.888 -7.559 1 90.94 197 VAL B CA 1
ATOM 3631 C C . VAL B 1 197 ? -11.539 1.311 -6.617 1 90.94 197 VAL B C 1
ATOM 3633 O O . VAL B 1 197 ? -10.359 1.221 -6.969 1 90.94 197 VAL B O 1
ATOM 3636 N N . ARG B 1 198 ? -11.922 1.705 -5.438 1 92.69 198 ARG B N 1
ATOM 3637 C CA . ARG B 1 198 ? -10.945 2.156 -4.457 1 92.69 198 ARG B CA 1
ATOM 3638 C C . ARG B 1 198 ? -10.031 1.013 -4.031 1 92.69 198 ARG B C 1
ATOM 3640 O O . ARG B 1 198 ? -8.82 1.198 -3.885 1 92.69 198 ARG B O 1
ATOM 3647 N N . VAL B 1 199 ? -10.633 -0.089 -3.814 1 93.81 199 VAL B N 1
ATOM 3648 C CA . VAL B 1 199 ? -9.867 -1.262 -3.41 1 93.81 199 VAL B CA 1
ATOM 3649 C C . VAL B 1 199 ? -8.836 -1.597 -4.484 1 93.81 199 VAL B C 1
ATOM 3651 O O . VAL B 1 199 ? -7.668 -1.859 -4.172 1 93.81 199 VAL B O 1
ATOM 3654 N N . GLN B 1 200 ? -9.227 -1.553 -5.695 1 93.94 200 GLN B N 1
ATOM 3655 C CA . GLN B 1 200 ? -8.297 -1.823 -6.789 1 93.94 200 GLN B CA 1
ATOM 3656 C C . GLN B 1 200 ? -7.137 -0.831 -6.789 1 93.94 200 GLN B C 1
ATOM 3658 O O . GLN B 1 200 ? -5.98 -1.221 -6.957 1 93.94 200 GLN B O 1
ATOM 3663 N N . LYS B 1 201 ? -7.477 0.365 -6.598 1 94.19 201 LYS B N 1
ATOM 3664 C CA . LYS B 1 201 ? -6.457 1.409 -6.566 1 94.19 201 LYS B CA 1
ATOM 3665 C C . LYS B 1 201 ? -5.492 1.202 -5.398 1 94.19 201 LYS B C 1
ATOM 3667 O O . LYS B 1 201 ? -4.277 1.298 -5.57 1 94.19 201 LYS B O 1
ATOM 3672 N N . LEU B 1 202 ? -6.055 0.912 -4.258 1 95 202 LEU B N 1
ATOM 3673 C CA . LEU B 1 202 ? -5.25 0.719 -3.057 1 95 202 LEU B CA 1
ATOM 3674 C C . LEU B 1 202 ? -4.332 -0.49 -3.205 1 95 202 LEU B C 1
ATOM 3676 O O . LEU B 1 202 ? -3.172 -0.448 -2.791 1 95 202 LEU B O 1
ATOM 3680 N N . VAL B 1 203 ? -4.824 -1.557 -3.775 1 95.88 203 VAL B N 1
ATOM 3681 C CA . VAL B 1 203 ? -4.023 -2.75 -4.016 1 95.88 203 VAL B CA 1
ATOM 3682 C C . VAL B 1 203 ? -2.863 -2.412 -4.953 1 95.88 203 VAL B C 1
ATOM 3684 O O . VAL B 1 203 ? -1.721 -2.801 -4.703 1 95.88 203 VAL B O 1
ATOM 3687 N N . SER B 1 204 ? -3.148 -1.703 -6.004 1 94.94 204 SER B N 1
ATOM 3688 C CA . SER B 1 204 ? -2.117 -1.311 -6.957 1 94.94 204 SER B CA 1
ATOM 3689 C C . SER B 1 204 ? -1.036 -0.469 -6.289 1 94.94 204 SER B C 1
ATOM 3691 O O . SER B 1 204 ? 0.156 -0.68 -6.52 1 94.94 204 SER B O 1
ATOM 3693 N N . GLU B 1 205 ? -1.44 0.465 -5.461 1 94.25 205 GLU B N 1
ATOM 3694 C CA . GLU B 1 205 ? -0.494 1.317 -4.75 1 94.25 205 GLU B CA 1
ATOM 3695 C C . GLU B 1 205 ? 0.357 0.505 -3.777 1 94.25 205 GLU B C 1
ATOM 3697 O O . GLU B 1 205 ? 1.573 0.692 -3.703 1 94.25 205 GLU B O 1
ATOM 3702 N N . ARG B 1 206 ? -0.341 -0.314 -3.051 1 94.62 206 ARG B N 1
ATOM 3703 C CA . ARG B 1 206 ? 0.356 -1.178 -2.104 1 94.62 206 ARG B CA 1
ATOM 3704 C C . ARG B 1 206 ? 1.385 -2.051 -2.814 1 94.62 206 ARG B C 1
ATOM 3706 O O . ARG B 1 206 ? 2.535 -2.145 -2.379 1 94.62 206 ARG B O 1
ATOM 3713 N N . ASP B 1 207 ? 1 -2.682 -3.904 1 94.5 207 ASP B N 1
ATOM 3714 C CA . ASP B 1 207 ? 1.883 -3.584 -4.641 1 94.5 207 ASP B CA 1
ATOM 3715 C C . ASP B 1 207 ? 3.072 -2.828 -5.23 1 94.5 207 ASP B C 1
ATOM 3717 O O . ASP B 1 207 ? 4.203 -3.312 -5.188 1 94.5 207 ASP B O 1
ATOM 3721 N N . ALA B 1 208 ? 2.844 -1.669 -5.766 1 93.44 208 ALA B N 1
ATOM 3722 C CA . ALA B 1 208 ? 3.91 -0.841 -6.32 1 93.44 208 ALA B CA 1
ATOM 3723 C C . ALA B 1 208 ? 4.922 -0.45 -5.246 1 93.44 208 ALA B C 1
ATOM 3725 O O . ALA B 1 208 ? 6.133 -0.502 -5.477 1 93.44 208 ALA B O 1
ATOM 3726 N N . GLY B 1 209 ? 4.367 -0.056 -4.117 1 92.31 209 GLY B N 1
ATOM 3727 C CA . GLY B 1 209 ? 5.246 0.291 -3.01 1 92.31 209 GLY B CA 1
ATOM 3728 C C . GLY B 1 209 ? 6.098 -0.871 -2.539 1 92.31 209 GLY B C 1
ATOM 3729 O O . GLY B 1 209 ? 7.293 -0.706 -2.279 1 92.31 209 GLY B O 1
ATOM 3730 N N . LEU B 1 210 ? 5.527 -2.002 -2.447 1 93.25 210 LEU B N 1
ATOM 3731 C CA . LEU B 1 210 ? 6.25 -3.193 -2.02 1 93.25 210 LEU B CA 1
ATOM 3732 C C . LEU B 1 210 ? 7.348 -3.553 -3.016 1 93.25 210 LEU B C 1
ATOM 3734 O O . LEU B 1 210 ? 8.469 -3.885 -2.621 1 93.25 210 LEU B O 1
ATOM 3738 N N . GLU B 1 211 ? 7.023 -3.482 -4.246 1 91.25 211 GLU B N 1
ATOM 3739 C CA . GLU B 1 211 ? 8.008 -3.799 -5.277 1 91.25 211 GLU B CA 1
ATOM 3740 C C . GLU B 1 211 ? 9.211 -2.863 -5.203 1 91.25 211 GLU B C 1
ATOM 3742 O O . GLU B 1 211 ? 10.352 -3.311 -5.289 1 91.25 211 GLU B O 1
ATOM 3747 N N . GLN B 1 212 ? 8.961 -1.627 -5.043 1 92.25 212 GLN B N 1
ATOM 3748 C CA . GLN B 1 212 ? 10.047 -0.655 -4.91 1 92.25 212 GLN B CA 1
ATOM 3749 C C . GLN B 1 212 ? 10.875 -0.918 -3.656 1 92.25 212 GLN B C 1
ATOM 3751 O O . GLN B 1 212 ? 12.102 -0.806 -3.68 1 92.25 212 GLN B O 1
ATOM 3756 N N . LEU B 1 213 ? 10.195 -1.216 -2.639 1 92.31 213 LEU B N 1
ATOM 3757 C CA . LEU B 1 213 ? 10.852 -1.513 -1.368 1 92.31 213 LEU B CA 1
ATOM 3758 C C . LEU B 1 213 ? 11.789 -2.705 -1.507 1 92.31 213 LEU B C 1
ATOM 3760 O O . LEU B 1 213 ? 12.953 -2.635 -1.098 1 92.31 213 LEU B O 1
ATOM 3764 N N . TRP B 1 214 ? 11.312 -3.756 -2.141 1 91.25 214 TRP B N 1
ATOM 3765 C CA . TRP B 1 214 ? 12.109 -4.965 -2.322 1 91.25 214 TRP B CA 1
ATOM 3766 C C . TRP B 1 214 ? 13.305 -4.695 -3.234 1 91.25 214 TRP B C 1
ATOM 3768 O O . TRP B 1 214 ? 14.406 -5.18 -2.979 1 91.25 214 TRP B O 1
ATOM 3778 N N . GLU B 1 215 ? 13.062 -3.938 -4.246 1 88.12 215 GLU B N 1
ATOM 3779 C CA . GLU B 1 215 ? 14.141 -3.562 -5.156 1 88.12 215 GLU B CA 1
ATOM 3780 C C . GLU B 1 215 ? 15.242 -2.795 -4.43 1 88.12 215 GLU B C 1
ATOM 3782 O O . GLU B 1 215 ? 16.422 -3.07 -4.617 1 88.12 215 GLU B O 1
ATOM 3787 N N . LEU B 1 216 ? 14.883 -1.913 -3.598 1 87.44 216 LEU B N 1
ATOM 3788 C CA . LEU B 1 216 ? 15.844 -1.096 -2.859 1 87.44 216 LEU B CA 1
ATOM 3789 C C . LEU B 1 216 ? 16.578 -1.931 -1.82 1 87.44 216 LEU B C 1
ATOM 3791 O O . LEU B 1 216 ? 17.766 -1.715 -1.577 1 87.44 216 LEU B O 1
ATOM 3795 N N . GLN B 1 217 ? 15.906 -2.814 -1.234 1 85.12 217 GLN B N 1
ATOM 3796 C CA . GLN B 1 217 ? 16.5 -3.672 -0.219 1 85.12 217 GLN B CA 1
ATOM 3797 C C . GLN B 1 217 ? 17.562 -4.59 -0.828 1 85.12 217 GLN B C 1
ATOM 3799 O O . GLN B 1 217 ? 18.531 -4.961 -0.16 1 85.12 217 GLN B O 1
ATOM 3804 N N . GLN B 1 218 ? 17.391 -4.965 -2.012 1 77.62 218 GLN B N 1
ATOM 3805 C CA . GLN B 1 218 ? 18.328 -5.852 -2.688 1 77.62 218 GLN B CA 1
ATOM 3806 C C . GLN B 1 218 ? 19.578 -5.094 -3.137 1 77.62 218 GLN B C 1
ATOM 3808 O O . GLN B 1 218 ? 20.672 -5.648 -3.156 1 77.62 218 GLN B O 1
ATOM 3813 N N . LYS B 1 219 ? 19.312 -3.926 -3.676 1 70.38 219 LYS B N 1
ATOM 3814 C CA . LYS B 1 219 ? 20.453 -3.109 -4.059 1 70.38 219 LYS B CA 1
ATOM 3815 C C . LYS B 1 219 ? 21.359 -2.83 -2.857 1 70.38 219 LYS B C 1
ATOM 3817 O O . LYS B 1 219 ? 22.562 -2.604 -3.014 1 70.38 219 LYS B O 1
ATOM 3822 N N . GLU B 1 220 ? 20.797 -2.691 -1.776 1 61.81 220 GLU B N 1
ATOM 3823 C CA . GLU B 1 220 ? 21.609 -2.488 -0.576 1 61.81 220 GLU B CA 1
ATOM 3824 C C . GLU B 1 220 ? 22.391 -3.748 -0.217 1 61.81 220 GLU B C 1
ATOM 3826 O O . GLU B 1 220 ? 21.812 -4.719 0.279 1 61.81 220 GLU B O 1
ATOM 3831 N N . GLY B 1 221 ? 22.922 -4.453 -1.215 1 50.78 221 GLY B N 1
ATOM 3832 C CA . GLY B 1 221 ? 23.859 -5.539 -0.983 1 50.78 221 GLY B CA 1
ATOM 3833 C C . GLY B 1 221 ? 24.359 -5.609 0.45 1 50.78 221 GLY B C 1
ATOM 3834 O O . GLY B 1 221 ? 23.984 -4.773 1.279 1 50.78 221 GLY B O 1
ATOM 3835 N N . PRO B 1 222 ? 25.344 -6.551 0.841 1 47.06 222 PRO B N 1
ATOM 3836 C CA . PRO B 1 222 ? 25.938 -6.582 2.184 1 47.06 222 PRO B CA 1
ATOM 3837 C C . PRO B 1 222 ? 26.219 -5.188 2.732 1 47.06 222 PRO B C 1
ATOM 3839 O O . PRO B 1 222 ? 26.453 -4.254 1.961 1 47.06 222 PRO B O 1
ATOM 3842 N N . PRO B 1 223 ? 25.828 -4.926 3.986 1 43.12 223 PRO B N 1
ATOM 3843 C CA . PRO B 1 223 ? 26.094 -3.605 4.562 1 43.12 223 PRO B CA 1
ATOM 3844 C C . PRO B 1 223 ? 27.344 -2.947 3.988 1 43.12 223 PRO B C 1
ATOM 3846 O O . PRO B 1 223 ? 28.312 -3.635 3.676 1 43.12 223 PRO B O 1
ATOM 3849 N N . LEU B 1 224 ? 27.25 -1.78 3.449 1 40.41 224 LEU B N 1
ATOM 3850 C CA . LEU B 1 224 ? 28.375 -0.915 3.074 1 40.41 224 LEU B CA 1
ATOM 3851 C C . LEU B 1 224 ? 29.609 -1.235 3.902 1 40.41 224 LEU B C 1
ATOM 3853 O O . LEU B 1 224 ? 30.734 -1.094 3.42 1 40.41 224 LEU B O 1
ATOM 3857 N N . ALA B 1 225 ? 29.359 -1.605 5.062 1 42.88 225 ALA B N 1
ATOM 3858 C CA . ALA B 1 225 ? 30.422 -1.979 5.977 1 42.88 225 ALA B CA 1
ATOM 3859 C C . ALA B 1 225 ? 31.188 -3.193 5.461 1 42.88 225 ALA B C 1
ATOM 3861 O O . ALA B 1 225 ? 32.438 -3.232 5.527 1 42.88 225 ALA B O 1
ATOM 3862 N N . ALA B 1 226 ? 30.531 -4.109 4.895 1 47.22 226 ALA B N 1
ATOM 3863 C CA . ALA B 1 226 ? 31.25 -5.273 4.398 1 47.22 226 ALA B CA 1
ATOM 3864 C C . ALA B 1 226 ? 32.031 -4.941 3.117 1 47.22 226 ALA B C 1
ATOM 3866 O O . ALA B 1 226 ? 33.125 -5.414 2.912 1 47.22 226 ALA B O 1
ATOM 3867 N N . GLN B 1 227 ? 31.547 -4.07 2.348 1 44.59 227 GLN B N 1
ATOM 3868 C CA . GLN B 1 227 ? 32.25 -3.561 1.175 1 44.59 227 GLN B CA 1
ATOM 3869 C C . GLN B 1 227 ? 33.344 -2.584 1.575 1 44.59 227 GLN B C 1
ATOM 3871 O O . GLN B 1 227 ? 34.438 -2.578 0.978 1 44.59 227 GLN B O 1
ATOM 3876 N N . LEU B 1 228 ? 33.031 -1.739 2.5 1 43.19 228 LEU B N 1
ATOM 3877 C CA . LEU B 1 228 ? 34.031 -0.853 3.09 1 43.19 228 LEU B CA 1
ATOM 3878 C C . LEU B 1 228 ? 35.094 -1.65 3.826 1 43.19 228 LEU B C 1
ATOM 3880 O O . LEU B 1 228 ? 36.281 -1.325 3.748 1 43.19 228 LEU B O 1
ATOM 3884 N N . GLU B 1 229 ? 34.656 -2.627 4.496 1 49.16 229 GLU B N 1
ATOM 3885 C CA . GLU B 1 229 ? 35.594 -3.506 5.172 1 49.16 229 GLU B CA 1
ATOM 3886 C C . GLU B 1 229 ? 36.438 -4.277 4.168 1 49.16 229 GLU B C 1
ATOM 3888 O O . GLU B 1 229 ? 37.656 -4.461 4.367 1 49.16 229 GLU B O 1
ATOM 3893 N N . SER B 1 230 ? 35.875 -4.691 3.137 1 50.25 230 SER B N 1
ATOM 3894 C CA . SER B 1 230 ? 36.656 -5.375 2.104 1 50.25 230 SER B CA 1
ATOM 3895 C C . SER B 1 230 ? 37.594 -4.414 1.387 1 50.25 230 SER B C 1
ATOM 3897 O O . SER B 1 230 ? 38.75 -4.746 1.133 1 50.25 230 SER B O 1
ATOM 3899 N N . ASN B 1 231 ? 37.062 -3.27 1.074 1 48.12 231 ASN B N 1
ATOM 3900 C CA . ASN B 1 231 ? 37.906 -2.242 0.473 1 48.12 231 ASN B CA 1
ATOM 3901 C C . ASN B 1 231 ? 38.938 -1.725 1.459 1 48.12 231 ASN B C 1
ATOM 3903 O O . ASN B 1 231 ? 40.094 -1.482 1.085 1 48.12 231 ASN B O 1
ATOM 3907 N N . GLN B 1 232 ? 38.5 -1.462 2.623 1 49.44 232 GLN B N 1
ATOM 3908 C CA . GLN B 1 232 ? 39.438 -1.067 3.658 1 49.44 232 GLN B CA 1
ATOM 3909 C C . GLN B 1 232 ? 40.469 -2.168 3.91 1 49.44 232 GLN B C 1
ATOM 3911 O O . GLN B 1 232 ? 41.656 -1.884 4.129 1 49.44 232 GLN B O 1
ATOM 3916 N N . SER B 1 233 ? 39.938 -3.35 3.885 1 55.25 233 SER B N 1
ATOM 3917 C CA . SER B 1 233 ? 40.875 -4.453 4.043 1 55.25 233 SER B CA 1
ATOM 3918 C C . SER B 1 233 ? 41.844 -4.52 2.875 1 55.25 233 SER B C 1
ATOM 3920 O O . SER B 1 233 ? 43.062 -4.691 3.076 1 55.25 233 SER B O 1
ATOM 3922 N N . HIS B 1 234 ? 41.344 -4.34 1.705 1 56.09 234 HIS B N 1
ATOM 3923 C CA . HIS B 1 234 ? 42.219 -4.348 0.524 1 56.09 234 HIS B CA 1
ATOM 3924 C C . HIS B 1 234 ? 43.156 -3.152 0.519 1 56.09 234 HIS B C 1
ATOM 3926 O O . HIS B 1 234 ? 44.344 -3.303 0.273 1 56.09 234 HIS B O 1
ATOM 3932 N N . LEU B 1 235 ? 42.625 -1.898 0.778 1 54.09 235 LEU B N 1
ATOM 3933 C CA . LEU B 1 235 ? 43.469 -0.7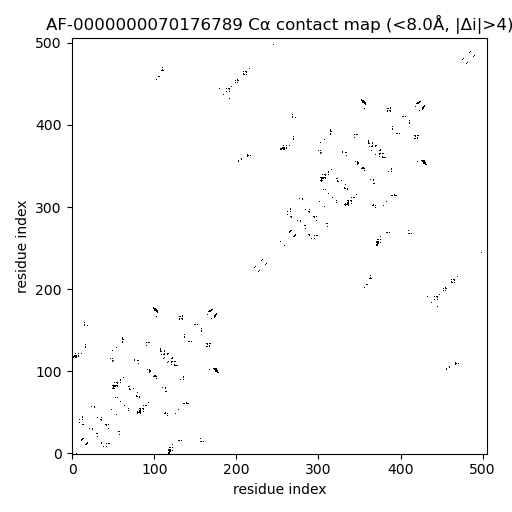03 0.833 1 54.09 235 LEU B CA 1
ATOM 3934 C C . LEU B 1 235 ? 44.406 -0.756 2.027 1 54.09 235 LEU B C 1
ATOM 3936 O O . LEU B 1 235 ? 45.562 -0.302 1.939 1 54.09 235 LEU B O 1
ATOM 3940 N N . GLY B 1 236 ? 43.938 -1.305 3.102 1 56.69 236 GLY B N 1
ATOM 3941 C CA . GLY B 1 236 ? 44.781 -1.517 4.266 1 56.69 236 GLY B CA 1
ATOM 3942 C C . GLY B 1 236 ? 45.969 -2.451 3.994 1 56.69 236 GLY B C 1
ATOM 3943 O O . GLY B 1 236 ? 47.062 -2.199 4.441 1 56.69 236 GLY B O 1
ATOM 3944 N N . VAL B 1 237 ? 45.594 -3.48 3.25 1 61.94 237 VAL B N 1
ATOM 3945 C CA . VAL B 1 237 ? 46.656 -4.418 2.859 1 61.94 237 VAL B CA 1
ATOM 3946 C C . VAL B 1 237 ? 47.656 -3.727 1.935 1 61.94 237 VAL B C 1
ATOM 3948 O O . VAL B 1 237 ? 48.875 -3.877 2.094 1 61.94 237 VAL B O 1
ATOM 3951 N N . GLN B 1 238 ? 47.125 -2.91 1.009 1 59.94 238 GLN B N 1
ATOM 3952 C CA . GLN B 1 238 ? 48 -2.189 0.104 1 59.94 238 GLN B CA 1
ATOM 3953 C C . GLN B 1 238 ? 48.812 -1.143 0.855 1 59.94 238 GLN B C 1
ATOM 3955 O O . GLN B 1 238 ? 50 -0.964 0.583 1 59.94 238 GLN B O 1
ATOM 3960 N N . LEU B 1 239 ? 48.062 -0.446 1.737 1 57.06 239 LEU B N 1
ATOM 3961 C CA . LEU B 1 239 ? 48.75 0.555 2.549 1 57.06 239 LEU B CA 1
ATOM 3962 C C . LEU B 1 239 ? 49.812 -0.093 3.422 1 57.06 239 LEU B C 1
ATOM 3964 O O . LEU B 1 239 ? 50.938 0.417 3.52 1 57.06 239 LEU B O 1
ATOM 3968 N N . ALA B 1 240 ? 49.562 -1.258 4.023 1 65.44 240 ALA B N 1
ATOM 3969 C CA . ALA B 1 240 ? 50.5 -1.989 4.859 1 65.44 240 ALA B CA 1
ATOM 3970 C C . ALA B 1 240 ? 51.688 -2.492 4.035 1 65.44 240 ALA B C 1
ATOM 3972 O O . ALA B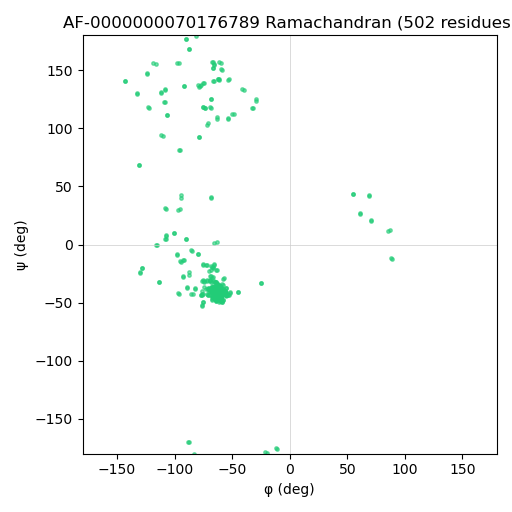 1 240 ? 52.844 -2.422 4.48 1 65.44 240 ALA B O 1
ATOM 3973 N N . GLU B 1 241 ? 51.375 -2.932 2.883 1 66.25 241 GLU B N 1
ATOM 3974 C CA . GLU B 1 241 ? 52.438 -3.391 1.982 1 66.25 241 GLU B CA 1
ATOM 3975 C C . GLU B 1 241 ? 53.344 -2.242 1.576 1 66.25 241 GLU B C 1
ATOM 3977 O O . GLU B 1 241 ? 54.562 -2.406 1.521 1 66.25 241 GLU B O 1
ATOM 3982 N N . ARG B 1 242 ? 52.656 -1.075 1.38 1 57.41 242 ARG B N 1
ATOM 3983 C CA . ARG B 1 242 ? 53.469 0.075 0.993 1 57.41 242 ARG B CA 1
ATOM 3984 C C . ARG B 1 242 ? 54.25 0.607 2.178 1 57.41 242 ARG B C 1
ATOM 3986 O O . ARG B 1 242 ? 55.406 1.016 2.025 1 57.41 242 ARG B O 1
ATOM 3993 N N . GLN B 1 243 ? 53.656 0.572 3.289 1 63.81 243 GLN B N 1
ATOM 3994 C CA . GLN B 1 243 ? 54.344 0.975 4.508 1 63.81 243 GLN B CA 1
ATOM 3995 C C . GLN B 1 243 ? 55.531 0.054 4.801 1 63.81 243 GLN B C 1
ATOM 3997 O O . GLN B 1 243 ? 56.594 0.516 5.191 1 63.81 243 GLN B O 1
ATOM 4002 N N . ALA B 1 244 ? 55.281 -1.254 4.586 1 67.81 244 ALA B N 1
ATOM 4003 C CA . ALA B 1 244 ? 56.375 -2.234 4.754 1 67.81 244 ALA B CA 1
ATOM 4004 C C . ALA B 1 244 ? 57.5 -1.988 3.754 1 67.81 244 ALA B C 1
ATOM 4006 O O . ALA B 1 244 ? 58.688 -2.094 4.102 1 67.81 244 ALA B O 1
ATOM 4007 N N . GLN B 1 245 ? 57.062 -1.578 2.633 1 65.19 245 GLN B N 1
ATOM 4008 C CA . GLN B 1 245 ? 58.031 -1.281 1.6 1 65.19 245 GLN B CA 1
ATOM 4009 C C . GLN B 1 245 ? 58.844 -0.038 1.954 1 65.19 245 GLN B C 1
ATOM 4011 O O . GLN B 1 245 ? 60.062 -0.004 1.751 1 65.19 245 GLN B O 1
ATOM 4016 N N . VAL B 1 246 ? 58.094 0.948 2.521 1 59.31 246 VAL B N 1
ATOM 4017 C CA . VAL B 1 246 ? 58.75 2.168 2.975 1 59.31 246 VAL B CA 1
ATOM 4018 C C . VAL B 1 246 ? 59.719 1.837 4.098 1 59.31 246 VAL B C 1
ATOM 4020 O O . VAL B 1 246 ? 60.875 2.314 4.098 1 59.31 246 VAL B O 1
ATOM 4023 N N . ARG B 1 247 ? 59.344 1.001 5.035 1 61.38 247 ARG B N 1
ATOM 4024 C CA . ARG B 1 247 ? 60.188 0.605 6.156 1 61.38 247 ARG B CA 1
ATOM 4025 C C . ARG B 1 247 ? 61.438 -0.144 5.672 1 61.38 247 ARG B C 1
ATOM 4027 O O . ARG B 1 247 ? 62.531 0.073 6.18 1 61.38 247 ARG B O 1
ATOM 4034 N N . ARG B 1 248 ? 61.156 -1.037 4.719 1 62.25 248 ARG B N 1
ATOM 4035 C CA . ARG B 1 248 ? 62.25 -1.81 4.164 1 62.25 248 ARG B CA 1
ATOM 4036 C C . ARG B 1 248 ? 63.281 -0.899 3.486 1 62.25 248 ARG B C 1
ATOM 4038 O O . ARG B 1 248 ? 64.5 -1.086 3.641 1 62.25 248 ARG B O 1
ATOM 4045 N N . LEU B 1 249 ? 62.688 0.103 2.895 1 57.25 249 LEU B N 1
ATOM 4046 C CA . LEU B 1 249 ? 63.562 1.021 2.174 1 57.25 249 LEU B CA 1
ATOM 4047 C C . LEU B 1 249 ? 64.312 1.958 3.137 1 57.25 249 LEU B C 1
ATOM 4049 O O . LEU B 1 249 ? 65.438 2.354 2.891 1 57.25 249 LEU B O 1
ATOM 4053 N N . GLN B 1 250 ? 63.625 2.236 4.234 1 59.75 250 GLN B N 1
ATOM 4054 C CA . GLN B 1 250 ? 64.25 3.08 5.246 1 59.75 250 GLN B CA 1
ATOM 4055 C C . GLN B 1 250 ? 65.312 2.297 6.047 1 59.75 250 GLN B C 1
ATOM 4057 O O . GLN B 1 250 ? 66.312 2.855 6.477 1 59.75 250 GLN B O 1
ATOM 4062 N N . GLY B 1 251 ? 65 1.018 6.426 1 61.25 251 GLY B N 1
ATOM 4063 C CA . GLY B 1 251 ? 66 0.218 7.148 1 61.25 251 GLY B CA 1
ATOM 4064 C C . GLY B 1 251 ? 67.25 -0.119 6.32 1 61.25 251 GLY B C 1
ATOM 4065 O O . GLY B 1 251 ? 68.25 -0.461 6.867 1 61.25 251 GLY B O 1
ATOM 4066 N N . GLU B 1 252 ? 67.062 -0.385 5.027 1 51.16 252 GLU B N 1
ATOM 4067 C CA . GLU B 1 252 ? 68.25 -0.634 4.246 1 51.16 252 GLU B CA 1
ATOM 4068 C C . GLU B 1 252 ? 69.125 0.622 4.148 1 51.16 252 GLU B C 1
ATOM 4070 O O . GLU B 1 252 ? 70.188 0.594 3.555 1 51.16 252 GLU B O 1
ATOM 4075 N N . LEU B 1 253 ? 68.625 1.68 4.836 1 37.69 253 LEU B N 1
ATOM 4076 C CA . LEU B 1 253 ? 69.625 2.729 4.969 1 37.69 253 LEU B CA 1
ATOM 4077 C C . LEU B 1 253 ? 70.312 2.623 6.309 1 37.69 253 LEU B C 1
ATOM 4079 O O . LEU B 1 253 ? 69.75 2.219 7.312 1 37.69 253 LEU B O 1
#

Solvent-accessible surface area (backbone atoms only — not comparable to full-atom values): 27101 Å² total; per-residue (Å²): 129,50,69,64,7,49,52,45,42,47,52,47,59,73,27,49,69,39,53,52,52,59,68,43,26,70,79,70,75,39,80,75,73,76,81,56,85,44,70,68,45,32,50,52,52,51,49,49,53,56,36,15,54,60,57,38,52,54,48,33,68,42,72,67,52,94,68,86,72,62,49,43,96,86,49,56,63,66,26,22,42,50,19,39,50,50,41,50,51,51,50,53,48,40,35,41,74,74,66,39,27,43,70,61,49,82,74,61,57,57,64,46,30,59,75,44,49,51,31,50,66,21,38,50,29,49,51,51,52,52,38,49,50,50,28,46,32,62,66,32,91,65,14,65,62,50,46,51,56,45,69,71,46,56,67,69,43,38,53,52,46,51,51,47,33,40,47,50,66,64,30,69,76,29,18,40,78,68,78,75,77,89,60,54,64,67,58,46,54,51,49,48,52,53,47,49,54,48,49,52,51,42,46,51,51,30,49,53,36,46,53,52,40,50,53,53,56,58,69,56,48,76,57,65,60,56,54,46,46,49,47,46,47,50,50,46,49,50,49,49,50,49,49,48,47,50,49,52,59,55,61,77,94,128,51,68,65,6,50,53,45,42,46,50,47,59,73,27,49,69,41,54,52,51,58,68,44,26,69,77,71,76,40,80,74,75,76,82,57,84,43,70,68,46,32,51,54,50,50,50,50,54,55,37,16,54,60,56,38,52,53,47,31,68,42,72,68,52,94,68,85,72,61,49,44,95,86,48,56,63,65,27,21,42,50,19,40,49,49,40,51,50,52,50,52,47,42,35,42,73,74,66,40,28,43,71,61,48,81,73,62,58,56,63,47,29,58,76,45,48,50,32,50,67,21,38,51,28,49,50,52,50,51,38,48,50,50,28,45,32,62,67,32,91,63,14,65,62,50,46,50,56,45,68,73,46,57,68,70,42,37,52,53,45,52,52,48,32,41,47,51,66,64,30,69,78,30,20,42,77,65,78,72,75,90,60,54,62,68,59,46,53,52,49,48,53,53,47,48,53,48,45,52,51,43,45,52,51,29,49,52,37,46,51,51,37,50,53,53,56,58,69,55,49,75,58,65,61,56,55,45,46,48,47,46,48,51,49,45,50,51,50,48,52,48,49,50,47,49,49,51,59,54,61,78,94

InterPro domains:
  IPR036872 CH domain superfamily [G3DSA:1.10.418.10] (5-170)
  IPR043936 HOOK, N-terminal [PF19047] (80-167)

Nearest PDB structures (foldseek):
  5hn7-assembly2_C  TM=2.336E-01  e=3.676E+00  Plasmodium vivax Sal-1
  5hn9-assembly1_B  TM=1.980E-01  e=3.854E+00  Plasmodium vivax Sal-1
  5hn7-assembly1_E  TM=2.351E-01  e=4.442E+00  Plasmodium vivax Sal-1
  5hn9-assembly1_A  TM=1.993E-01  e=6.487E+00  Plasmodium vivax Sal-1
  5hn7-assembly2_C  TM=2.336E-01  e=3.619E+00  Plasmodium vivax Sal-1

Sequence (506 aa):
MDEDGLEAMEEFVSGPLVTWMQTLEDLVGRSFNQRPQREEEASKYFRKLVNGDFLHQVMQMIDLIPTPSPWRDEGGEEDRLQTLQLVLKRLQNFYRDELHQVILSSPPNLHLMVREPFTVQAVHEMKKLVQLLLGSAVQCEERDVFIGRIQSLDISVQAALASAIREVSQEPENVLGLQWREMDPASMQQLLWDLGVRVQKLVSERDAGLEQLWELQQKEGPPLAAQLESNQSHLGVQLAERQAQVRRLQGELMDEDGLEAMEEFVSGPLVTWMQTLEDLVGRSFNQRPQREEEASKYFRKLVNGDFLHQVMQMIDLIPTPSPWRDEGGEEDRLQTLQLVLKRLQNFYRDELHQVILSSPPNLHLMVREPFTVQAVHEMKKLVQLLLGSAVQCEERDVFIGRIQSLDISVQAALASAIREVSQEPENVLGLQWREMDPASMQQLLWDLGVRVQKLVSERDAGLEQLWELQQKEGPPLAAQLESNQSHLGVQLAERQAQVRRLQGEL

Radius of gyration: 29.95 Å; Cα contacts (8 Å, |Δi|>4): 523; chains: 2; bounding box: 101×79×54 Å

Foldseek 3Di:
DPPQLLVLLLPLCQALLVVLLQLCCVVLVHHLDDRPPDSVSSVVVLVVVLLLPSLLSLLCVLAVDDDDQLRDDPDALVSSLVNNVVSQVSLQCCCCPPVVKHFLDDQQDSNCCSPPVRGNNNSVSSVVSSLSSLLSCCVGPVNVVSVVSLVVDDPVSNVVNVVSNCCCRPDCNTMDHPPPPPDDPVVVVVVVVVVVVSVVVVVVVVVVVVVVVVVVVVVCPPPVCVVCVVVCVVVVVVVVVVVVVVVVVVVVD/DPPQLLVLLLCLCQALLVVLLCLCCVVLVHHLDDSPPDSVSSVVVLVVVLLLPSLLSLLCVLAVDDDDQLRDDPDALVSSLVNNVVSQVSLQCCCCPVVVKHFLDDQQDSNCCSPPVRGNNNSVSSVVSSLSSLLSCCVGPVNVVSVVSLVVDDPVSNVVNVVSNCCCHPDCNTMDHPPPPPDDPVVVVVVVVVVVVSVVVVVVVVVVVVVVVVVVVVVCPDPVCVVCVVVCVVVVVVVVVVVVVVVVVVVVD